Protein AF-A9B5Q5-F1 (afdb_monomer_lite)

Structure (mmCIF, N/CA/C/O backbone):
data_AF-A9B5Q5-F1
#
_entry.id   AF-A9B5Q5-F1
#
loop_
_atom_site.group_PDB
_atom_site.id
_atom_site.type_symbol
_atom_site.label_atom_id
_atom_site.label_alt_id
_atom_site.label_comp_id
_atom_site.label_asym_id
_atom_site.label_entity_id
_atom_site.label_seq_id
_atom_site.pdbx_PDB_ins_code
_atom_site.Cartn_x
_atom_site.Cartn_y
_atom_site.Cartn_z
_atom_site.occupancy
_atom_site.B_iso_or_equiv
_atom_site.auth_seq_id
_atom_site.auth_comp_id
_atom_site.auth_asym_id
_atom_site.auth_atom_id
_atom_site.pdbx_PDB_model_num
ATOM 1 N N . MET A 1 1 ? 0.054 -57.315 21.147 1.00 39.16 1 MET A N 1
ATOM 2 C CA . MET A 1 1 ? -0.405 -57.371 19.741 1.00 39.16 1 MET A CA 1
ATOM 3 C C . MET A 1 1 ? -0.585 -55.932 19.240 1.00 39.16 1 MET A C 1
ATOM 5 O O . MET A 1 1 ? -1.703 -55.468 19.145 1.00 39.16 1 MET A O 1
ATOM 9 N N . MET A 1 2 ? 0.405 -55.043 19.139 1.00 25.28 2 MET A N 1
ATOM 10 C CA . MET A 1 2 ? 1.750 -55.062 18.541 1.00 25.28 2 MET A CA 1
ATOM 11 C C . MET A 1 2 ? 1.789 -55.389 17.036 1.00 25.28 2 MET A C 1
ATOM 13 O O . MET A 1 2 ? 1.764 -56.550 16.653 1.00 25.28 2 MET A O 1
ATOM 17 N N . GLN A 1 3 ? 1.893 -54.312 16.243 1.00 34.25 3 GLN A N 1
ATOM 18 C CA . GLN A 1 3 ? 2.789 -54.151 15.087 1.00 34.25 3 GLN A CA 1
ATOM 19 C C . GLN A 1 3 ? 2.677 -55.127 13.898 1.00 34.25 3 GLN A C 1
ATOM 21 O O . GLN A 1 3 ? 3.641 -55.827 13.637 1.00 34.25 3 GLN A O 1
ATOM 26 N N . ILE A 1 4 ? 1.598 -55.092 13.096 1.00 37.56 4 ILE A N 1
ATOM 27 C CA . ILE A 1 4 ? 1.627 -55.521 11.666 1.00 37.56 4 ILE A CA 1
ATOM 28 C C . ILE A 1 4 ? 0.597 -54.732 10.811 1.00 37.56 4 ILE A C 1
ATOM 30 O O . ILE A 1 4 ? -0.155 -55.306 10.035 1.00 37.56 4 ILE A O 1
ATOM 34 N N . ALA A 1 5 ? 0.488 -53.405 10.958 1.00 37.81 5 ALA A N 1
ATOM 35 C CA . ALA A 1 5 ? -0.452 -52.615 10.130 1.00 37.81 5 ALA A CA 1
ATOM 36 C C . ALA A 1 5 ? 0.085 -51.246 9.672 1.00 37.81 5 ALA A C 1
ATOM 38 O O . ALA A 1 5 ? -0.665 -50.377 9.242 1.00 37.81 5 ALA A O 1
ATOM 39 N N . ARG A 1 6 ? 1.404 -51.049 9.743 1.00 39.56 6 ARG A N 1
ATOM 40 C CA . ARG A 1 6 ? 2.114 -49.912 9.146 1.00 39.56 6 ARG A CA 1
ATOM 41 C C . ARG A 1 6 ? 3.260 -50.498 8.332 1.00 39.56 6 ARG A C 1
ATOM 43 O O . ARG A 1 6 ? 4.255 -50.832 8.955 1.00 39.56 6 ARG A O 1
ATOM 50 N N . MET A 1 7 ? 3.063 -50.728 7.023 1.00 36.50 7 MET A N 1
ATOM 51 C CA . MET A 1 7 ? 4.117 -50.881 5.980 1.00 36.50 7 MET A CA 1
ATOM 52 C C . MET A 1 7 ? 3.637 -51.431 4.615 1.00 36.50 7 MET A C 1
ATOM 54 O O . MET A 1 7 ? 4.472 -51.661 3.749 1.00 36.50 7 MET A O 1
ATOM 58 N N . SER A 1 8 ? 2.335 -51.593 4.340 1.00 36.03 8 SER A N 1
ATOM 59 C CA . SER A 1 8 ? 1.892 -52.094 3.013 1.00 36.03 8 SER A CA 1
ATOM 60 C C . SER A 1 8 ? 1.054 -51.118 2.182 1.00 36.03 8 SER A C 1
ATOM 62 O O . SER A 1 8 ? 0.704 -51.441 1.053 1.00 36.03 8 SER A O 1
ATOM 64 N N . LEU A 1 9 ? 0.801 -49.899 2.675 1.00 34.25 9 LEU A N 1
ATOM 65 C CA . LEU A 1 9 ? 0.123 -48.852 1.894 1.00 34.25 9 LEU A CA 1
ATOM 66 C C . LEU A 1 9 ? 1.076 -48.052 0.980 1.00 34.25 9 LEU A C 1
ATOM 68 O O . LEU A 1 9 ? 0.617 -47.261 0.166 1.00 34.25 9 LEU A O 1
ATOM 72 N N . LEU A 1 10 ? 2.394 -48.274 1.079 1.00 35.19 10 LEU A N 1
ATOM 73 C CA . LEU A 1 10 ? 3.412 -47.544 0.308 1.00 35.19 10 LEU A CA 1
ATOM 74 C C . LEU A 1 10 ? 3.814 -48.229 -1.017 1.00 35.19 10 LEU A C 1
ATOM 76 O O . LEU A 1 10 ? 4.667 -47.716 -1.730 1.00 35.19 10 LEU A O 1
ATOM 80 N N . ALA A 1 11 ? 3.214 -49.375 -1.360 1.00 36.31 11 ALA A N 1
ATOM 81 C CA . ALA A 1 11 ? 3.560 -50.154 -2.560 1.00 36.31 11 ALA A CA 1
ATOM 82 C C . ALA A 1 11 ? 2.472 -50.151 -3.655 1.00 36.31 11 ALA A C 1
ATOM 84 O O . ALA A 1 11 ? 2.671 -50.739 -4.713 1.00 36.31 11 ALA A O 1
ATOM 85 N N . LEU A 1 12 ? 1.331 -49.489 -3.427 1.00 35.44 12 LEU A N 1
ATOM 86 C CA . LEU A 1 12 ? 0.166 -49.539 -4.324 1.00 35.44 12 LEU A CA 1
ATOM 87 C C . LEU A 1 12 ? -0.105 -48.240 -5.100 1.00 35.44 12 LEU A C 1
ATOM 89 O O . LEU A 1 12 ? -1.011 -48.223 -5.924 1.00 35.44 12 LEU A O 1
ATOM 93 N N . LEU A 1 13 ? 0.700 -47.186 -4.907 1.00 31.00 13 LEU A N 1
ATOM 94 C CA . LEU A 1 13 ? 0.535 -45.909 -5.621 1.00 31.00 13 LEU A CA 1
ATOM 95 C C . LEU A 1 13 ? 1.558 -45.648 -6.746 1.00 31.00 13 LEU A C 1
ATOM 97 O O . LEU A 1 13 ? 1.462 -44.627 -7.413 1.00 31.00 13 LEU A O 1
ATOM 101 N N . VAL A 1 14 ? 2.516 -46.554 -6.993 1.00 36.22 14 VAL A N 1
ATOM 102 C CA . VAL A 1 14 ? 3.612 -46.340 -7.975 1.00 36.22 14 VAL A CA 1
ATOM 103 C C . VAL A 1 14 ? 3.532 -47.274 -9.202 1.00 36.22 14 VAL A C 1
ATOM 105 O O . VAL A 1 14 ? 4.359 -47.190 -10.100 1.00 36.22 14 VAL A O 1
ATOM 108 N N . ALA A 1 15 ? 2.518 -48.139 -9.319 1.00 33.31 15 ALA A N 1
ATOM 109 C CA . ALA A 1 15 ? 2.482 -49.184 -10.360 1.00 33.31 15 ALA A CA 1
ATOM 110 C C . ALA A 1 15 ? 1.317 -49.101 -11.367 1.00 33.31 15 ALA A C 1
ATOM 112 O O . ALA A 1 15 ? 1.047 -50.078 -12.061 1.00 33.31 15 ALA A O 1
ATOM 113 N N . ALA A 1 16 ? 0.621 -47.969 -11.484 1.00 31.77 16 ALA A N 1
ATOM 114 C CA . ALA A 1 16 ? -0.489 -47.842 -12.429 1.00 31.77 16 ALA A CA 1
ATOM 115 C C . ALA A 1 16 ? -0.522 -46.461 -13.087 1.00 31.77 16 ALA A C 1
ATOM 117 O O . ALA A 1 16 ? -1.388 -45.662 -12.768 1.00 31.77 16 ALA A O 1
ATOM 118 N N . LEU A 1 17 ? 0.444 -46.187 -13.971 1.00 31.45 17 LEU A N 1
ATOM 119 C CA . LEU A 1 17 ? 0.323 -45.300 -15.143 1.00 31.45 17 LEU A CA 1
ATOM 120 C C . LEU A 1 17 ? 1.649 -45.344 -15.922 1.00 31.45 17 LEU A C 1
ATOM 122 O O . LEU A 1 17 ? 2.422 -44.392 -15.987 1.00 31.45 17 LEU A O 1
ATOM 126 N N . SER A 1 18 ? 1.960 -46.508 -16.493 1.00 29.75 18 SER A N 1
ATOM 127 C CA . SER A 1 18 ? 2.982 -46.636 -17.534 1.00 29.75 18 SER A CA 1
ATOM 128 C C . SER A 1 18 ? 2.601 -47.764 -18.488 1.00 29.75 18 SER A C 1
ATOM 130 O O . SER A 1 18 ? 2.520 -48.916 -18.080 1.00 29.75 18 SER A O 1
ATOM 132 N N . ALA A 1 19 ? 2.435 -47.387 -19.756 1.00 28.19 19 ALA A N 1
ATOM 133 C CA . ALA A 1 19 ? 2.530 -48.207 -20.963 1.00 28.19 19 ALA A CA 1
ATOM 134 C C . ALA A 1 19 ? 1.490 -49.319 -21.204 1.00 28.19 19 ALA A C 1
ATOM 136 O O . ALA A 1 19 ? 1.450 -50.331 -20.516 1.00 28.19 19 ALA A O 1
ATOM 137 N N . CYS A 1 20 ? 0.747 -49.167 -22.305 1.00 26.67 20 CYS A N 1
ATOM 138 C CA . CYS A 1 20 ? 0.679 -50.079 -23.463 1.00 26.67 20 CYS A CA 1
ATOM 139 C C . CYS A 1 20 ? -0.317 -49.456 -24.468 1.00 26.67 20 CYS A C 1
ATOM 141 O O . CYS A 1 20 ? -1.332 -48.917 -24.051 1.00 26.67 20 CYS A O 1
ATOM 143 N N . THR A 1 21 ? -0.152 -49.438 -25.789 1.00 29.89 21 THR A N 1
ATOM 144 C CA . THR A 1 21 ? 0.841 -50.017 -26.702 1.00 29.89 21 THR A CA 1
ATOM 145 C C . THR A 1 21 ? 0.571 -49.430 -28.087 1.00 29.89 21 THR A C 1
ATOM 147 O O . THR A 1 21 ? -0.580 -49.237 -28.470 1.00 29.89 21 THR A O 1
ATOM 150 N N . ALA A 1 22 ? 1.641 -49.202 -28.843 1.00 30.58 22 ALA A N 1
ATOM 151 C CA . ALA A 1 22 ? 1.613 -48.952 -30.276 1.00 30.58 22 ALA A CA 1
ATOM 152 C C . ALA A 1 22 ? 1.108 -50.177 -31.062 1.00 30.58 22 ALA A C 1
ATOM 154 O O . ALA A 1 22 ? 1.294 -51.321 -30.641 1.00 30.58 22 ALA A O 1
ATOM 155 N N . THR A 1 23 ? 0.579 -49.958 -32.267 1.00 27.38 23 THR A N 1
ATOM 156 C CA . THR A 1 23 ? 0.688 -50.953 -33.341 1.00 27.38 23 THR A CA 1
ATOM 157 C C . THR A 1 23 ? 0.883 -50.253 -34.680 1.00 27.38 23 THR A C 1
ATOM 159 O O . THR A 1 23 ? 0.141 -49.355 -35.066 1.00 27.38 23 THR A O 1
ATOM 162 N N . THR A 1 24 ? 1.960 -50.660 -35.334 1.00 30.69 24 THR A N 1
ATOM 163 C CA . THR A 1 24 ? 2.464 -50.278 -36.647 1.00 30.69 24 THR A CA 1
ATOM 164 C C . THR A 1 24 ? 1.726 -51.017 -37.762 1.00 30.69 24 THR A C 1
ATOM 166 O O . THR A 1 24 ? 1.462 -52.209 -37.639 1.00 30.69 24 THR A O 1
ATOM 169 N N . THR A 1 25 ? 1.537 -50.362 -38.909 1.00 27.14 25 THR A N 1
ATOM 170 C CA . THR A 1 25 ? 1.471 -51.040 -40.215 1.00 27.14 25 THR A CA 1
ATOM 171 C C . THR A 1 25 ? 2.143 -50.178 -41.278 1.00 27.14 25 THR A C 1
ATOM 173 O O . THR A 1 25 ? 1.663 -49.102 -41.618 1.00 27.14 25 THR A O 1
ATOM 176 N N . ASN A 1 26 ? 3.264 -50.688 -41.786 1.00 30.11 26 ASN A N 1
ATOM 177 C CA . ASN A 1 26 ? 3.939 -50.272 -43.012 1.00 30.11 26 ASN A CA 1
ATOM 178 C C . ASN A 1 26 ? 3.309 -51.032 -44.189 1.00 30.11 26 ASN A C 1
ATOM 180 O O . ASN A 1 26 ? 3.231 -52.257 -44.113 1.00 30.11 26 ASN A O 1
ATOM 184 N N . VAL A 1 27 ? 2.974 -50.354 -45.292 1.00 29.05 27 VAL A N 1
ATOM 185 C CA . VAL A 1 27 ? 2.900 -50.971 -46.629 1.00 29.05 27 VAL A CA 1
ATOM 186 C C . VAL A 1 27 ? 3.455 -49.994 -47.668 1.00 29.05 27 VAL A C 1
ATOM 188 O O . VAL A 1 27 ? 3.048 -48.841 -47.757 1.00 29.05 27 VAL A O 1
ATOM 191 N N . SER A 1 28 ? 4.423 -50.512 -48.418 1.00 26.23 28 SER A N 1
ATOM 192 C CA . SER A 1 28 ? 5.149 -49.936 -49.550 1.00 26.23 28 SER A CA 1
ATOM 193 C C . SER A 1 28 ? 4.285 -49.832 -50.814 1.00 26.23 28 SER A C 1
ATOM 195 O O . SER A 1 28 ? 3.461 -50.708 -51.062 1.00 26.23 28 SER A O 1
ATOM 197 N N . SER A 1 29 ? 4.547 -48.848 -51.678 1.00 28.98 29 SER A N 1
ATOM 198 C CA . SER A 1 29 ? 4.776 -49.132 -53.106 1.00 28.98 29 SER A CA 1
ATOM 199 C C . SER A 1 29 ? 5.482 -47.973 -53.814 1.00 28.98 29 SER A C 1
ATOM 201 O O . SER A 1 29 ? 5.055 -46.822 -53.798 1.00 28.98 29 SER A O 1
ATOM 203 N N . LEU A 1 30 ? 6.612 -48.343 -54.410 1.00 26.98 30 LEU A N 1
ATOM 204 C CA . LEU A 1 30 ? 7.342 -47.668 -55.472 1.00 26.98 30 LEU A CA 1
ATOM 205 C C . LEU A 1 30 ? 6.548 -47.828 -56.779 1.00 26.98 30 LEU A C 1
ATOM 207 O O . LEU A 1 30 ? 6.179 -48.955 -57.092 1.00 26.98 30 LEU A O 1
ATOM 211 N N . GLU A 1 31 ? 6.432 -46.784 -57.598 1.00 28.23 31 GLU A N 1
ATOM 212 C CA . GLU A 1 31 ? 6.410 -46.945 -59.056 1.00 28.23 31 GLU A CA 1
ATOM 213 C C . GLU A 1 31 ? 7.260 -45.858 -59.716 1.00 28.23 31 GLU A C 1
ATOM 215 O O . GLU A 1 31 ? 7.252 -44.684 -59.353 1.00 28.23 31 GLU A O 1
ATOM 220 N N . THR A 1 32 ? 8.085 -46.325 -60.645 1.00 28.59 32 THR A N 1
ATOM 221 C CA . THR A 1 32 ? 9.145 -45.631 -61.369 1.00 28.59 32 THR A CA 1
ATOM 222 C C . THR A 1 32 ? 8.790 -45.715 -62.844 1.00 28.59 32 THR A C 1
ATOM 224 O O . THR A 1 32 ? 8.587 -46.830 -63.302 1.00 28.59 32 THR A O 1
ATOM 227 N N . THR A 1 33 ? 8.817 -44.610 -63.593 1.00 28.06 33 THR A N 1
ATOM 228 C CA . THR A 1 33 ? 9.126 -44.625 -65.040 1.00 28.06 33 THR A CA 1
ATOM 229 C C . THR A 1 33 ? 9.506 -43.225 -65.542 1.00 28.06 33 THR A C 1
ATOM 231 O O . THR A 1 33 ? 8.661 -42.357 -65.738 1.00 28.06 33 THR A O 1
ATOM 234 N N . THR A 1 34 ? 10.810 -43.037 -65.749 1.00 29.17 34 THR A N 1
ATOM 235 C CA . THR A 1 34 ? 11.506 -42.152 -66.716 1.00 29.17 34 THR A CA 1
ATOM 236 C C . THR A 1 34 ? 11.256 -42.646 -68.175 1.00 29.17 34 THR A C 1
ATOM 238 O O . THR A 1 34 ? 10.506 -43.620 -68.287 1.00 29.17 34 THR A O 1
ATOM 241 N N . PRO A 1 35 ? 11.885 -42.161 -69.295 1.00 45.94 35 PRO A N 1
ATOM 242 C CA . PRO A 1 35 ? 13.017 -41.208 -69.491 1.00 45.94 35 PRO A CA 1
ATOM 243 C C . PRO A 1 35 ? 12.971 -40.294 -70.769 1.00 45.94 35 PRO A C 1
ATOM 245 O O . PRO A 1 35 ? 12.011 -40.323 -71.531 1.00 45.94 35 PRO A O 1
ATOM 248 N N . LEU A 1 36 ? 14.119 -39.618 -71.024 1.00 26.88 36 LEU A N 1
ATOM 249 C CA . LEU A 1 36 ? 14.750 -39.183 -72.308 1.00 26.88 36 LEU A CA 1
ATOM 250 C C . LEU A 1 36 ? 14.586 -37.694 -72.705 1.00 26.88 36 LEU A C 1
ATOM 252 O O . LEU A 1 36 ? 13.499 -37.153 -72.612 1.00 26.88 36 LEU A O 1
ATOM 256 N N . ALA A 1 37 ? 15.597 -36.955 -73.195 1.00 29.06 37 ALA A N 1
ATOM 257 C CA . ALA A 1 37 ? 16.975 -37.275 -73.593 1.00 29.06 37 ALA A CA 1
ATOM 258 C C . ALA A 1 37 ? 17.887 -36.023 -73.642 1.00 29.06 37 ALA A C 1
ATOM 260 O O . ALA A 1 37 ? 17.426 -34.894 -73.768 1.00 29.06 37 ALA A O 1
ATOM 261 N N . LEU A 1 38 ? 19.190 -36.321 -73.594 1.00 29.03 38 LEU A N 1
ATOM 262 C CA . LEU A 1 38 ? 20.409 -35.570 -73.913 1.00 29.03 38 LEU A CA 1
ATOM 263 C C . LEU A 1 38 ? 20.317 -34.363 -74.870 1.00 29.03 38 LEU A C 1
ATOM 265 O O . LEU A 1 38 ? 19.772 -34.486 -75.962 1.00 29.03 38 LEU A O 1
ATOM 269 N N . ALA A 1 39 ? 21.118 -33.329 -74.570 1.00 28.67 39 ALA A N 1
ATOM 270 C CA . ALA A 1 39 ? 22.241 -32.916 -75.430 1.00 28.67 39 ALA A CA 1
ATOM 271 C C . ALA A 1 39 ? 23.196 -31.939 -74.705 1.00 28.67 39 ALA A C 1
ATOM 273 O O . ALA A 1 39 ? 22.834 -30.806 -74.404 1.00 28.67 39 ALA A O 1
ATOM 274 N N . THR A 1 40 ? 24.438 -32.368 -74.483 1.00 28.88 40 THR A N 1
ATOM 275 C CA . THR A 1 40 ? 25.616 -31.494 -74.317 1.00 28.88 40 THR A CA 1
ATOM 276 C C . THR A 1 40 ? 26.282 -31.371 -75.689 1.00 28.88 40 THR A C 1
ATOM 278 O O . THR A 1 40 ? 26.276 -32.363 -76.425 1.00 28.88 40 THR A O 1
ATOM 281 N N . PRO A 1 41 ? 26.889 -30.223 -76.051 1.00 35.06 41 PRO A N 1
ATOM 282 C CA . PRO A 1 41 ? 28.351 -30.278 -76.177 1.00 35.06 41 PRO A CA 1
ATOM 283 C C . PRO A 1 41 ? 29.123 -28.959 -75.904 1.00 35.06 41 PRO A C 1
ATOM 285 O O . PRO A 1 41 ? 28.676 -27.862 -76.218 1.00 35.06 41 PRO A O 1
ATOM 288 N N . THR A 1 42 ? 30.369 -29.149 -75.441 1.00 30.23 42 THR A N 1
ATOM 289 C CA . THR A 1 42 ? 31.619 -28.395 -75.740 1.00 30.23 42 THR A CA 1
ATOM 290 C C . THR A 1 42 ? 31.853 -26.948 -75.255 1.00 30.23 42 THR A C 1
ATOM 292 O O . THR A 1 42 ? 31.295 -25.993 -75.779 1.00 30.23 42 THR A O 1
ATOM 295 N N . LEU A 1 43 ? 32.842 -26.817 -74.352 1.00 34.16 43 LEU A N 1
ATOM 296 C CA . LEU A 1 43 ? 33.725 -25.651 -74.114 1.00 34.16 43 LEU A CA 1
ATOM 297 C C . LEU A 1 43 ? 34.743 -25.481 -75.265 1.00 34.16 43 LEU A C 1
ATOM 299 O O . LEU A 1 43 ? 35.110 -26.497 -75.867 1.00 34.16 43 LEU A O 1
ATOM 303 N N . PRO A 1 44 ? 35.218 -24.250 -75.581 1.00 37.31 44 PRO A N 1
ATOM 304 C CA . PRO A 1 44 ? 36.512 -23.745 -75.039 1.00 37.31 44 PRO A CA 1
ATOM 305 C C . PRO A 1 44 ? 36.608 -22.183 -74.961 1.00 37.31 44 PRO A C 1
ATOM 307 O O . PRO A 1 44 ? 35.647 -21.510 -75.322 1.00 37.31 44 PRO A O 1
ATOM 310 N N . PRO A 1 45 ? 37.779 -21.558 -74.694 1.00 38.50 45 PRO A N 1
ATOM 311 C CA . PRO A 1 45 ? 38.689 -21.632 -73.543 1.00 38.50 45 PRO A CA 1
ATOM 312 C C . PRO A 1 45 ? 38.797 -20.280 -72.778 1.00 38.50 45 PRO A C 1
ATOM 314 O O . PRO A 1 45 ? 38.259 -19.258 -73.199 1.00 38.50 45 PRO A O 1
ATOM 317 N N . GLU A 1 46 ? 39.533 -20.275 -71.659 1.00 39.31 46 GLU A N 1
ATOM 318 C CA . GLU A 1 46 ? 39.894 -19.090 -70.861 1.00 39.31 46 GLU A CA 1
ATOM 319 C C . GLU A 1 46 ? 40.471 -17.942 -71.705 1.00 39.31 46 GLU A C 1
ATOM 321 O O . GLU A 1 46 ? 41.394 -18.124 -72.500 1.00 39.31 46 GLU A O 1
ATOM 326 N N . THR A 1 47 ? 39.982 -16.721 -71.480 1.00 32.12 47 THR A N 1
ATOM 327 C CA . THR A 1 47 ? 40.691 -15.497 -71.865 1.00 32.12 47 THR A CA 1
ATOM 328 C C . THR A 1 47 ? 40.526 -14.439 -70.776 1.00 32.12 47 THR A C 1
ATOM 330 O O . THR A 1 47 ? 39.416 -14.115 -70.368 1.00 32.12 47 THR A O 1
ATOM 333 N N . ALA A 1 48 ? 41.685 -13.977 -70.308 1.00 30.67 48 ALA A N 1
ATOM 334 C CA . ALA A 1 48 ? 42.013 -12.841 -69.452 1.00 30.67 48 ALA A CA 1
ATOM 335 C C . ALA A 1 48 ? 40.883 -11.905 -68.970 1.00 30.67 48 ALA A C 1
ATOM 337 O O . ALA A 1 48 ? 40.148 -11.296 -69.744 1.00 30.67 48 ALA A O 1
ATOM 338 N N . THR A 1 49 ? 40.889 -11.692 -67.655 1.00 36.25 49 THR A N 1
ATOM 339 C CA . THR A 1 49 ? 40.187 -10.655 -66.896 1.00 36.25 49 THR A CA 1
ATOM 340 C C . THR A 1 49 ? 40.371 -9.251 -67.487 1.00 36.25 49 THR A C 1
ATOM 342 O O . THR A 1 49 ? 41.508 -8.811 -67.674 1.00 36.25 49 THR A O 1
ATOM 345 N N . PRO A 1 50 ? 39.285 -8.467 -67.591 1.00 30.88 50 PRO A N 1
ATOM 346 C CA . PRO A 1 50 ? 39.331 -7.042 -67.333 1.00 30.88 50 PRO A CA 1
ATOM 347 C C . PRO A 1 50 ? 38.563 -6.743 -66.042 1.00 30.88 50 PRO A C 1
ATOM 349 O O . PRO A 1 50 ? 37.352 -6.930 -65.938 1.00 30.88 50 PRO A O 1
ATOM 352 N N . VAL A 1 51 ? 39.303 -6.253 -65.050 1.00 42.00 51 VAL A N 1
ATOM 353 C CA . VAL A 1 51 ? 38.765 -5.492 -63.922 1.00 42.00 51 VAL A CA 1
ATOM 354 C C . VAL A 1 51 ? 38.058 -4.270 -64.500 1.00 42.00 51 VAL A C 1
ATOM 356 O O . VAL A 1 51 ? 38.726 -3.365 -64.995 1.00 42.00 51 VAL A O 1
ATOM 359 N N . VAL A 1 52 ? 36.725 -4.231 -64.438 1.00 32.19 52 VAL A N 1
ATOM 360 C CA . VAL A 1 52 ? 35.956 -3.002 -64.650 1.00 32.19 52 VAL A CA 1
ATOM 361 C C . VAL A 1 52 ? 34.782 -2.938 -63.679 1.00 32.19 52 VAL A C 1
ATOM 363 O O . VAL A 1 52 ? 33.871 -3.756 -63.714 1.00 32.19 52 VAL A O 1
ATOM 366 N N . ALA A 1 53 ? 34.868 -1.877 -62.879 1.00 28.86 53 ALA A N 1
ATOM 367 C CA . ALA A 1 53 ? 33.822 -1.123 -62.208 1.00 28.86 53 ALA A CA 1
ATOM 368 C C . ALA A 1 53 ? 32.987 -1.851 -61.153 1.00 28.86 53 ALA A C 1
ATOM 370 O O . ALA A 1 53 ? 32.075 -2.613 -61.450 1.00 28.86 53 ALA A O 1
ATOM 371 N N . ALA A 1 54 ? 33.290 -1.476 -59.905 1.00 36.06 54 ALA A N 1
ATOM 372 C CA . ALA A 1 54 ? 32.367 -1.352 -58.789 1.00 36.06 54 ALA A CA 1
ATOM 373 C C . ALA A 1 54 ? 30.899 -1.479 -59.211 1.00 36.06 54 ALA A C 1
ATOM 375 O O . ALA A 1 54 ? 30.298 -0.538 -59.737 1.00 36.06 54 ALA A O 1
ATOM 376 N N . THR A 1 55 ? 30.326 -2.648 -58.936 1.00 29.69 55 THR A N 1
ATOM 377 C CA . THR A 1 55 ? 28.888 -2.784 -58.782 1.00 29.69 55 THR A CA 1
ATOM 378 C C . THR A 1 55 ? 28.492 -1.744 -57.750 1.00 29.69 55 THR A C 1
ATOM 380 O O . THR A 1 55 ? 28.945 -1.783 -56.605 1.00 29.69 55 THR A O 1
ATOM 383 N N . THR A 1 56 ? 27.725 -0.757 -58.193 1.00 33.62 56 THR A N 1
ATOM 384 C CA . THR A 1 56 ? 27.068 0.220 -57.339 1.00 33.62 56 THR A CA 1
ATOM 385 C C . THR A 1 56 ? 26.363 -0.590 -56.261 1.00 33.62 56 THR A C 1
ATOM 387 O O . THR A 1 56 ? 25.481 -1.391 -56.572 1.00 33.62 56 THR A O 1
ATOM 390 N N . THR A 1 57 ? 26.818 -0.471 -55.015 1.00 36.44 57 THR A N 1
ATOM 391 C CA . THR A 1 57 ? 26.112 -1.015 -53.863 1.00 36.44 57 THR A CA 1
ATOM 392 C C . THR A 1 57 ? 24.710 -0.434 -53.935 1.00 36.44 57 THR A C 1
ATOM 394 O O . THR A 1 57 ? 24.520 0.766 -53.739 1.00 36.44 57 THR A O 1
ATOM 397 N N . VAL A 1 58 ? 23.731 -1.263 -54.305 1.00 38.44 58 VAL A N 1
ATOM 398 C CA . VAL A 1 58 ? 22.327 -0.955 -54.057 1.00 38.44 58 VAL A CA 1
ATOM 399 C C . VAL A 1 58 ? 22.252 -0.876 -52.545 1.00 38.44 58 VAL A C 1
ATOM 401 O O . VAL A 1 58 ? 22.249 -1.902 -51.871 1.00 38.44 58 VAL A O 1
ATOM 404 N N . SER A 1 59 ? 22.358 0.344 -52.022 1.00 51.78 59 SER A N 1
ATOM 405 C CA . SER A 1 59 ? 22.285 0.581 -50.593 1.00 51.78 59 SER A CA 1
ATOM 406 C C . SER A 1 59 ? 20.939 0.027 -50.152 1.00 51.78 59 SER A C 1
ATOM 408 O O . SER A 1 59 ? 19.901 0.407 -50.706 1.00 51.78 59 SER A O 1
ATOM 410 N N . THR A 1 60 ? 20.960 -0.966 -49.265 1.00 73.88 60 THR A N 1
ATOM 411 C CA . THR A 1 60 ? 19.729 -1.567 -48.753 1.00 73.88 60 THR A CA 1
ATOM 412 C C . THR A 1 60 ? 18.894 -0.461 -48.109 1.00 73.88 60 THR A C 1
ATOM 414 O O . THR A 1 60 ? 19.434 0.536 -47.627 1.00 73.88 60 THR A O 1
ATOM 417 N N . THR A 1 61 ? 17.565 -0.593 -48.110 1.00 82.56 61 THR A N 1
ATOM 418 C CA . THR A 1 61 ? 16.670 0.388 -47.470 1.00 82.56 61 THR A CA 1
ATOM 419 C C . THR A 1 61 ? 17.135 0.735 -46.047 1.00 82.56 61 THR A C 1
ATOM 421 O O . THR A 1 61 ? 17.130 1.902 -45.670 1.00 82.56 61 THR A O 1
ATOM 424 N N . THR A 1 62 ? 17.656 -0.250 -45.313 1.00 86.38 62 THR A N 1
ATOM 425 C CA . THR A 1 62 ? 18.319 -0.132 -44.007 1.00 86.38 62 THR A CA 1
ATOM 426 C C . THR A 1 62 ? 19.500 0.852 -44.003 1.00 86.38 62 THR A C 1
ATOM 428 O O . THR A 1 62 ? 19.536 1.782 -43.197 1.00 86.38 62 THR A O 1
ATOM 431 N N . GLU A 1 63 ? 20.456 0.708 -44.927 1.00 87.75 63 GLU A N 1
ATOM 432 C CA . GLU A 1 63 ? 21.619 1.599 -45.029 1.00 87.75 63 GLU A CA 1
ATOM 433 C C . GLU A 1 63 ? 21.229 3.030 -45.421 1.00 87.75 63 GLU A C 1
ATOM 435 O O . GLU A 1 63 ? 21.826 3.993 -44.927 1.00 87.75 63 GLU A O 1
ATOM 440 N N . LEU A 1 64 ? 20.220 3.176 -46.288 1.00 88.88 64 LEU A N 1
ATOM 441 C CA . LEU A 1 64 ? 19.668 4.478 -46.664 1.00 88.88 64 LEU A CA 1
ATOM 442 C C . LEU A 1 64 ? 19.055 5.180 -45.447 1.00 88.88 64 LEU A C 1
ATOM 444 O O . LEU A 1 64 ? 19.351 6.349 -45.206 1.00 88.88 64 LEU A O 1
ATOM 448 N N . LEU A 1 65 ? 18.266 4.458 -44.648 1.00 89.94 65 LEU A N 1
ATOM 449 C CA . LEU A 1 65 ? 17.639 4.978 -43.430 1.00 89.94 65 LEU A CA 1
ATOM 450 C C . LEU A 1 65 ? 18.666 5.365 -42.353 1.00 89.94 65 LEU A C 1
ATOM 452 O O . LEU A 1 65 ? 18.512 6.397 -41.700 1.00 89.94 65 LEU A O 1
ATOM 456 N N . LEU A 1 66 ? 19.745 4.592 -42.192 1.00 90.69 66 LEU A N 1
ATOM 457 C CA . LEU A 1 66 ? 20.817 4.919 -41.243 1.00 90.69 66 LEU A CA 1
ATOM 458 C C . LEU A 1 66 ? 21.612 6.170 -41.643 1.00 90.69 66 LEU A C 1
ATOM 460 O O . LEU A 1 66 ? 22.033 6.934 -40.773 1.00 90.69 66 LEU A O 1
ATOM 464 N N . ARG A 1 67 ? 21.834 6.386 -42.946 1.00 88.69 67 ARG A N 1
ATOM 465 C CA . ARG A 1 67 ? 22.631 7.515 -43.465 1.00 88.69 67 ARG A CA 1
ATOM 466 C C . ARG A 1 67 ? 21.822 8.792 -43.690 1.00 88.69 67 ARG A C 1
ATOM 468 O O . ARG A 1 67 ? 22.420 9.870 -43.740 1.00 88.69 67 ARG A O 1
ATOM 475 N N . ALA A 1 68 ? 20.502 8.675 -43.819 1.00 86.75 68 ALA A N 1
ATOM 476 C CA . ALA A 1 68 ? 19.582 9.786 -44.019 1.00 86.75 68 ALA A CA 1
ATOM 477 C C . ALA A 1 68 ? 19.761 10.877 -42.952 1.00 86.75 68 ALA A C 1
ATOM 479 O O . ALA A 1 68 ? 19.879 10.582 -41.754 1.00 86.75 68 ALA A O 1
ATOM 480 N N . GLN A 1 69 ? 19.781 12.142 -43.378 1.00 83.50 69 GLN A N 1
ATOM 481 C CA . GLN A 1 69 ? 19.896 13.273 -42.465 1.00 83.50 69 GLN A CA 1
ATOM 482 C C . GLN A 1 69 ? 18.511 13.858 -42.172 1.00 83.50 69 GLN A C 1
ATOM 484 O O . GLN A 1 69 ? 17.719 14.020 -43.097 1.00 83.50 69 GLN A O 1
ATOM 489 N N . PRO A 1 70 ? 18.207 14.233 -40.914 1.00 77.88 70 PRO A N 1
ATOM 490 C CA . PRO A 1 70 ? 16.930 14.860 -40.562 1.00 77.88 70 PRO A CA 1
ATOM 491 C C . PRO A 1 70 ? 16.566 16.068 -41.437 1.00 77.88 70 PRO A C 1
ATOM 493 O O . PRO A 1 70 ? 15.400 16.279 -41.746 1.00 77.88 70 PRO A O 1
ATOM 496 N N . ILE A 1 71 ? 17.567 16.846 -41.862 1.00 75.25 71 ILE A N 1
ATOM 497 C CA . ILE A 1 71 ? 17.382 18.049 -42.686 1.00 75.25 71 ILE A CA 1
ATOM 498 C C . ILE A 1 71 ? 16.746 17.752 -44.052 1.00 75.25 71 ILE A C 1
ATOM 500 O O . ILE A 1 71 ? 16.000 18.582 -44.567 1.00 75.25 71 ILE A O 1
ATOM 504 N N . ASP A 1 72 ? 16.975 16.557 -44.602 1.00 78.06 72 ASP A N 1
ATOM 505 C CA . ASP A 1 72 ? 16.451 16.146 -45.910 1.00 78.06 72 ASP A CA 1
ATOM 506 C C . ASP A 1 72 ? 14.921 15.953 -45.888 1.00 78.06 72 ASP A C 1
ATOM 508 O O . ASP A 1 72 ? 14.288 15.830 -46.934 1.00 78.06 72 ASP A O 1
ATOM 512 N N . TYR A 1 73 ? 14.324 15.946 -44.690 1.00 74.50 73 TYR A N 1
ATOM 513 C CA . TYR A 1 73 ? 12.899 15.727 -44.436 1.00 74.50 73 TYR A CA 1
ATOM 514 C C . TYR A 1 73 ? 12.179 16.996 -43.949 1.00 74.50 73 TYR A C 1
ATOM 516 O O . TYR A 1 73 ? 11.023 16.921 -43.528 1.00 74.50 73 TYR A O 1
ATOM 524 N N . CYS A 1 74 ? 12.833 18.164 -43.995 1.00 69.31 74 CYS A N 1
ATOM 525 C CA . CYS A 1 74 ? 12.176 19.447 -43.743 1.00 69.31 74 CYS A CA 1
ATOM 526 C C . CYS A 1 74 ? 11.320 19.889 -44.942 1.00 69.31 74 CYS A C 1
ATOM 528 O O . CYS A 1 74 ? 11.724 19.745 -46.097 1.00 69.31 74 CYS A O 1
ATOM 530 N N . GLU A 1 75 ? 10.189 20.550 -44.681 1.00 64.94 75 GLU A N 1
ATOM 531 C CA . GLU A 1 75 ? 9.513 21.343 -45.713 1.00 64.94 75 GLU A CA 1
ATOM 532 C C . GLU A 1 75 ? 10.376 22.552 -46.117 1.00 64.94 75 GLU A C 1
ATOM 534 O O . GLU A 1 75 ? 11.042 23.177 -45.286 1.00 64.94 75 GLU A O 1
ATOM 539 N N . SER A 1 76 ? 10.373 22.903 -47.406 1.00 59.94 76 SER A N 1
ATOM 540 C CA . SER A 1 76 ? 11.168 24.025 -47.916 1.00 59.94 76 SER A CA 1
ATOM 541 C C . SER A 1 76 ? 10.734 25.343 -47.262 1.00 59.94 76 SER A C 1
ATOM 543 O O . SER A 1 76 ? 9.589 25.765 -47.403 1.00 59.94 76 SER A O 1
ATOM 545 N N . GLY A 1 77 ? 11.654 25.996 -46.544 1.00 56.16 77 GLY A N 1
ATOM 546 C CA . GLY A 1 77 ? 11.400 27.257 -45.838 1.00 56.16 77 GLY A CA 1
ATOM 547 C C . GLY A 1 77 ? 10.867 27.110 -44.408 1.00 56.16 77 GLY A C 1
ATOM 548 O O . GLY A 1 77 ? 10.699 28.126 -43.732 1.00 56.16 77 GLY A O 1
ATOM 549 N N . ALA A 1 78 ? 10.643 25.886 -43.919 1.00 57.16 78 ALA A N 1
ATOM 550 C CA . ALA A 1 78 ? 10.341 25.651 -42.512 1.00 57.16 78 ALA A CA 1
ATOM 551 C C . ALA A 1 78 ? 11.608 25.826 -41.647 1.00 57.16 78 ALA A C 1
ATOM 553 O O . ALA A 1 78 ? 12.713 25.504 -42.099 1.00 57.16 78 ALA A O 1
ATOM 554 N N . PRO A 1 79 ? 11.492 26.325 -40.400 1.00 57.38 79 PRO A N 1
ATOM 555 C CA . PRO A 1 79 ? 12.599 26.253 -39.453 1.00 57.38 79 PRO A CA 1
ATOM 556 C C . PRO A 1 79 ? 13.038 24.789 -39.310 1.00 57.38 79 PRO A C 1
ATOM 558 O O . PRO A 1 79 ? 12.200 23.897 -39.251 1.00 57.38 79 PRO A O 1
ATOM 561 N N . THR A 1 80 ? 14.343 24.533 -39.204 1.00 57.28 80 THR A N 1
ATOM 562 C CA . THR A 1 80 ? 14.940 23.181 -39.088 1.00 57.28 80 THR A CA 1
ATOM 563 C C . THR A 1 80 ? 14.484 22.385 -37.851 1.00 57.28 80 THR A C 1
ATOM 565 O O . THR A 1 80 ? 14.883 21.237 -37.652 1.00 57.28 80 THR A O 1
ATOM 568 N N . ARG A 1 81 ? 13.640 22.989 -37.007 1.00 56.00 81 ARG A N 1
ATOM 569 C CA . ARG A 1 81 ? 13.083 22.425 -35.780 1.00 56.00 81 ARG A CA 1
ATOM 570 C C . ARG A 1 81 ? 12.001 21.396 -36.130 1.00 56.00 81 ARG A C 1
ATOM 572 O O . ARG A 1 81 ? 10.992 21.734 -36.737 1.00 56.00 81 ARG A O 1
ATOM 579 N N . GLY A 1 82 ? 12.217 20.134 -35.749 1.00 59.81 82 GLY A N 1
ATOM 580 C CA . GLY A 1 82 ? 11.246 19.041 -35.923 1.00 59.81 82 GLY A CA 1
ATOM 581 C C . GLY A 1 82 ? 11.434 18.149 -37.159 1.00 59.81 82 GLY A C 1
ATOM 582 O O . GLY A 1 82 ? 10.710 17.163 -37.304 1.00 59.81 82 GLY A O 1
ATOM 583 N N . CYS A 1 83 ? 12.431 18.408 -38.014 1.00 68.69 83 CYS A N 1
ATOM 584 C CA . CYS A 1 83 ? 12.642 17.632 -39.248 1.00 68.69 83 CYS A CA 1
ATOM 585 C C . CYS A 1 83 ? 13.084 16.175 -39.026 1.00 68.69 83 CYS A C 1
ATOM 587 O O . CYS A 1 83 ? 13.032 15.351 -39.932 1.00 68.69 83 CYS A O 1
ATOM 589 N N . GLY A 1 84 ? 13.476 15.822 -37.801 1.00 74.12 84 GLY A N 1
ATOM 590 C CA . GLY A 1 84 ? 13.762 14.441 -37.421 1.00 74.12 84 GLY A CA 1
ATOM 591 C C . GLY A 1 84 ? 12.532 13.533 -37.360 1.00 74.12 84 GLY A C 1
ATOM 592 O O . GLY A 1 84 ? 12.653 12.325 -37.559 1.00 74.12 84 GLY A O 1
ATOM 593 N N . LYS A 1 85 ? 11.338 14.094 -37.129 1.00 75.88 85 LYS A N 1
ATOM 594 C CA . LYS A 1 85 ? 10.122 13.309 -36.876 1.00 75.88 85 LYS A CA 1
ATOM 595 C C . LYS A 1 85 ? 9.693 12.430 -38.061 1.00 75.88 85 LYS A C 1
ATOM 597 O O . LYS A 1 85 ? 9.434 11.251 -37.825 1.00 75.88 85 LYS A O 1
ATOM 602 N N . PRO A 1 86 ? 9.647 12.920 -39.315 1.00 79.50 86 PRO A N 1
ATOM 603 C CA . PRO A 1 86 ? 9.316 12.072 -40.460 1.00 79.50 86 PRO A CA 1
ATOM 604 C C . PRO A 1 86 ? 10.313 10.925 -40.663 1.00 79.50 86 PRO A C 1
ATOM 606 O O . PRO A 1 86 ? 9.892 9.796 -40.896 1.00 79.50 86 PRO A O 1
ATOM 609 N N . LEU A 1 87 ? 11.618 11.187 -40.514 1.00 83.31 87 LEU A N 1
ATOM 610 C CA . LEU A 1 87 ? 12.654 10.158 -40.636 1.00 83.31 87 LEU A CA 1
ATOM 611 C C . LEU A 1 87 ? 12.515 9.089 -39.543 1.00 83.31 87 LEU A C 1
ATOM 613 O O . LEU A 1 87 ? 12.533 7.898 -39.838 1.00 83.31 87 LEU A O 1
ATOM 617 N N . ALA A 1 88 ? 12.314 9.495 -38.290 1.00 83.50 88 ALA A N 1
ATOM 618 C CA . ALA A 1 88 ? 12.111 8.563 -37.186 1.00 83.50 88 ALA A CA 1
ATOM 619 C C . ALA A 1 88 ? 10.869 7.670 -37.381 1.00 83.50 88 ALA A C 1
ATOM 621 O O . ALA A 1 88 ? 10.928 6.474 -37.105 1.00 83.50 88 ALA A O 1
ATOM 622 N N . LEU A 1 89 ? 9.768 8.224 -37.903 1.00 83.25 89 LEU A N 1
ATOM 623 C CA . LEU A 1 89 ? 8.566 7.451 -38.232 1.00 83.25 89 LEU A CA 1
ATOM 624 C C . LEU A 1 89 ? 8.797 6.475 -39.394 1.00 83.25 89 LEU A C 1
ATOM 626 O O . LEU A 1 89 ? 8.286 5.361 -39.349 1.00 83.25 89 LEU A O 1
ATOM 630 N N . GLN A 1 90 ? 9.582 6.854 -40.407 1.00 87.25 90 GLN A N 1
ATOM 631 C CA . GLN A 1 90 ? 9.950 5.941 -41.495 1.00 87.25 90 GLN A CA 1
ATOM 632 C C . GLN A 1 90 ? 10.826 4.788 -41.009 1.00 87.25 90 GLN A C 1
ATOM 634 O O . GLN A 1 90 ? 10.611 3.647 -41.411 1.00 87.25 90 GLN A O 1
ATOM 639 N N . ILE A 1 91 ? 11.784 5.067 -40.120 1.00 88.88 91 ILE A N 1
ATOM 640 C CA . ILE A 1 91 ? 12.594 4.019 -39.494 1.00 88.88 91 ILE A CA 1
ATOM 641 C C . ILE A 1 91 ? 11.699 3.080 -38.670 1.00 88.88 91 ILE A C 1
ATOM 643 O O . ILE A 1 91 ? 11.842 1.865 -38.770 1.00 88.88 91 ILE A O 1
ATOM 647 N N . ALA A 1 92 ? 10.744 3.614 -37.904 1.00 86.19 92 ALA A N 1
ATOM 648 C CA . ALA A 1 92 ? 9.822 2.801 -37.111 1.00 86.19 92 ALA A CA 1
ATOM 649 C C . ALA A 1 92 ? 8.891 1.929 -37.974 1.00 86.19 92 ALA A C 1
ATOM 651 O O . ALA A 1 92 ? 8.733 0.746 -37.688 1.00 86.19 92 ALA A O 1
ATOM 652 N N . ASP A 1 93 ? 8.319 2.479 -39.050 1.00 87.56 93 ASP A N 1
ATOM 653 C CA . ASP A 1 93 ? 7.494 1.727 -40.010 1.00 87.56 93 ASP A CA 1
ATOM 654 C C . ASP A 1 93 ? 8.306 0.623 -40.707 1.00 87.56 93 ASP A C 1
ATOM 656 O O . ASP A 1 93 ? 7.819 -0.494 -40.893 1.00 87.56 93 ASP A O 1
ATOM 660 N N . TYR A 1 94 ? 9.573 0.898 -41.032 1.00 91.25 94 TYR A N 1
ATOM 661 C CA . TYR A 1 94 ? 10.491 -0.112 -41.549 1.00 91.25 94 TYR A CA 1
ATOM 662 C C . TYR A 1 94 ? 10.709 -1.249 -40.541 1.00 91.25 94 TYR A C 1
ATOM 664 O O . TYR A 1 94 ? 10.510 -2.413 -40.883 1.00 91.25 94 TYR A O 1
ATOM 672 N N . LEU A 1 95 ? 11.050 -0.920 -39.292 1.00 88.00 95 LEU A N 1
ATOM 673 C CA . LEU A 1 95 ? 11.273 -1.899 -38.222 1.00 88.00 95 LEU A CA 1
ATOM 674 C C . LEU A 1 95 ? 10.023 -2.730 -37.916 1.00 88.00 95 LEU A C 1
ATOM 676 O O . LEU A 1 95 ? 10.129 -3.926 -37.667 1.00 88.00 95 LEU A O 1
ATOM 680 N N . GLN A 1 96 ? 8.831 -2.136 -38.002 1.00 86.62 96 GLN A N 1
ATOM 681 C CA . GLN A 1 96 ? 7.571 -2.859 -37.827 1.00 86.62 96 GLN A CA 1
ATOM 682 C C . GLN A 1 96 ? 7.355 -3.929 -38.911 1.00 86.62 96 GLN A C 1
ATOM 684 O O . GLN A 1 96 ? 6.781 -4.982 -38.636 1.00 86.62 96 GLN A O 1
ATOM 689 N N . ARG A 1 97 ? 7.797 -3.671 -40.147 1.00 87.50 97 ARG A N 1
ATOM 690 C CA . ARG A 1 97 ? 7.686 -4.619 -41.272 1.00 87.50 97 ARG A CA 1
ATOM 691 C C . ARG A 1 97 ? 8.849 -5.605 -41.340 1.00 87.50 97 ARG A C 1
ATOM 693 O O . ARG A 1 97 ? 8.705 -6.665 -41.946 1.00 87.50 97 ARG A O 1
ATOM 700 N N . HIS A 1 98 ? 9.980 -5.253 -40.735 1.00 88.75 98 HIS A N 1
ATOM 701 C CA . HIS A 1 98 ? 11.226 -6.013 -40.763 1.00 88.75 98 HIS A CA 1
ATOM 702 C C . HIS A 1 98 ? 11.820 -6.159 -39.349 1.00 88.75 98 HIS A C 1
ATOM 704 O O . HIS A 1 98 ? 12.923 -5.672 -39.098 1.00 88.75 98 HIS A O 1
ATOM 710 N N . PRO A 1 99 ? 11.109 -6.821 -38.415 1.00 80.94 99 PRO A N 1
ATOM 711 C CA . PRO A 1 99 ? 11.546 -6.929 -37.021 1.00 80.94 99 PRO A CA 1
ATOM 712 C C . PRO A 1 99 ? 12.850 -7.724 -36.854 1.00 80.94 99 PRO A C 1
ATOM 714 O O . PRO A 1 99 ? 13.608 -7.456 -35.928 1.00 80.94 99 PRO A O 1
ATOM 717 N N . ASP A 1 100 ? 13.136 -8.649 -37.776 1.00 82.94 100 ASP A N 1
ATOM 718 C CA . ASP A 1 100 ? 14.325 -9.511 -37.751 1.00 82.94 100 ASP A CA 1
ATOM 719 C C . ASP A 1 100 ? 15.523 -8.926 -38.536 1.00 82.94 100 ASP A C 1
ATOM 721 O O . ASP A 1 100 ? 16.480 -9.645 -38.835 1.00 82.94 100 ASP A O 1
ATOM 725 N N . ASP A 1 101 ? 15.483 -7.645 -38.937 1.00 86.81 101 ASP A N 1
ATOM 726 C CA . ASP A 1 101 ? 16.610 -7.021 -39.644 1.00 86.81 101 ASP A CA 1
ATOM 727 C C . ASP A 1 101 ? 17.868 -7.001 -38.743 1.00 86.81 101 ASP A C 1
ATOM 729 O O . ASP A 1 101 ? 17.806 -6.545 -37.597 1.00 86.81 101 ASP A O 1
ATOM 733 N N . PRO A 1 102 ? 19.042 -7.446 -39.232 1.00 86.50 102 PRO A N 1
ATOM 734 C CA . PRO A 1 102 ? 20.261 -7.527 -38.421 1.00 86.50 102 PRO A CA 1
ATOM 735 C C . PRO A 1 102 ? 20.786 -6.163 -37.938 1.00 86.50 102 PRO A C 1
ATOM 737 O O . PRO A 1 102 ? 21.626 -6.109 -37.042 1.00 86.50 102 PRO A O 1
ATOM 740 N N . GLN A 1 103 ? 20.324 -5.054 -38.520 1.00 90.00 103 GLN A N 1
ATOM 741 C CA . GLN A 1 103 ? 20.635 -3.686 -38.103 1.00 90.00 103 GLN A CA 1
ATOM 742 C C . GLN A 1 103 ? 19.481 -3.023 -37.337 1.00 90.00 103 GLN A C 1
ATOM 744 O O . GLN A 1 103 ? 19.535 -1.812 -37.100 1.00 90.00 103 GLN A O 1
ATOM 749 N N . ALA A 1 104 ? 18.470 -3.780 -36.899 1.00 87.94 104 ALA A N 1
ATOM 750 C CA . ALA A 1 104 ? 17.346 -3.248 -36.133 1.00 87.94 104 ALA A CA 1
ATOM 751 C C . ALA A 1 104 ? 17.801 -2.438 -34.908 1.00 87.94 104 ALA A C 1
ATOM 753 O O . ALA A 1 104 ? 17.316 -1.332 -34.673 1.00 87.94 104 ALA A O 1
ATOM 754 N N . LEU A 1 105 ? 18.814 -2.926 -34.183 1.00 90.06 105 LEU A N 1
ATOM 755 C CA . LEU A 1 105 ? 19.398 -2.209 -33.049 1.00 90.06 105 LEU A CA 1
ATOM 756 C C . LEU A 1 105 ? 19.998 -0.849 -33.452 1.00 90.06 105 LEU A C 1
ATOM 758 O O . LEU A 1 105 ? 19.788 0.161 -32.777 1.00 90.06 105 LEU A O 1
ATOM 762 N N . ALA A 1 106 ? 20.726 -0.798 -34.570 1.00 91.12 106 ALA A N 1
ATOM 763 C CA . ALA A 1 106 ? 21.317 0.442 -35.071 1.00 91.12 106 ALA A CA 1
ATOM 764 C C . ALA A 1 106 ? 20.236 1.451 -35.493 1.00 91.12 106 ALA A C 1
ATOM 766 O O . ALA A 1 106 ? 20.369 2.648 -35.232 1.00 91.12 106 ALA A O 1
ATOM 767 N N . LEU A 1 107 ? 19.147 0.970 -36.096 1.00 91.56 107 LEU A N 1
ATOM 768 C CA . LEU A 1 107 ? 17.993 1.779 -36.483 1.00 91.56 107 LEU A CA 1
ATOM 769 C 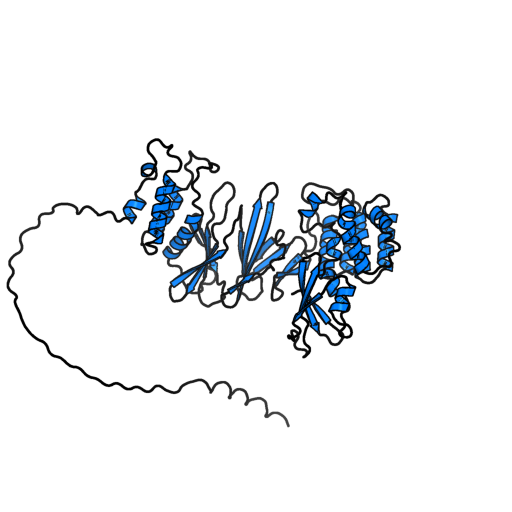C . LEU A 1 107 ? 17.223 2.320 -35.261 1.00 91.56 107 LEU A C 1
ATOM 771 O O . LEU A 1 107 ? 16.880 3.502 -35.236 1.00 91.56 107 LEU A O 1
ATOM 775 N N . TRP A 1 108 ? 17.022 1.518 -34.211 1.00 90.69 108 TRP A N 1
ATOM 776 C CA . TRP A 1 108 ? 16.421 1.982 -32.952 1.00 90.69 108 TRP A CA 1
ATOM 777 C C . TRP A 1 108 ? 17.262 3.065 -32.270 1.00 90.69 108 TRP A C 1
ATOM 779 O O . TRP A 1 108 ? 16.749 4.135 -31.929 1.00 90.69 108 TRP A O 1
ATOM 789 N N . ARG A 1 109 ? 18.578 2.846 -32.155 1.00 89.00 109 ARG A N 1
ATOM 790 C CA . ARG A 1 109 ? 19.517 3.861 -31.647 1.00 89.00 109 ARG A CA 1
ATOM 791 C C . ARG A 1 109 ? 19.492 5.130 -32.503 1.00 89.00 109 ARG A C 1
ATOM 793 O O . ARG A 1 109 ? 19.580 6.236 -31.967 1.00 89.00 109 ARG A O 1
ATOM 800 N N . ARG A 1 110 ? 19.307 4.999 -33.824 1.00 89.50 110 ARG A N 1
ATOM 801 C CA . ARG A 1 110 ? 19.149 6.143 -34.731 1.00 89.50 110 ARG A CA 1
ATOM 802 C C . ARG A 1 110 ? 17.895 6.953 -34.401 1.00 89.50 110 ARG A C 1
ATOM 804 O O . ARG A 1 110 ? 18.024 8.169 -34.277 1.00 89.50 110 ARG A O 1
ATOM 811 N N . ILE A 1 111 ? 16.735 6.323 -34.189 1.00 86.69 111 ILE A N 1
ATOM 812 C CA . ILE A 1 111 ? 15.502 7.021 -33.767 1.00 86.69 111 ILE A CA 1
ATOM 813 C C . ILE A 1 111 ? 15.737 7.823 -32.479 1.00 86.69 111 ILE A C 1
ATOM 815 O O . ILE A 1 111 ? 15.415 9.010 -32.434 1.00 86.69 111 ILE A O 1
ATOM 819 N N . ILE A 1 112 ? 16.344 7.207 -31.457 1.00 82.06 112 ILE A N 1
ATOM 820 C CA . ILE A 1 112 ? 16.637 7.882 -30.182 1.00 82.06 112 ILE A CA 1
ATOM 821 C C . ILE A 1 112 ? 17.573 9.076 -30.408 1.00 82.06 112 ILE A C 1
ATOM 823 O O . ILE A 1 112 ? 17.290 10.173 -29.928 1.00 82.06 112 ILE A O 1
ATOM 827 N N . SER A 1 113 ? 18.639 8.896 -31.197 1.00 81.44 113 SER A N 1
ATOM 828 C CA . SER A 1 113 ? 19.602 9.964 -31.500 1.00 81.44 113 SER A CA 1
ATOM 829 C C . SER A 1 113 ? 18.977 11.163 -32.221 1.00 81.44 113 SER A C 1
ATOM 831 O O . SER A 1 113 ? 19.396 12.293 -32.000 1.00 81.44 113 SER A O 1
ATOM 833 N N . ILE A 1 114 ? 17.960 10.930 -33.060 1.00 78.88 114 ILE A N 1
ATOM 834 C CA . ILE A 1 114 ? 17.248 11.983 -33.794 1.00 78.88 114 ILE A CA 1
ATOM 835 C C . ILE A 1 114 ? 16.399 12.847 -32.844 1.00 78.88 114 ILE A C 1
ATOM 837 O O . ILE A 1 114 ? 16.219 14.035 -33.105 1.00 78.88 114 ILE A O 1
ATOM 841 N N . GLY A 1 115 ? 15.874 12.264 -31.761 1.00 69.44 115 GLY A N 1
ATOM 842 C CA . GLY A 1 115 ? 15.023 12.963 -30.791 1.00 69.44 115 GLY A CA 1
ATOM 843 C C . GLY A 1 115 ? 15.745 13.567 -29.585 1.00 69.44 115 GLY A C 1
ATOM 844 O O . GLY A 1 115 ? 15.101 14.260 -28.796 1.00 69.44 115 GLY A O 1
ATOM 845 N N . GLN A 1 116 ? 17.048 13.319 -29.401 1.00 65.94 116 GLN A N 1
ATOM 846 C CA . GLN A 1 116 ? 17.791 13.924 -28.293 1.00 65.94 116 GLN A CA 1
ATOM 847 C C . GLN A 1 116 ? 17.999 15.435 -28.518 1.00 65.94 116 GLN A C 1
ATOM 849 O O . GLN A 1 116 ? 18.314 15.851 -29.636 1.00 65.94 116 GLN A O 1
ATOM 854 N N . PRO A 1 117 ? 17.842 16.273 -27.475 1.00 53.91 117 PRO A N 1
ATOM 855 C CA . PRO A 1 117 ? 18.044 17.710 -27.595 1.00 53.91 117 PRO A CA 1
ATOM 856 C C . PRO A 1 117 ? 19.514 18.007 -27.919 1.00 53.91 117 PRO A C 1
ATOM 858 O O . PRO A 1 117 ? 20.425 17.640 -27.179 1.00 53.91 117 PRO A O 1
ATOM 861 N N . THR A 1 118 ? 19.768 18.680 -29.041 1.00 50.62 118 THR A N 1
ATOM 862 C CA . THR A 1 118 ? 21.085 19.265 -29.334 1.00 50.62 118 THR A CA 1
ATOM 863 C C . THR A 1 118 ? 21.358 20.419 -28.366 1.00 50.62 118 THR A C 1
ATOM 865 O O . THR A 1 118 ? 20.410 21.076 -27.956 1.00 50.62 118 THR A O 1
ATOM 868 N N . GLN A 1 119 ? 22.622 20.740 -28.051 1.00 40.44 119 GLN A N 1
ATOM 869 C CA . GLN A 1 119 ? 22.995 21.819 -27.104 1.00 40.44 119 GLN A CA 1
ATOM 870 C C . GLN A 1 119 ? 22.347 23.199 -27.376 1.00 40.44 119 GLN A C 1
ATOM 872 O O . GLN A 1 119 ? 22.317 24.043 -26.487 1.00 40.44 119 GLN A O 1
ATOM 877 N N . GLU A 1 120 ? 21.824 23.435 -28.581 1.00 40.50 120 GLU A N 1
ATOM 878 C CA . GLU A 1 120 ? 21.108 24.658 -28.972 1.00 40.50 120 GLU A CA 1
ATOM 879 C C . GLU A 1 120 ? 19.619 24.686 -28.561 1.00 40.50 120 GLU A C 1
ATOM 881 O O . GLU A 1 120 ? 18.985 25.738 -28.617 1.00 40.50 120 GLU A O 1
ATOM 886 N N . ILE A 1 121 ? 19.054 23.549 -28.145 1.00 46.31 121 ILE A N 1
ATOM 887 C CA . ILE A 1 121 ? 17.636 23.353 -27.827 1.00 46.31 121 ILE A CA 1
ATOM 888 C C . ILE A 1 121 ? 17.561 22.887 -26.369 1.00 46.31 121 ILE A C 1
ATOM 890 O O . ILE A 1 121 ? 17.984 21.782 -26.037 1.00 46.31 121 ILE A O 1
ATOM 894 N N . GLY A 1 122 ? 17.076 23.744 -25.469 1.00 42.97 122 GLY A N 1
ATOM 895 C CA . GLY A 1 122 ? 16.850 23.360 -24.073 1.00 42.97 122 GLY A CA 1
ATOM 896 C C . GLY A 1 122 ? 15.809 22.238 -23.966 1.00 42.97 122 GLY A C 1
ATOM 897 O O . GLY A 1 122 ? 14.905 22.156 -24.793 1.00 42.97 122 GLY A O 1
ATOM 898 N N . GLY A 1 123 ? 15.905 21.397 -22.932 1.00 46.62 123 GLY A N 1
ATOM 899 C CA . GLY A 1 123 ? 15.002 20.254 -22.705 1.00 46.62 123 GLY A CA 1
ATOM 900 C C . GLY A 1 123 ? 13.531 20.599 -22.414 1.00 46.62 123 GLY A C 1
ATOM 901 O O . GLY A 1 123 ? 12.748 19.687 -22.183 1.00 46.62 123 GLY A O 1
ATOM 902 N N . ASP A 1 124 ? 13.165 21.884 -22.435 1.00 45.78 124 ASP A N 1
ATOM 903 C CA . ASP A 1 124 ? 11.802 22.391 -22.221 1.00 45.78 124 ASP A CA 1
ATOM 904 C C . ASP A 1 124 ? 11.162 22.938 -23.522 1.00 45.78 124 ASP A C 1
ATOM 906 O O . ASP A 1 124 ? 10.147 23.635 -23.472 1.00 45.78 124 ASP A O 1
ATOM 910 N N . ASP A 1 125 ? 11.751 22.681 -24.702 1.00 49.41 125 ASP A N 1
ATOM 911 C CA . ASP A 1 125 ? 11.182 23.132 -25.981 1.00 49.41 125 ASP A CA 1
ATOM 912 C C . ASP A 1 125 ? 9.930 22.297 -26.347 1.00 49.41 125 ASP A C 1
ATOM 914 O O . ASP A 1 125 ? 10.043 21.087 -26.563 1.00 49.41 125 ASP A O 1
ATOM 918 N N . PRO A 1 126 ? 8.733 22.905 -26.489 1.00 46.81 126 PRO A N 1
ATOM 919 C CA . PRO A 1 126 ? 7.507 22.204 -26.888 1.00 46.81 126 PRO A CA 1
ATOM 920 C C . PRO A 1 126 ? 7.566 21.578 -28.295 1.00 46.81 126 PRO A C 1
ATOM 922 O O . PRO A 1 126 ? 6.635 20.877 -28.692 1.00 46.81 126 PRO A O 1
ATOM 925 N N . GLN A 1 127 ? 8.630 21.830 -29.067 1.00 49.34 127 GLN A N 1
ATOM 926 C CA . GLN A 1 127 ? 8.903 21.202 -30.362 1.00 49.34 127 GLN A CA 1
ATOM 927 C C . GLN A 1 127 ? 9.819 19.969 -30.269 1.00 49.34 127 GLN A C 1
ATOM 929 O O . GLN A 1 127 ? 10.133 19.374 -31.305 1.00 49.34 127 GLN A O 1
ATOM 934 N N . GLN A 1 128 ? 10.248 19.563 -29.066 1.00 57.91 128 GLN A N 1
ATOM 935 C CA . GLN A 1 128 ? 11.013 18.333 -28.871 1.00 57.91 128 GLN A CA 1
ATOM 936 C C . GLN A 1 128 ? 10.191 17.117 -29.321 1.00 57.91 128 GLN A C 1
ATOM 938 O O . GLN A 1 128 ? 9.021 16.951 -28.971 1.00 57.91 128 GLN A O 1
ATOM 943 N N . MET A 1 129 ? 10.807 16.251 -30.126 1.00 65.00 129 MET A N 1
ATOM 944 C CA . MET A 1 129 ? 10.186 14.994 -30.519 1.00 65.00 129 MET A CA 1
ATOM 945 C C . MET A 1 129 ? 10.191 14.040 -29.326 1.00 65.00 129 MET A C 1
ATOM 947 O O . MET A 1 129 ? 11.251 13.584 -28.904 1.00 65.00 129 MET A O 1
ATOM 951 N N . ASP A 1 130 ? 9.005 13.699 -28.831 1.00 66.50 130 ASP A N 1
ATOM 952 C CA . ASP A 1 130 ? 8.848 12.610 -27.876 1.00 66.50 130 ASP A CA 1
ATOM 953 C C . ASP A 1 130 ? 9.284 11.287 -28.534 1.00 66.50 130 ASP A C 1
ATOM 955 O O . ASP A 1 130 ? 8.651 10.805 -29.479 1.00 66.50 130 ASP A O 1
ATOM 959 N N . THR A 1 131 ? 10.402 10.732 -28.064 1.00 72.12 131 THR A N 1
ATOM 960 C CA . THR A 1 131 ? 10.938 9.424 -28.469 1.00 72.12 131 THR A CA 1
ATOM 961 C C . THR A 1 131 ? 10.778 8.366 -27.387 1.00 72.12 131 THR A C 1
ATOM 963 O O . THR A 1 131 ? 11.326 7.276 -27.532 1.00 72.12 131 THR A O 1
ATOM 966 N N . THR A 1 132 ? 10.005 8.625 -26.325 1.00 71.38 132 THR A N 1
ATOM 967 C CA . THR A 1 132 ? 9.769 7.652 -25.242 1.00 71.38 132 THR A CA 1
ATOM 968 C C . THR A 1 132 ? 9.231 6.319 -25.762 1.00 71.38 132 THR A C 1
ATOM 970 O O . THR A 1 132 ? 9.647 5.260 -25.295 1.00 71.38 132 THR A O 1
ATOM 973 N N . TRP A 1 133 ? 8.397 6.355 -26.803 1.00 73.50 133 TRP A N 1
ATOM 974 C CA . TRP A 1 133 ? 7.883 5.171 -27.496 1.00 73.50 133 TRP A CA 1
ATOM 975 C C . TRP A 1 133 ? 8.975 4.312 -28.155 1.00 73.50 133 TRP A C 1
ATOM 977 O O . TRP A 1 133 ? 8.793 3.105 -28.289 1.00 73.50 133 TRP A O 1
ATOM 987 N N . ALA A 1 134 ? 10.106 4.902 -28.554 1.00 80.62 134 ALA A N 1
ATOM 988 C CA . ALA A 1 134 ? 11.199 4.195 -29.222 1.00 80.62 134 ALA A CA 1
ATOM 989 C C . ALA A 1 134 ? 12.117 3.455 -28.241 1.00 80.62 134 ALA A C 1
ATOM 991 O O . ALA A 1 134 ? 12.784 2.497 -28.630 1.00 80.62 134 ALA A O 1
ATOM 992 N N . TYR A 1 135 ? 12.131 3.865 -26.967 1.00 80.50 135 TYR A N 1
ATOM 993 C CA . TYR A 1 135 ? 12.922 3.191 -25.939 1.00 80.50 135 TYR A CA 1
ATOM 994 C C . TYR A 1 135 ? 12.453 1.752 -25.707 1.00 80.50 135 TYR A C 1
ATOM 996 O O . TYR A 1 135 ? 13.288 0.908 -25.431 1.00 80.50 135 TYR A O 1
ATOM 1004 N N . ASP A 1 136 ? 11.164 1.448 -25.876 1.00 78.81 136 ASP A N 1
ATOM 1005 C CA . ASP A 1 136 ? 10.627 0.086 -25.709 1.00 78.81 136 ASP A CA 1
ATOM 1006 C C . ASP A 1 136 ? 11.179 -0.895 -26.760 1.00 78.81 136 ASP A C 1
ATOM 1008 O O . ASP A 1 136 ? 11.632 -1.987 -26.433 1.00 78.81 136 ASP A O 1
ATOM 1012 N N . GLY A 1 137 ? 11.202 -0.485 -28.033 1.00 82.94 137 GLY A N 1
ATOM 1013 C CA . GLY A 1 137 ? 11.784 -1.301 -29.102 1.00 82.94 137 GLY A CA 1
ATOM 1014 C C . GLY A 1 137 ? 13.309 -1.387 -29.017 1.00 82.94 137 GLY A C 1
ATOM 1015 O O . GLY A 1 137 ? 13.890 -2.439 -29.283 1.00 82.94 137 GLY A O 1
ATOM 1016 N N . TRP A 1 138 ? 13.962 -0.299 -28.597 1.00 87.75 138 TRP A N 1
ATOM 1017 C CA . TRP A 1 138 ? 15.405 -0.283 -28.369 1.00 87.75 138 TRP A CA 1
ATOM 1018 C C . TRP A 1 138 ? 15.835 -1.242 -27.254 1.00 87.75 138 TRP A C 1
ATOM 1020 O O . TRP A 1 138 ? 16.772 -2.004 -27.472 1.00 87.75 138 TRP A O 1
ATOM 1030 N N . THR A 1 139 ? 15.177 -1.234 -26.089 1.00 88.50 139 THR A N 1
ATOM 1031 C CA . THR A 1 139 ? 15.579 -2.081 -24.952 1.00 88.50 139 THR A CA 1
ATOM 1032 C C . THR A 1 139 ? 15.474 -3.567 -25.270 1.00 88.50 139 THR A C 1
ATOM 1034 O O . THR A 1 139 ? 16.366 -4.330 -24.906 1.00 88.50 139 THR A O 1
ATOM 1037 N N . GLU A 1 140 ? 14.424 -3.979 -25.984 1.00 88.00 140 GLU A N 1
ATOM 1038 C CA . GLU A 1 140 ? 14.269 -5.357 -26.452 1.00 88.00 140 GLU A CA 1
ATOM 1039 C C . GLU A 1 140 ? 15.350 -5.732 -27.477 1.00 88.00 140 GLU A C 1
ATOM 1041 O O . GLU A 1 140 ? 16.009 -6.760 -27.324 1.00 88.00 140 GLU A O 1
ATOM 1046 N N . ALA A 1 141 ? 15.597 -4.882 -28.480 1.00 88.50 141 ALA A N 1
ATOM 1047 C CA . ALA A 1 141 ? 16.638 -5.131 -29.479 1.00 88.50 141 ALA A CA 1
ATOM 1048 C C . ALA A 1 141 ? 18.049 -5.184 -28.865 1.00 88.50 141 ALA A C 1
ATOM 1050 O O . ALA A 1 141 ? 18.874 -5.999 -29.277 1.00 88.50 141 ALA A O 1
ATOM 1051 N N . GLU A 1 142 ? 18.327 -4.327 -27.880 1.00 91.12 142 GLU A N 1
ATOM 1052 C CA . GLU A 1 142 ? 19.589 -4.302 -27.139 1.00 91.12 142 GLU A CA 1
ATOM 1053 C C . GLU A 1 142 ? 19.760 -5.599 -26.339 1.00 91.12 142 GLU A C 1
ATOM 1055 O O . GLU A 1 142 ? 20.797 -6.244 -26.445 1.00 91.12 142 GLU A O 1
ATOM 1060 N N . PHE A 1 143 ? 18.724 -6.038 -25.616 1.00 92.12 143 PHE A N 1
ATOM 1061 C CA . PHE A 1 143 ? 18.744 -7.301 -24.875 1.00 92.12 143 PHE A CA 1
ATOM 1062 C C . PHE A 1 143 ? 19.007 -8.510 -25.785 1.00 92.12 143 PHE A C 1
ATOM 1064 O O . PHE A 1 143 ? 19.880 -9.327 -25.492 1.00 92.12 143 PHE A O 1
ATOM 1071 N N . LEU A 1 144 ? 18.295 -8.610 -26.913 1.00 89.50 144 LEU A N 1
ATOM 1072 C CA . LEU A 1 144 ? 18.438 -9.727 -27.854 1.00 89.50 144 LEU A CA 1
ATOM 1073 C C . LEU A 1 144 ? 19.836 -9.795 -28.492 1.00 89.50 144 LEU A C 1
ATOM 1075 O O . LEU A 1 144 ? 20.269 -10.874 -28.893 1.00 89.50 144 LEU A O 1
ATOM 1079 N N . ALA A 1 145 ? 20.561 -8.675 -28.558 1.00 88.25 145 ALA A N 1
ATOM 1080 C CA . ALA A 1 145 ? 21.920 -8.624 -29.089 1.00 88.25 145 ALA A CA 1
ATOM 1081 C C . ALA A 1 145 ? 23.001 -9.120 -28.104 1.00 88.25 145 ALA A C 1
ATOM 1083 O O . ALA A 1 145 ? 24.129 -9.370 -28.530 1.00 88.25 145 ALA A O 1
ATOM 1084 N N . LEU A 1 146 ? 22.689 -9.255 -26.808 1.00 88.00 146 LEU A N 1
ATOM 1085 C CA . LEU A 1 146 ? 23.666 -9.581 -25.757 1.00 88.00 146 LEU A CA 1
ATOM 1086 C C . LEU A 1 146 ? 23.924 -11.083 -25.560 1.00 88.00 146 LEU A C 1
ATOM 1088 O O . LEU A 1 146 ? 24.825 -11.426 -24.799 1.00 88.00 146 LEU A O 1
ATOM 1092 N N . ASP A 1 147 ? 23.155 -11.959 -26.218 1.00 84.62 147 ASP A N 1
ATOM 1093 C CA . ASP A 1 147 ? 23.248 -13.429 -26.096 1.00 84.62 147 ASP A CA 1
ATOM 1094 C C . ASP A 1 147 ? 23.315 -13.910 -24.628 1.00 84.62 147 ASP A C 1
ATOM 1096 O O . ASP A 1 147 ? 24.196 -14.666 -24.212 1.00 84.62 147 ASP A O 1
ATOM 1100 N N . LEU A 1 148 ? 22.397 -13.397 -23.802 1.00 90.06 148 LEU A N 1
ATOM 1101 C CA . LEU A 1 148 ? 22.342 -13.701 -22.372 1.00 90.06 148 LEU A CA 1
ATOM 1102 C C . LEU A 1 148 ? 21.884 -15.150 -22.109 1.00 90.06 148 LEU A C 1
ATOM 1104 O O . LEU A 1 148 ? 21.084 -15.702 -22.872 1.00 90.06 148 LEU A O 1
ATOM 1108 N N . PRO A 1 149 ? 22.373 -15.791 -21.029 1.00 89.25 149 PRO A N 1
ATOM 1109 C CA . PRO A 1 149 ? 22.070 -17.187 -20.740 1.00 89.25 149 PRO A CA 1
ATOM 1110 C C . PRO A 1 149 ? 20.599 -17.392 -20.357 1.00 89.25 149 PRO A C 1
ATOM 1112 O O . PRO A 1 149 ? 20.041 -16.646 -19.564 1.00 89.25 149 PRO A O 1
ATOM 1115 N N . SER A 1 150 ? 19.997 -18.478 -20.846 1.00 88.62 150 SER A N 1
ATOM 1116 C CA . SER A 1 150 ? 18.633 -18.893 -20.476 1.00 88.62 150 SER A CA 1
ATOM 1117 C C . SER A 1 150 ? 18.565 -19.830 -19.266 1.00 88.62 150 SER A C 1
ATOM 1119 O O . SER A 1 150 ? 17.482 -20.195 -18.817 1.00 88.62 150 SER A O 1
ATOM 1121 N N . LYS A 1 151 ? 19.714 -20.263 -18.734 1.00 88.50 151 LYS A N 1
ATOM 1122 C CA . LYS A 1 151 ? 19.786 -21.118 -17.542 1.00 88.50 151 LYS A CA 1
ATOM 1123 C C . LYS A 1 151 ? 19.957 -20.265 -16.296 1.00 88.50 151 LYS A C 1
ATOM 1125 O O . LYS A 1 151 ? 20.824 -19.389 -16.290 1.00 88.50 151 LYS A O 1
ATOM 1130 N N . LEU A 1 152 ? 19.203 -20.595 -15.246 1.00 83.19 152 LEU A N 1
ATOM 1131 C CA . LEU A 1 152 ? 19.302 -19.928 -13.950 1.00 83.19 152 LEU A CA 1
ATOM 1132 C C . LEU A 1 152 ? 20.748 -19.829 -13.482 1.00 83.19 152 LEU A C 1
ATOM 1134 O O . LEU A 1 152 ? 21.457 -20.833 -13.360 1.00 83.19 152 LEU A O 1
ATOM 1138 N N . THR A 1 153 ? 21.172 -18.600 -13.210 1.00 80.00 153 THR A N 1
ATOM 1139 C CA . THR A 1 153 ? 22.517 -18.304 -12.733 1.00 80.00 153 THR A CA 1
ATOM 1140 C C . THR A 1 153 ? 22.421 -17.516 -11.435 1.00 80.00 153 THR A C 1
ATOM 1142 O O . THR A 1 153 ? 21.945 -16.385 -11.401 1.00 80.00 153 THR A O 1
ATOM 1145 N N . VAL A 1 154 ? 22.894 -18.110 -10.340 1.00 71.75 154 VAL A N 1
ATOM 1146 C CA . VAL A 1 154 ? 22.840 -17.478 -9.016 1.00 71.75 154 VAL A CA 1
ATOM 1147 C C . VAL A 1 154 ? 23.795 -16.285 -8.960 1.00 71.75 154 VAL A C 1
ATOM 1149 O O . VAL A 1 154 ? 24.979 -16.417 -9.270 1.00 71.75 154 VAL A O 1
ATOM 1152 N N . GLY A 1 155 ? 23.293 -15.136 -8.503 1.00 67.88 155 GLY A N 1
ATOM 1153 C CA . GLY A 1 155 ? 24.121 -13.976 -8.163 1.00 67.88 155 GLY A CA 1
ATOM 1154 C C . GLY A 1 155 ? 24.661 -13.183 -9.354 1.00 67.88 155 GLY A C 1
ATOM 1155 O O . GLY A 1 155 ? 25.694 -12.527 -9.213 1.00 67.88 155 GLY A O 1
ATOM 1156 N N . GLN A 1 156 ? 24.003 -13.224 -10.518 1.00 76.88 156 GLN A N 1
ATOM 1157 C CA . GLN A 1 156 ? 24.338 -12.291 -11.595 1.00 76.88 156 GLN A CA 1
ATOM 1158 C C . GLN A 1 156 ? 23.972 -10.850 -11.187 1.00 76.88 156 GLN A C 1
ATOM 1160 O O . GLN A 1 156 ? 22.844 -10.612 -10.754 1.00 76.88 156 GLN A O 1
ATOM 1165 N N . PRO A 1 157 ? 24.897 -9.879 -11.308 1.00 83.69 157 PRO A N 1
ATOM 1166 C CA . PRO A 1 157 ? 24.584 -8.477 -11.070 1.00 83.69 157 PRO A CA 1
ATOM 1167 C C . PRO A 1 157 ? 23.752 -7.899 -12.220 1.00 83.69 157 PRO A C 1
ATOM 1169 O O . PRO A 1 157 ? 23.802 -8.391 -13.348 1.00 83.69 157 PRO A O 1
ATOM 1172 N N . SER A 1 158 ? 23.043 -6.804 -11.946 1.00 87.56 158 SER A N 1
ATOM 1173 C CA . SER A 1 158 ? 22.394 -6.012 -12.989 1.00 87.56 158 SER A CA 1
ATOM 1174 C C . SER A 1 158 ? 23.422 -5.460 -13.981 1.00 87.56 158 SER A C 1
ATOM 1176 O O . SER A 1 158 ? 24.497 -5.003 -13.586 1.00 87.56 158 SER A O 1
ATOM 1178 N N . LEU A 1 159 ? 23.073 -5.470 -15.266 1.00 91.19 159 LEU A N 1
ATOM 1179 C CA . LEU A 1 159 ? 23.856 -4.870 -16.342 1.00 91.19 159 LEU A CA 1
ATOM 1180 C C . LEU A 1 159 ? 23.273 -3.496 -16.692 1.00 91.19 159 LEU A C 1
ATOM 1182 O O . LEU A 1 159 ? 22.067 -3.366 -16.897 1.00 91.19 159 LEU A O 1
ATOM 1186 N N . GLU A 1 160 ? 24.124 -2.476 -16.779 1.00 89.50 160 GLU A N 1
ATOM 1187 C CA . GLU A 1 160 ? 23.741 -1.135 -17.232 1.00 89.50 160 GLU A CA 1
ATOM 1188 C C . GLU A 1 160 ? 24.406 -0.833 -18.584 1.00 89.50 160 GLU A C 1
ATOM 1190 O O . GLU A 1 160 ? 25.629 -0.916 -18.712 1.00 89.50 160 GLU A O 1
ATOM 1195 N N . ILE A 1 161 ? 23.600 -0.491 -19.594 1.00 86.75 161 ILE A N 1
ATOM 1196 C CA . ILE A 1 161 ? 24.047 -0.082 -20.934 1.00 86.75 161 ILE A CA 1
ATOM 1197 C C . ILE A 1 161 ? 23.391 1.257 -21.253 1.00 86.75 161 ILE A C 1
ATOM 1199 O O . ILE A 1 161 ? 22.188 1.323 -21.497 1.00 86.75 161 ILE A O 1
ATOM 1203 N N . ASP A 1 162 ? 24.180 2.329 -21.249 1.00 84.12 162 ASP A N 1
ATOM 1204 C CA . ASP A 1 162 ? 23.698 3.705 -21.390 1.00 84.12 162 ASP A CA 1
ATOM 1205 C C . ASP A 1 162 ? 22.557 4.025 -20.401 1.00 84.12 162 ASP A C 1
ATOM 1207 O O . ASP A 1 162 ? 22.788 4.240 -19.213 1.00 84.12 162 ASP A O 1
ATOM 1211 N N . GLN A 1 163 ? 21.318 4.068 -20.894 1.00 81.50 163 GLN A N 1
ATOM 1212 C CA . GLN A 1 163 ? 20.108 4.341 -20.119 1.00 81.50 163 GLN A CA 1
ATOM 1213 C C . GLN A 1 163 ? 19.312 3.074 -19.769 1.00 81.50 163 GLN A C 1
ATOM 1215 O O . GLN A 1 163 ? 18.324 3.174 -19.048 1.00 81.50 163 GLN A O 1
ATOM 1220 N N . LEU A 1 164 ? 19.700 1.900 -20.267 1.00 86.81 164 LEU A N 1
ATOM 1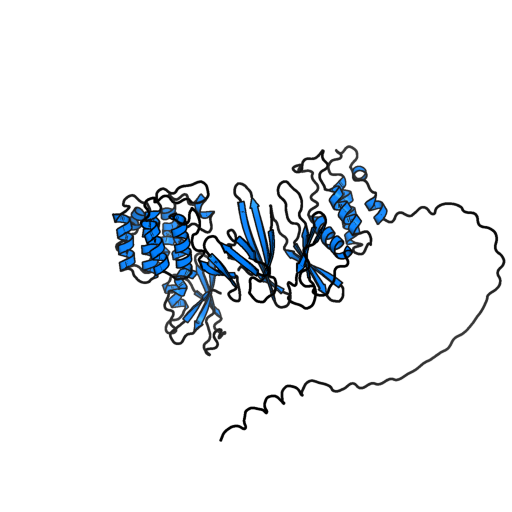221 C CA . LEU A 1 164 ? 19.033 0.624 -20.023 1.00 86.81 164 LEU A CA 1
ATOM 1222 C C . LEU A 1 164 ? 19.637 -0.068 -18.798 1.00 86.81 164 LEU A C 1
ATOM 1224 O O . LEU A 1 164 ? 20.851 -0.238 -18.706 1.00 86.81 164 LEU A O 1
ATOM 1228 N N . THR A 1 165 ? 18.776 -0.530 -17.896 1.00 90.06 165 THR A N 1
ATOM 1229 C CA . THR A 1 165 ? 19.123 -1.490 -16.846 1.00 90.06 165 THR A CA 1
ATOM 1230 C C . THR A 1 165 ? 18.494 -2.845 -17.169 1.00 90.06 165 THR A C 1
ATOM 1232 O O . THR A 1 165 ? 17.299 -2.922 -17.460 1.00 90.06 165 THR A O 1
ATOM 1235 N N . ILE A 1 166 ? 19.296 -3.906 -17.083 1.00 92.31 166 ILE A N 1
ATOM 1236 C CA . ILE A 1 166 ? 18.897 -5.308 -17.242 1.00 92.31 166 ILE A CA 1
ATOM 1237 C C . ILE A 1 166 ? 19.164 -6.022 -15.916 1.00 92.31 166 ILE A C 1
ATOM 1239 O O . ILE A 1 166 ? 20.316 -6.145 -15.502 1.00 92.31 166 ILE A O 1
ATOM 1243 N N . MET A 1 167 ? 18.115 -6.473 -15.234 1.00 91.38 167 MET A N 1
ATOM 1244 C CA . MET A 1 167 ? 18.210 -7.131 -13.928 1.00 91.38 167 MET A CA 1
ATOM 1245 C C . MET A 1 167 ? 17.916 -8.631 -14.071 1.00 91.38 167 MET A C 1
ATOM 1247 O O . MET A 1 167 ? 16.806 -8.976 -14.479 1.00 91.38 167 MET A O 1
ATOM 1251 N N . PRO A 1 168 ? 18.863 -9.524 -13.741 1.00 91.25 168 PRO A N 1
ATOM 1252 C CA . PRO A 1 168 ? 18.598 -10.958 -13.646 1.00 91.25 168 PRO A CA 1
ATOM 1253 C C . PRO A 1 168 ? 17.548 -11.246 -12.568 1.00 91.25 168 PRO A C 1
ATOM 1255 O O . PRO A 1 168 ? 17.605 -10.676 -11.478 1.00 91.25 168 PRO A O 1
ATOM 1258 N N . THR A 1 169 ? 16.593 -12.124 -12.863 1.00 88.88 169 THR A N 1
ATOM 1259 C CA . THR A 1 169 ? 15.512 -12.504 -11.946 1.00 88.88 169 THR A CA 1
ATOM 1260 C C . THR A 1 169 ? 15.001 -13.924 -12.231 1.00 88.88 169 THR A C 1
ATOM 1262 O O . THR A 1 169 ? 15.494 -14.597 -13.131 1.00 88.88 169 THR A O 1
ATOM 1265 N N . ASN A 1 170 ? 14.054 -14.403 -11.436 1.00 87.62 170 ASN A N 1
ATOM 1266 C CA . ASN A 1 170 ? 13.311 -15.641 -11.666 1.00 87.62 170 ASN A CA 1
ATOM 1267 C C . ASN A 1 170 ? 11.875 -15.406 -11.201 1.00 87.62 170 ASN A C 1
ATOM 1269 O O . ASN A 1 170 ? 11.469 -15.927 -10.165 1.00 87.62 170 ASN A O 1
ATOM 1273 N N . LEU A 1 171 ? 11.174 -14.481 -11.865 1.00 85.81 171 LEU A N 1
ATOM 1274 C CA . LEU A 1 171 ? 9.913 -13.960 -11.333 1.00 85.81 171 LEU A CA 1
ATOM 1275 C C . LEU A 1 171 ? 8.869 -15.066 -11.235 1.00 85.81 171 LEU A C 1
ATOM 1277 O O . LEU A 1 171 ? 8.162 -15.125 -10.239 1.00 85.81 171 LEU A O 1
ATOM 1281 N N . ASP A 1 172 ? 8.792 -15.950 -12.230 1.00 82.88 172 ASP A N 1
ATOM 1282 C CA . ASP A 1 172 ? 7.813 -17.038 -12.260 1.00 82.88 172 ASP A CA 1
ATOM 1283 C C . ASP A 1 172 ? 8.244 -18.310 -11.512 1.00 82.88 172 ASP A C 1
ATOM 1285 O O . ASP A 1 172 ? 7.474 -19.273 -11.445 1.00 82.88 172 ASP A O 1
ATOM 1289 N N . GLY A 1 173 ? 9.437 -18.303 -10.910 1.00 81.94 173 GLY A N 1
ATOM 1290 C CA . GLY A 1 173 ? 9.938 -19.401 -10.093 1.00 81.94 173 GLY A CA 1
ATOM 1291 C C . GLY A 1 173 ? 10.278 -20.669 -10.878 1.00 81.94 173 GLY A C 1
ATOM 1292 O O . GLY A 1 173 ? 10.422 -21.731 -10.262 1.00 81.94 173 GLY A O 1
ATOM 1293 N N . ASP A 1 174 ? 10.394 -20.601 -12.208 1.00 85.56 174 ASP A N 1
ATOM 1294 C CA . ASP A 1 174 ? 10.679 -21.767 -13.035 1.00 85.56 174 ASP A CA 1
ATOM 1295 C C . ASP A 1 174 ? 12.183 -22.133 -13.048 1.00 85.56 174 ASP A C 1
ATOM 1297 O O . ASP A 1 174 ? 12.951 -21.730 -12.174 1.00 85.56 174 ASP A O 1
ATOM 1301 N N . ALA A 1 175 ? 12.607 -23.031 -13.947 1.00 86.75 175 ALA A N 1
ATOM 1302 C CA . ALA A 1 175 ? 14.001 -23.491 -14.030 1.00 86.75 175 ALA A CA 1
ATOM 1303 C C . ALA A 1 175 ? 14.871 -22.665 -15.004 1.00 86.75 175 ALA A C 1
ATOM 1305 O O . ALA A 1 175 ? 16.030 -23.021 -15.266 1.00 86.75 175 ALA A O 1
ATOM 1306 N N . THR A 1 176 ? 14.312 -21.611 -15.586 1.00 89.75 176 THR A N 1
ATOM 1307 C CA . THR A 1 176 ? 14.909 -20.759 -16.610 1.00 89.75 176 THR A CA 1
ATOM 1308 C C . THR A 1 176 ? 15.235 -19.380 -16.051 1.00 89.75 176 THR A C 1
ATOM 1310 O O . THR A 1 176 ? 14.731 -18.954 -15.023 1.00 89.75 176 THR A O 1
ATOM 1313 N N . GLN A 1 177 ? 16.217 -18.722 -16.660 1.00 91.69 177 GLN A N 1
ATOM 1314 C CA . GLN A 1 177 ? 16.627 -17.390 -16.237 1.00 91.69 177 GLN A CA 1
ATOM 1315 C C . GLN A 1 177 ? 15.718 -16.349 -16.874 1.00 91.69 177 GLN A C 1
ATOM 1317 O O . GLN A 1 177 ? 15.621 -16.286 -18.101 1.00 91.69 177 GLN A O 1
ATOM 1322 N N . ASP A 1 178 ? 15.183 -15.468 -16.041 1.00 91.44 178 ASP A N 1
ATOM 1323 C CA . ASP A 1 178 ? 14.432 -14.307 -16.482 1.00 91.44 178 ASP A CA 1
ATOM 1324 C C . ASP A 1 178 ? 15.252 -13.030 -16.366 1.00 91.44 178 ASP A C 1
ATOM 1326 O O . ASP A 1 178 ? 16.233 -12.941 -15.614 1.00 91.44 178 ASP A O 1
ATOM 1330 N N . TYR A 1 179 ? 14.798 -12.001 -17.077 1.00 92.62 179 TYR A N 1
ATOM 1331 C CA . TYR A 1 179 ? 15.353 -10.662 -16.978 1.00 92.62 179 TYR A CA 1
ATOM 1332 C C . TYR A 1 179 ? 14.263 -9.601 -16.911 1.00 92.62 179 TYR A C 1
ATOM 1334 O O . TYR A 1 179 ? 13.263 -9.654 -17.622 1.00 92.62 179 TYR A O 1
ATOM 1342 N N . LEU A 1 180 ? 14.492 -8.590 -16.083 1.00 91.12 180 LEU A N 1
ATOM 1343 C CA . LEU A 1 180 ? 13.684 -7.385 -16.029 1.00 91.12 180 LEU A CA 1
ATOM 1344 C C . LEU A 1 180 ? 14.438 -6.241 -16.712 1.00 91.12 180 LEU A C 1
ATOM 1346 O O . LEU A 1 180 ? 15.598 -5.978 -16.397 1.00 91.12 180 LEU A O 1
ATOM 1350 N N . LEU A 1 181 ? 13.780 -5.558 -17.643 1.00 90.00 181 LEU A N 1
ATOM 1351 C CA . LEU A 1 181 ? 14.342 -4.472 -18.438 1.00 90.00 181 LEU A CA 1
ATOM 1352 C C . LEU A 1 181 ? 13.608 -3.170 -18.142 1.00 90.00 181 LEU A C 1
ATOM 1354 O O . LEU A 1 181 ? 12.377 -3.123 -18.212 1.00 90.00 181 LEU A O 1
ATOM 1358 N N . TYR A 1 182 ? 14.349 -2.090 -17.922 1.00 85.88 182 TYR A N 1
ATOM 1359 C CA . TYR A 1 182 ? 13.788 -0.743 -17.989 1.00 85.88 182 TYR A CA 1
ATOM 1360 C C . TYR A 1 182 ? 14.823 0.267 -18.484 1.00 85.88 182 TYR A C 1
ATOM 1362 O O . TYR A 1 182 ? 16.011 0.168 -18.180 1.00 85.88 182 TYR A O 1
ATOM 1370 N N . ALA A 1 183 ? 14.363 1.274 -19.225 1.00 81.75 183 ALA A N 1
ATOM 1371 C CA . ALA A 1 183 ? 15.183 2.416 -19.618 1.00 81.75 183 ALA A CA 1
ATOM 1372 C C . ALA A 1 183 ? 14.936 3.618 -18.698 1.00 81.75 183 ALA A C 1
ATOM 1374 O O . ALA A 1 183 ? 13.810 3.847 -18.265 1.00 81.75 183 ALA A O 1
ATOM 1375 N N . ARG A 1 184 ? 15.960 4.427 -18.433 1.00 77.62 184 ARG A N 1
ATOM 1376 C CA . ARG A 1 184 ? 15.856 5.736 -17.776 1.00 77.62 184 ARG A CA 1
ATOM 1377 C C . ARG A 1 184 ? 15.856 6.829 -18.839 1.00 77.62 184 ARG A C 1
ATOM 1379 O O . ARG A 1 184 ? 16.894 7.148 -19.403 1.00 77.62 184 ARG A O 1
ATOM 1386 N N . ILE A 1 185 ? 14.702 7.429 -19.086 1.00 71.38 185 ILE A N 1
ATOM 1387 C CA . ILE A 1 185 ? 14.544 8.519 -20.047 1.00 71.38 185 ILE A CA 1
ATOM 1388 C C . ILE A 1 185 ? 14.984 9.825 -19.373 1.00 71.38 185 ILE A C 1
ATOM 1390 O O . ILE A 1 185 ? 14.466 10.205 -18.318 1.00 71.38 185 ILE A O 1
ATOM 1394 N N . SER A 1 186 ? 15.954 10.517 -19.970 1.00 56.59 186 SER A N 1
ATOM 1395 C CA . SER A 1 186 ? 16.525 11.752 -19.420 1.00 56.59 186 SER A CA 1
ATOM 1396 C C . SER A 1 186 ? 15.652 12.993 -19.672 1.00 56.59 186 SER A C 1
ATOM 1398 O O . SER A 1 186 ? 15.300 13.273 -20.816 1.00 56.59 186 SER A O 1
ATOM 1400 N N . GLY A 1 187 ? 15.411 13.772 -18.611 1.00 55.25 187 GLY A N 1
ATOM 1401 C CA . GLY A 1 187 ? 14.820 15.120 -18.570 1.00 55.25 187 GLY A CA 1
ATOM 1402 C C . GLY A 1 187 ? 15.191 15.804 -17.239 1.00 55.25 187 GLY A C 1
ATOM 1403 O O . GLY A 1 187 ? 15.962 15.232 -16.466 1.00 55.25 187 GLY A O 1
ATOM 1404 N N . THR A 1 188 ? 14.655 16.989 -16.918 1.00 48.12 188 THR A N 1
ATOM 1405 C CA . THR A 1 188 ? 14.838 17.646 -15.593 1.00 48.12 188 THR A CA 1
ATOM 1406 C C . THR A 1 188 ? 14.403 16.757 -14.417 1.00 48.12 188 THR A C 1
ATOM 1408 O O . THR A 1 188 ? 14.924 16.901 -13.310 1.00 48.12 188 THR A O 1
ATOM 1411 N N . HIS A 1 189 ? 13.537 15.771 -14.679 1.00 53.84 189 HIS A N 1
ATOM 1412 C CA . HIS A 1 189 ? 13.244 14.640 -13.804 1.00 53.84 189 HIS A CA 1
ATOM 1413 C C . HIS A 1 189 ? 13.366 13.319 -14.593 1.00 53.84 189 HIS A C 1
ATOM 1415 O O . HIS A 1 189 ? 12.754 13.206 -15.657 1.00 53.84 189 HIS A O 1
ATOM 1421 N N . PRO A 1 190 ? 14.138 12.317 -14.124 1.00 57.50 190 PRO A N 1
ATOM 1422 C CA . PRO A 1 190 ? 14.297 11.054 -14.843 1.00 57.50 190 PRO A CA 1
ATOM 1423 C C . PRO A 1 190 ? 12.973 10.285 -14.842 1.00 57.50 190 PRO A C 1
ATOM 1425 O O . PRO A 1 190 ? 12.422 10.026 -13.775 1.00 57.50 190 PRO A O 1
ATOM 1428 N N . LYS A 1 191 ? 12.462 9.909 -16.015 1.00 66.00 191 LYS A N 1
ATOM 1429 C CA . LYS A 1 191 ? 11.285 9.031 -16.152 1.00 66.00 191 LYS A CA 1
ATOM 1430 C C . LYS A 1 191 ? 11.756 7.606 -16.430 1.00 66.00 191 LYS A C 1
ATOM 1432 O O . LYS A 1 191 ? 12.803 7.435 -17.054 1.00 66.00 191 LYS A O 1
ATOM 1437 N N . LEU A 1 192 ? 11.023 6.579 -15.993 1.00 69.56 192 LEU A N 1
ATOM 1438 C CA . LEU A 1 192 ? 11.299 5.231 -16.507 1.00 69.56 192 LEU A CA 1
ATOM 1439 C C . LEU A 1 192 ? 10.519 5.027 -17.800 1.00 69.56 192 LEU A C 1
ATOM 1441 O O . LEU A 1 192 ? 9.357 5.409 -17.893 1.00 69.56 192 LEU A O 1
ATOM 1445 N N . GLY A 1 193 ? 11.154 4.387 -18.775 1.00 68.25 193 GLY A N 1
ATOM 1446 C CA . GLY A 1 193 ? 10.458 3.754 -19.882 1.00 68.25 193 GLY A CA 1
ATOM 1447 C C . GLY A 1 193 ? 9.602 2.584 -19.395 1.00 68.25 193 GLY A C 1
ATOM 1448 O O . GLY A 1 193 ? 9.453 2.333 -18.196 1.00 68.25 193 GLY A O 1
ATOM 1449 N N . LYS A 1 194 ? 9.036 1.840 -20.342 1.00 76.38 194 LYS A N 1
ATOM 1450 C CA . LYS A 1 194 ? 8.242 0.657 -20.011 1.00 76.38 194 LYS A CA 1
ATOM 1451 C C . LYS A 1 194 ? 9.097 -0.400 -19.317 1.00 76.38 194 LYS A C 1
ATOM 1453 O O . LYS A 1 194 ? 10.232 -0.653 -19.719 1.00 76.38 194 LYS A O 1
ATOM 1458 N N . LEU A 1 195 ? 8.509 -1.015 -18.296 1.00 82.62 195 LEU A N 1
ATOM 1459 C CA . LEU A 1 195 ? 9.088 -2.148 -17.593 1.00 82.62 195 LEU A CA 1
ATOM 1460 C C . LEU A 1 195 ? 8.696 -3.435 -18.320 1.00 82.62 195 LEU A C 1
ATOM 1462 O O . LEU A 1 195 ? 7.503 -3.705 -18.511 1.00 82.62 195 LEU A O 1
ATOM 1466 N N . ARG A 1 196 ? 9.695 -4.215 -18.725 1.00 86.56 196 ARG A N 1
ATOM 1467 C CA . ARG A 1 196 ? 9.509 -5.429 -19.520 1.00 86.56 196 ARG A CA 1
ATOM 1468 C C . ARG A 1 196 ? 10.139 -6.629 -18.834 1.00 86.56 196 ARG A C 1
ATOM 1470 O O . ARG A 1 196 ? 11.263 -6.549 -18.352 1.00 86.56 196 ARG A O 1
ATOM 1477 N N . TRP A 1 197 ? 9.412 -7.733 -18.830 1.00 89.75 197 TRP A N 1
ATOM 1478 C CA . TRP A 1 197 ? 9.888 -9.041 -18.411 1.00 89.75 197 TRP A CA 1
ATOM 1479 C C . TRP A 1 197 ? 10.302 -9.834 -19.644 1.00 89.75 197 TRP A C 1
ATOM 1481 O O . TRP A 1 197 ? 9.501 -10.007 -20.558 1.00 89.75 197 TRP A O 1
ATOM 1491 N N . MET A 1 198 ? 11.546 -10.292 -19.690 1.00 92.25 198 MET A N 1
ATOM 1492 C CA . MET A 1 198 ? 12.031 -11.227 -20.696 1.00 92.25 198 MET A CA 1
ATOM 1493 C C . MET A 1 198 ? 12.105 -12.609 -20.073 1.00 92.25 198 MET A C 1
ATOM 1495 O O . MET A 1 198 ? 12.858 -12.800 -19.118 1.00 92.25 198 MET A O 1
ATOM 1499 N N . ARG A 1 199 ? 11.378 -13.558 -20.660 1.00 90.62 199 ARG A N 1
ATOM 1500 C CA . ARG A 1 199 ? 11.391 -14.962 -20.244 1.00 90.62 199 ARG A CA 1
ATOM 1501 C C . ARG A 1 199 ? 11.783 -15.883 -21.384 1.00 90.62 199 ARG A C 1
ATOM 1503 O O . ARG A 1 199 ? 11.541 -15.579 -22.562 1.00 90.62 199 ARG A O 1
ATOM 1510 N N . TRP A 1 200 ? 12.383 -17.018 -21.053 1.00 90.81 200 TRP A N 1
ATOM 1511 C CA . TRP A 1 200 ? 12.784 -18.006 -22.047 1.00 90.81 200 TRP A CA 1
ATOM 1512 C C . TRP A 1 200 ? 11.667 -19.019 -22.293 1.00 90.81 200 TRP A C 1
ATOM 1514 O O . TRP A 1 200 ? 11.400 -19.895 -21.479 1.00 90.81 200 TRP A O 1
ATOM 1524 N N . GLN A 1 201 ? 11.034 -18.959 -23.465 1.00 87.81 201 GLN A N 1
ATOM 1525 C CA . GLN A 1 201 ? 9.894 -19.815 -23.780 1.00 87.81 201 GLN A CA 1
ATOM 1526 C C . GLN A 1 201 ? 10.029 -20.429 -25.173 1.00 87.81 201 GLN A C 1
ATOM 1528 O O . GLN A 1 201 ? 10.260 -19.736 -26.161 1.00 87.81 201 GLN A O 1
ATOM 1533 N N . HIS A 1 202 ? 9.848 -21.749 -25.275 1.00 88.62 202 HIS A N 1
ATOM 1534 C CA . HIS A 1 202 ? 9.910 -22.487 -26.548 1.00 88.62 202 HIS A CA 1
ATOM 1535 C C . HIS A 1 202 ? 11.203 -22.250 -27.357 1.00 88.62 202 HIS A C 1
ATOM 1537 O O . HIS A 1 202 ? 11.172 -22.190 -28.585 1.00 88.62 202 HIS A O 1
ATOM 1543 N N . GLY A 1 203 ? 12.349 -22.121 -26.679 1.00 88.06 203 GLY A N 1
ATOM 1544 C CA . GLY A 1 203 ? 13.650 -21.965 -27.339 1.00 88.06 203 GLY A CA 1
ATOM 1545 C C . GLY A 1 203 ? 13.947 -20.553 -27.852 1.00 88.06 203 GLY A C 1
ATOM 1546 O O . GLY A 1 203 ? 14.839 -20.397 -28.683 1.00 88.06 203 GLY A O 1
ATOM 1547 N N . ARG A 1 204 ? 13.207 -19.542 -27.386 1.00 90.31 204 ARG A N 1
ATOM 1548 C CA . ARG A 1 204 ? 13.448 -18.131 -27.699 1.00 90.31 204 ARG A CA 1
ATOM 1549 C C . ARG A 1 204 ? 13.122 -17.234 -26.509 1.00 90.31 204 ARG A C 1
ATOM 1551 O O . ARG A 1 204 ? 12.334 -17.606 -25.642 1.00 90.31 204 ARG A O 1
ATOM 1558 N N . TRP A 1 205 ? 13.674 -16.029 -26.521 1.00 91.56 205 TRP A N 1
ATOM 1559 C CA . TRP A 1 205 ? 13.266 -14.961 -25.616 1.00 91.56 205 TRP A CA 1
ATOM 1560 C C . TRP A 1 205 ? 11.900 -14.408 -26.021 1.00 91.56 205 TRP A C 1
ATOM 1562 O O . TRP A 1 205 ? 11.638 -14.179 -27.204 1.00 91.56 205 TRP A O 1
ATOM 1572 N N . VAL A 1 206 ? 11.029 -14.205 -25.038 1.00 89.44 206 VAL A N 1
ATOM 1573 C CA . VAL A 1 206 ? 9.724 -13.564 -25.201 1.00 89.44 206 VAL A CA 1
ATOM 1574 C C . VAL A 1 206 ? 9.644 -12.412 -24.210 1.00 89.44 206 VAL A C 1
ATOM 1576 O O . VAL A 1 206 ? 9.821 -12.620 -23.012 1.00 89.44 206 VAL A O 1
ATOM 1579 N N . GLY A 1 207 ? 9.406 -11.204 -24.719 1.00 87.31 207 GLY A N 1
ATOM 1580 C CA . GLY A 1 207 ? 9.216 -10.012 -23.903 1.00 87.31 207 GLY A CA 1
ATOM 1581 C C . GLY A 1 207 ? 7.743 -9.737 -23.624 1.00 87.31 207 GLY A C 1
ATOM 1582 O O . GLY A 1 207 ? 6.952 -9.599 -24.555 1.00 87.31 207 GLY A O 1
ATOM 1583 N N . GLU A 1 208 ? 7.386 -9.598 -22.353 1.00 85.12 208 GLU A N 1
ATOM 1584 C CA . GLU A 1 208 ? 6.063 -9.176 -21.905 1.00 85.12 208 GLU A CA 1
ATOM 1585 C C . GLU A 1 208 ? 6.150 -7.823 -21.206 1.00 85.12 208 GLU A C 1
ATOM 1587 O O . GLU A 1 208 ? 7.011 -7.571 -20.360 1.00 85.12 208 GLU A O 1
ATOM 1592 N N . GLN A 1 209 ? 5.239 -6.923 -21.563 1.00 79.44 209 GLN A N 1
ATOM 1593 C CA . GLN A 1 209 ? 5.117 -5.658 -20.860 1.00 79.44 209 GLN A CA 1
ATOM 1594 C C . GLN A 1 209 ? 4.414 -5.920 -19.525 1.00 79.44 209 GLN A C 1
ATOM 1596 O O . GLN A 1 209 ? 3.242 -6.287 -19.520 1.00 79.44 209 GLN A O 1
ATOM 1601 N N . ILE A 1 210 ? 5.112 -5.703 -18.408 1.00 73.62 210 ILE A N 1
ATOM 1602 C CA . ILE A 1 210 ? 4.504 -5.866 -17.082 1.00 73.62 210 ILE A CA 1
ATOM 1603 C C . ILE A 1 210 ? 3.562 -4.690 -16.830 1.00 73.62 210 ILE A C 1
ATOM 1605 O O . ILE A 1 210 ? 2.390 -4.890 -16.530 1.00 73.62 210 ILE A O 1
ATOM 1609 N N . LEU A 1 211 ? 4.052 -3.455 -17.016 1.00 65.62 211 LEU A N 1
ATOM 1610 C CA . LEU A 1 211 ? 3.293 -2.222 -16.784 1.00 65.62 211 LEU A CA 1
ATOM 1611 C C . LEU A 1 211 ? 3.644 -1.122 -17.784 1.00 65.62 211 LEU A C 1
ATOM 1613 O O . LEU A 1 211 ? 4.802 -0.918 -18.152 1.00 65.62 211 LEU A O 1
ATOM 1617 N N . SER A 1 212 ? 2.632 -0.352 -18.189 1.00 54.03 212 SER A N 1
ATOM 1618 C CA . SER A 1 212 ? 2.818 1.012 -18.693 1.00 54.03 212 SER A CA 1
ATOM 1619 C C . SER A 1 212 ? 2.728 1.974 -17.516 1.00 54.03 212 SER A C 1
ATOM 1621 O O . SER A 1 212 ? 1.634 2.234 -17.014 1.00 54.03 212 SER A O 1
ATOM 1623 N N . PHE A 1 213 ? 3.854 2.516 -17.071 1.00 56.81 213 PHE A N 1
ATOM 1624 C CA . PHE A 1 213 ? 3.821 3.610 -16.113 1.00 56.81 213 PHE A CA 1
ATOM 1625 C C . PHE A 1 213 ? 3.644 4.929 -16.867 1.00 56.81 213 PHE A C 1
ATOM 1627 O O . PHE A 1 213 ? 4.450 5.262 -17.729 1.00 56.81 213 PHE A O 1
ATOM 1634 N N . ASN A 1 214 ? 2.608 5.694 -16.520 1.00 47.75 214 ASN A N 1
ATOM 1635 C CA . ASN A 1 214 ? 2.645 7.149 -16.666 1.00 47.75 214 ASN A CA 1
ATOM 1636 C C . ASN A 1 214 ? 3.333 7.687 -15.408 1.00 47.75 214 ASN A C 1
ATOM 1638 O O . ASN A 1 214 ? 2.683 8.080 -14.445 1.00 47.75 214 ASN A O 1
ATOM 1642 N N . ASN A 1 215 ? 4.654 7.576 -15.354 1.00 52.03 215 ASN A N 1
ATOM 1643 C CA . ASN A 1 215 ? 5.470 8.062 -14.250 1.00 52.03 215 ASN A CA 1
ATOM 1644 C C . ASN A 1 215 ? 6.018 9.445 -14.603 1.00 52.03 215 ASN A C 1
ATOM 1646 O O . ASN A 1 215 ? 6.850 9.610 -15.495 1.00 52.03 215 ASN A O 1
ATOM 1650 N N . ASP A 1 216 ? 5.548 10.452 -13.871 1.00 50.81 216 ASP A N 1
ATOM 1651 C CA . ASP A 1 216 ? 5.974 11.834 -14.075 1.00 50.81 216 ASP A CA 1
ATOM 1652 C C . ASP A 1 216 ? 7.384 12.117 -13.523 1.00 50.81 216 ASP A C 1
ATOM 1654 O O . ASP A 1 216 ? 8.006 13.087 -13.953 1.00 50.81 216 ASP A O 1
ATOM 1658 N N . SER A 1 217 ? 7.949 11.236 -12.679 1.00 54.44 217 SER A N 1
ATOM 1659 C CA . SER A 1 217 ? 9.347 11.308 -12.218 1.00 54.44 217 SER A CA 1
ATOM 1660 C C . SER A 1 217 ? 9.802 10.063 -11.418 1.00 54.44 217 SER A C 1
ATOM 1662 O O . SER A 1 217 ? 9.006 9.375 -10.794 1.00 54.44 217 SER A O 1
ATOM 1664 N N . GLY A 1 218 ? 11.101 9.751 -11.413 1.00 57.16 218 GLY A N 1
ATOM 1665 C CA . GLY A 1 218 ? 11.816 9.057 -10.330 1.00 57.16 218 GLY A CA 1
ATOM 1666 C C . GLY A 1 218 ? 11.279 7.705 -9.852 1.00 57.16 218 GLY A C 1
ATOM 1667 O O . GLY A 1 218 ? 11.260 7.479 -8.641 1.00 57.16 218 GLY A O 1
ATOM 1668 N N . ALA A 1 219 ? 10.835 6.815 -10.744 1.00 70.25 219 ALA A N 1
ATOM 1669 C CA . ALA A 1 219 ? 10.416 5.489 -10.303 1.00 70.25 219 ALA A CA 1
ATOM 1670 C C . ALA A 1 219 ? 11.621 4.608 -9.895 1.00 70.25 219 ALA A C 1
ATOM 1672 O O . ALA A 1 219 ? 12.650 4.590 -10.573 1.00 70.25 219 ALA A O 1
ATOM 1673 N N . GLN A 1 220 ? 11.496 3.911 -8.765 1.00 78.62 220 GLN A N 1
ATOM 1674 C CA . GLN A 1 220 ? 12.468 2.956 -8.227 1.00 78.62 220 GLN A CA 1
ATOM 1675 C C . GLN A 1 220 ? 11.941 1.540 -8.458 1.00 78.62 220 GLN A C 1
ATOM 1677 O O . GLN A 1 220 ? 10.772 1.275 -8.188 1.00 78.62 220 GLN A O 1
ATOM 1682 N N . VAL A 1 221 ? 12.793 0.657 -8.974 1.00 83.88 221 VAL A N 1
ATOM 1683 C CA . VAL A 1 221 ? 12.475 -0.751 -9.239 1.00 83.88 221 VAL A CA 1
ATOM 1684 C C . VAL A 1 221 ? 13.334 -1.599 -8.313 1.00 83.88 221 VAL A C 1
ATOM 1686 O O . VAL A 1 221 ? 14.559 -1.487 -8.343 1.00 83.88 221 VAL A O 1
ATOM 1689 N N . GLU A 1 222 ? 12.694 -2.426 -7.497 1.00 86.88 222 GLU A N 1
ATOM 1690 C CA . GLU A 1 222 ? 13.347 -3.317 -6.543 1.00 86.88 222 GLU A CA 1
ATOM 1691 C C . GLU A 1 222 ? 12.863 -4.755 -6.746 1.00 86.88 222 GLU A C 1
ATOM 1693 O O . GLU A 1 222 ? 11.697 -4.997 -7.064 1.00 86.88 222 GLU A O 1
ATOM 1698 N N . LEU A 1 223 ? 13.789 -5.700 -6.576 1.00 87.81 223 LEU A N 1
ATOM 1699 C CA . LEU A 1 223 ? 13.540 -7.137 -6.630 1.00 87.81 223 LEU A CA 1
ATOM 1700 C C . LEU A 1 223 ? 14.032 -7.784 -5.337 1.00 87.81 223 LEU A C 1
ATOM 1702 O O . LEU A 1 223 ? 15.138 -7.484 -4.869 1.00 87.81 223 LEU A O 1
ATOM 1706 N N . GLY A 1 224 ? 13.232 -8.692 -4.791 1.00 87.56 224 GLY A N 1
ATOM 1707 C CA . GLY A 1 224 ? 13.627 -9.527 -3.663 1.00 87.56 224 GLY A CA 1
ATOM 1708 C C . GLY A 1 224 ? 12.441 -10.150 -2.944 1.00 87.56 224 GLY A C 1
ATOM 1709 O O . GLY A 1 224 ? 11.297 -9.791 -3.197 1.00 87.56 224 GLY A O 1
ATOM 1710 N N . ASP A 1 225 ? 12.751 -11.095 -2.066 1.00 87.88 225 ASP A N 1
ATOM 1711 C CA . ASP A 1 225 ? 11.757 -11.925 -1.391 1.00 87.88 225 ASP A CA 1
ATOM 1712 C C . ASP A 1 225 ? 11.069 -11.138 -0.263 1.00 87.88 225 ASP A C 1
ATOM 1714 O O . ASP A 1 225 ? 11.714 -10.722 0.708 1.00 87.88 225 ASP A O 1
ATOM 1718 N N . VAL A 1 226 ? 9.766 -10.899 -0.409 1.00 86.56 226 VAL A N 1
ATOM 1719 C CA . VAL A 1 226 ? 8.899 -10.278 0.605 1.00 86.56 226 VAL A CA 1
ATOM 1720 C C . VAL A 1 226 ? 7.839 -11.254 1.129 1.00 86.56 226 VAL A C 1
ATOM 1722 O O . VAL A 1 226 ? 7.265 -11.025 2.199 1.00 86.56 226 VAL A O 1
ATOM 1725 N N . THR A 1 227 ? 7.571 -12.342 0.403 1.00 82.06 227 THR A N 1
ATOM 1726 C CA . THR A 1 227 ? 6.563 -13.348 0.774 1.00 82.06 227 THR A CA 1
ATOM 1727 C C . THR A 1 227 ? 7.129 -14.464 1.658 1.00 82.06 227 THR A C 1
ATOM 1729 O O . THR A 1 227 ? 6.383 -15.104 2.403 1.00 82.06 227 THR A O 1
ATOM 1732 N N . GLY A 1 228 ? 8.451 -14.634 1.666 1.00 81.81 228 GLY A N 1
ATOM 1733 C CA . GLY A 1 228 ? 9.199 -15.644 2.408 1.00 81.81 228 GLY A CA 1
ATOM 1734 C C . GLY A 1 228 ? 9.291 -16.997 1.701 1.00 81.81 228 GLY A C 1
ATOM 1735 O O . GLY A 1 228 ? 9.604 -17.992 2.362 1.00 81.81 228 GLY A O 1
ATOM 1736 N N . ASP A 1 229 ? 8.987 -17.065 0.403 1.00 82.06 229 ASP A N 1
ATOM 1737 C CA . ASP A 1 229 ? 8.991 -18.300 -0.391 1.00 82.06 229 ASP A CA 1
ATOM 1738 C C . ASP A 1 229 ? 10.303 -18.537 -1.166 1.00 82.06 229 ASP A C 1
ATOM 1740 O O . ASP A 1 229 ? 10.431 -19.524 -1.898 1.00 82.06 229 ASP A O 1
ATOM 1744 N N . ALA A 1 230 ? 11.305 -17.680 -0.938 1.00 82.19 230 ALA A N 1
ATOM 1745 C CA . ALA A 1 230 ? 12.595 -17.655 -1.617 1.00 82.19 230 ALA A CA 1
ATOM 1746 C C . ALA A 1 230 ? 12.539 -17.320 -3.121 1.00 82.19 230 ALA A C 1
ATOM 1748 O O . ALA A 1 230 ? 13.549 -17.508 -3.808 1.00 82.19 230 ALA A O 1
ATOM 1749 N N . GLN A 1 231 ? 11.418 -16.796 -3.625 1.00 83.50 231 GLN A N 1
ATOM 1750 C CA . GLN A 1 231 ? 11.317 -16.180 -4.947 1.00 83.50 231 GLN A CA 1
ATOM 1751 C C . GLN A 1 231 ? 11.322 -14.649 -4.833 1.00 83.50 231 GLN A C 1
ATOM 1753 O O . GLN A 1 231 ? 10.936 -14.092 -3.808 1.00 83.50 231 GLN A O 1
ATOM 1758 N N . PRO A 1 232 ? 11.832 -13.927 -5.845 1.00 87.12 232 PRO A N 1
ATOM 1759 C CA . PRO A 1 232 ? 11.836 -12.475 -5.816 1.00 87.12 232 PRO A CA 1
ATOM 1760 C C . PRO A 1 232 ? 10.476 -11.908 -6.231 1.00 87.12 232 PRO A C 1
ATOM 1762 O O . PRO A 1 232 ? 9.976 -12.187 -7.319 1.00 87.12 232 PRO A O 1
ATOM 1765 N N . GLU A 1 233 ? 9.941 -10.993 -5.434 1.00 89.31 233 GLU A N 1
ATOM 1766 C CA . GLU A 1 233 ? 8.848 -10.125 -5.848 1.00 89.31 233 GLU A CA 1
ATOM 1767 C C . GLU A 1 233 ? 9.351 -8.863 -6.547 1.00 89.31 233 GLU A C 1
ATOM 1769 O O . GLU A 1 233 ? 10.441 -8.354 -6.273 1.00 89.31 233 GLU A O 1
ATOM 1774 N N . LEU A 1 234 ? 8.511 -8.318 -7.429 1.00 89.44 234 LEU A N 1
ATOM 1775 C CA . LEU A 1 234 ? 8.733 -7.028 -8.069 1.00 89.44 234 LEU A CA 1
ATOM 1776 C C . LEU A 1 234 ? 8.043 -5.930 -7.272 1.00 89.44 234 LEU A C 1
ATOM 1778 O O . LEU A 1 234 ? 6.815 -5.900 -7.210 1.00 89.44 234 LEU A O 1
ATOM 1782 N N . LEU A 1 235 ? 8.810 -4.966 -6.770 1.00 88.75 235 LEU A N 1
ATOM 1783 C CA . LEU A 1 235 ? 8.276 -3.719 -6.240 1.00 88.75 235 LEU A CA 1
ATOM 1784 C C . LEU A 1 235 ? 8.675 -2.547 -7.134 1.00 88.75 235 LEU A C 1
ATOM 1786 O O . LEU A 1 235 ? 9.840 -2.369 -7.488 1.00 88.75 235 LEU A O 1
ATOM 1790 N N . VAL A 1 236 ? 7.697 -1.715 -7.486 1.00 83.56 236 VAL A N 1
ATOM 1791 C CA . VAL A 1 236 ? 7.933 -0.479 -8.233 1.00 83.56 236 VAL A CA 1
ATOM 1792 C C . VAL A 1 236 ? 7.343 0.688 -7.471 1.00 83.56 236 VAL A C 1
ATOM 1794 O O . VAL A 1 236 ? 6.130 0.795 -7.311 1.00 83.56 236 VAL A O 1
ATOM 1797 N N . ARG A 1 237 ? 8.196 1.607 -7.035 1.00 80.44 237 ARG A N 1
ATOM 1798 C CA . ARG A 1 237 ? 7.771 2.854 -6.410 1.00 80.44 237 ARG A CA 1
ATOM 1799 C C . ARG A 1 237 ? 7.798 3.963 -7.440 1.00 80.44 237 ARG A C 1
ATOM 1801 O O . ARG A 1 237 ? 8.866 4.345 -7.891 1.00 80.44 237 ARG A O 1
ATOM 1808 N N . SER A 1 238 ? 6.642 4.508 -7.794 1.00 74.81 238 SER A N 1
ATOM 1809 C CA . SER A 1 238 ? 6.542 5.724 -8.602 1.00 74.81 238 SER A CA 1
ATOM 1810 C C . SER A 1 238 ? 6.561 6.952 -7.699 1.00 74.81 238 SER A C 1
ATOM 1812 O O . SER A 1 238 ? 5.975 6.915 -6.619 1.00 74.81 238 SER A O 1
ATOM 1814 N N . SER A 1 239 ? 7.182 8.050 -8.136 1.00 65.81 239 SER A N 1
ATOM 1815 C CA . SER A 1 239 ? 7.123 9.336 -7.434 1.00 65.81 239 SER A CA 1
ATOM 1816 C C . SER A 1 239 ? 6.613 10.445 -8.357 1.00 65.81 239 SER A C 1
ATOM 1818 O O . SER A 1 239 ? 7.023 10.576 -9.505 1.00 65.81 239 SER A O 1
ATOM 1820 N N . GLY A 1 240 ? 5.663 11.244 -7.887 1.00 56.75 240 GLY A N 1
ATOM 1821 C CA . GLY A 1 240 ? 5.169 12.420 -8.596 1.00 56.75 240 GLY A CA 1
ATOM 1822 C C . GLY A 1 240 ? 5.514 13.660 -7.793 1.00 56.75 240 GLY A C 1
ATOM 1823 O O . GLY A 1 240 ? 5.066 13.782 -6.657 1.00 56.75 240 GLY A O 1
ATOM 1824 N N . CYS A 1 241 ? 6.303 14.571 -8.360 1.00 45.47 241 CYS A N 1
ATOM 1825 C CA . CYS A 1 241 ? 6.645 15.836 -7.714 1.00 45.47 241 CYS A CA 1
ATOM 1826 C C . CYS A 1 241 ? 6.070 17.020 -8.501 1.00 45.47 241 CYS A C 1
ATOM 1828 O O . CYS A 1 241 ? 6.513 17.322 -9.604 1.00 45.47 241 CYS A O 1
ATOM 1830 N N . GLY A 1 242 ? 5.083 17.694 -7.905 1.00 47.94 242 GLY A N 1
ATOM 1831 C CA . GLY A 1 242 ? 4.591 19.012 -8.317 1.00 47.94 242 GLY A CA 1
ATOM 1832 C C . GLY A 1 242 ? 4.933 20.056 -7.251 1.00 47.94 242 GLY A C 1
ATOM 1833 O O . GLY A 1 242 ? 6.090 20.226 -6.879 1.00 47.94 242 GLY A O 1
ATOM 1834 N N . SER A 1 243 ? 3.926 20.721 -6.676 1.00 29.16 243 SER A N 1
ATOM 1835 C CA . SER A 1 243 ? 4.099 21.557 -5.471 1.00 29.16 243 SER A CA 1
ATOM 1836 C C . SER A 1 243 ? 4.316 20.750 -4.178 1.00 29.16 243 SER A C 1
ATOM 1838 O O . SER A 1 243 ? 4.675 21.318 -3.147 1.00 29.16 243 SER A O 1
ATOM 1840 N N . ALA A 1 244 ? 4.082 19.438 -4.230 1.00 35.50 244 ALA A N 1
ATOM 1841 C CA . ALA A 1 244 ? 4.412 18.441 -3.219 1.00 35.50 244 ALA A CA 1
ATOM 1842 C C . ALA A 1 244 ? 4.829 17.148 -3.938 1.00 35.50 244 ALA A C 1
ATOM 1844 O O . ALA A 1 244 ? 4.433 16.932 -5.086 1.00 35.50 244 ALA A O 1
ATOM 1845 N N . CYS A 1 245 ? 5.631 16.319 -3.273 1.00 45.75 245 CYS A N 1
ATOM 1846 C CA . CYS A 1 245 ? 5.997 14.999 -3.771 1.00 45.75 245 CYS A CA 1
ATOM 1847 C C . CYS A 1 245 ? 5.128 13.941 -3.091 1.00 45.75 245 CYS A C 1
ATOM 1849 O O . CYS A 1 245 ? 5.079 13.906 -1.863 1.00 45.75 245 CYS A O 1
ATOM 1851 N N . SER A 1 246 ? 4.481 13.083 -3.872 1.00 55.75 246 SER A N 1
ATOM 1852 C CA . SER A 1 246 ? 3.798 11.882 -3.387 1.00 55.75 246 SER A CA 1
ATOM 1853 C C . SER A 1 246 ? 4.335 10.647 -4.107 1.00 55.75 246 SER A C 1
ATOM 1855 O O . SER A 1 246 ? 4.797 10.720 -5.249 1.00 55.75 246 SER A O 1
ATOM 1857 N N . GLY A 1 247 ? 4.345 9.514 -3.408 1.00 68.75 247 GLY A N 1
ATOM 1858 C CA . GLY A 1 247 ? 4.725 8.222 -3.967 1.00 68.75 247 GLY A CA 1
ATOM 1859 C C . GLY A 1 247 ? 3.500 7.371 -4.272 1.00 68.75 247 GLY A C 1
ATOM 1860 O O . GLY A 1 247 ? 2.414 7.645 -3.776 1.00 68.75 247 GLY A O 1
ATOM 1861 N N . ARG A 1 248 ? 3.673 6.317 -5.065 1.00 76.94 248 ARG A N 1
ATOM 1862 C CA . ARG A 1 248 ? 2.808 5.136 -5.026 1.00 76.94 248 ARG A CA 1
ATOM 1863 C C . ARG A 1 248 ? 3.684 3.913 -5.201 1.00 76.94 248 ARG A C 1
ATOM 1865 O O . ARG A 1 248 ? 4.429 3.836 -6.179 1.00 76.94 248 ARG A O 1
ATOM 1872 N N . THR A 1 249 ? 3.607 2.989 -4.256 1.00 83.62 249 THR A N 1
ATOM 1873 C CA . THR A 1 249 ? 4.316 1.715 -4.345 1.00 83.62 249 THR A CA 1
ATOM 1874 C C . THR A 1 249 ? 3.386 0.661 -4.912 1.00 83.62 249 THR A C 1
ATOM 1876 O O . THR A 1 249 ? 2.262 0.480 -4.456 1.00 83.62 249 THR A O 1
ATOM 1879 N N . TYR A 1 250 ? 3.847 -0.030 -5.933 1.00 84.56 250 TYR A N 1
ATOM 1880 C CA . TYR A 1 250 ? 3.155 -1.159 -6.513 1.00 84.56 250 TYR A CA 1
ATOM 1881 C C . TYR A 1 250 ? 3.994 -2.407 -6.288 1.00 84.56 250 TYR A C 1
ATOM 1883 O O . TYR A 1 250 ? 5.221 -2.316 -6.208 1.00 84.56 250 TYR A O 1
ATOM 1891 N N . GLY A 1 251 ? 3.343 -3.559 -6.181 1.00 87.75 251 GLY A N 1
ATOM 1892 C CA . GLY A 1 251 ? 4.030 -4.808 -5.910 1.00 87.75 251 GLY A CA 1
ATOM 1893 C C . GLY A 1 251 ? 3.360 -5.986 -6.581 1.00 87.75 251 GLY A C 1
ATOM 1894 O O . GLY A 1 251 ? 2.130 -6.034 -6.622 1.00 87.75 251 GLY A O 1
ATOM 1895 N N . TRP A 1 252 ? 4.166 -6.920 -7.078 1.00 88.38 252 TRP A N 1
ATOM 1896 C CA . TRP A 1 252 ? 3.703 -8.133 -7.737 1.00 88.38 252 TRP A CA 1
ATOM 1897 C C . TRP A 1 252 ? 4.510 -9.353 -7.314 1.00 88.38 252 TRP A C 1
ATOM 1899 O O . TRP A 1 252 ? 5.733 -9.292 -7.196 1.00 88.38 252 TRP A O 1
ATOM 1909 N N . THR A 1 253 ? 3.795 -10.459 -7.158 1.00 86.81 253 THR A N 1
ATOM 1910 C CA . THR A 1 253 ? 4.327 -11.823 -7.100 1.00 86.81 253 THR A CA 1
ATOM 1911 C C . THR A 1 253 ? 3.773 -12.602 -8.290 1.00 86.81 253 THR A C 1
ATOM 1913 O O . THR A 1 253 ? 2.770 -12.191 -8.879 1.00 86.81 253 THR A O 1
ATOM 1916 N N . TRP A 1 254 ? 4.403 -13.703 -8.679 1.00 83.50 254 TRP A N 1
ATOM 1917 C CA . TRP A 1 254 ? 3.908 -14.545 -9.764 1.00 83.50 254 TRP A CA 1
ATOM 1918 C C . TRP A 1 254 ? 3.490 -15.898 -9.219 1.00 83.50 254 TRP A C 1
ATOM 1920 O O . TRP A 1 254 ? 4.179 -16.519 -8.419 1.00 83.50 254 TRP A O 1
ATOM 1930 N N . ARG A 1 255 ? 2.328 -16.360 -9.672 1.00 76.38 255 ARG A N 1
ATOM 1931 C CA . ARG A 1 255 ? 1.787 -17.678 -9.342 1.00 76.38 255 ARG A CA 1
ATOM 1932 C C . ARG A 1 255 ? 1.340 -18.327 -10.633 1.00 76.38 255 ARG A C 1
ATOM 1934 O O . ARG A 1 255 ? 0.549 -17.738 -11.369 1.00 76.38 255 ARG A O 1
ATOM 1941 N N . ASP A 1 256 ? 1.884 -19.505 -10.921 1.00 73.56 256 ASP A N 1
ATOM 1942 C CA . ASP A 1 256 ? 1.591 -20.264 -12.140 1.00 73.56 256 ASP A CA 1
ATOM 1943 C C . ASP A 1 256 ? 1.777 -19.434 -13.432 1.00 73.56 256 ASP A C 1
ATOM 1945 O O . ASP A 1 256 ? 0.973 -19.500 -14.362 1.00 73.56 256 ASP A O 1
ATOM 1949 N N . GLY A 1 257 ? 2.826 -18.602 -13.477 1.00 70.94 257 GLY A N 1
ATOM 1950 C CA . GLY A 1 257 ? 3.137 -17.734 -14.621 1.00 70.94 257 GLY A CA 1
ATOM 1951 C C . GLY A 1 257 ? 2.231 -16.503 -14.772 1.00 70.94 257 GLY A C 1
ATOM 1952 O O . GLY A 1 257 ? 2.343 -15.783 -15.764 1.00 70.94 257 GLY A O 1
ATOM 1953 N N . VAL A 1 258 ? 1.347 -16.236 -13.807 1.00 75.81 258 VAL A N 1
ATOM 1954 C CA . VAL A 1 258 ? 0.453 -15.069 -13.792 1.00 75.81 258 VAL A CA 1
ATOM 1955 C C . VAL A 1 258 ? 0.894 -14.093 -12.707 1.00 75.81 258 VAL A C 1
ATOM 1957 O O . VAL A 1 258 ? 1.170 -14.508 -11.586 1.00 75.81 258 VAL A O 1
ATOM 1960 N N . ALA A 1 259 ? 0.918 -12.796 -13.017 1.00 81.38 259 ALA A N 1
ATOM 1961 C CA . ALA A 1 259 ? 1.209 -11.750 -12.039 1.00 81.38 259 ALA A CA 1
ATOM 1962 C C . ALA A 1 259 ? 0.011 -11.508 -11.103 1.00 81.38 259 ALA A C 1
ATOM 1964 O O . ALA A 1 259 ? -1.116 -11.293 -11.553 1.00 81.38 259 ALA A O 1
ATOM 1965 N N . TRP A 1 260 ? 0.275 -11.475 -9.802 1.00 82.69 260 TRP A N 1
ATOM 1966 C CA . TRP A 1 260 ? -0.667 -11.169 -8.728 1.00 82.69 260 TRP A CA 1
ATOM 1967 C C . TRP A 1 260 ? -0.192 -9.932 -7.980 1.00 82.69 260 TRP A C 1
ATOM 1969 O O . TRP A 1 260 ? 0.983 -9.829 -7.636 1.00 82.69 260 TRP A O 1
ATOM 1979 N N . GLN A 1 261 ? -1.093 -8.987 -7.716 1.00 85.50 261 GLN A N 1
ATOM 1980 C CA . GLN A 1 261 ? -0.736 -7.806 -6.937 1.00 85.50 261 GLN A CA 1
ATOM 1981 C C . GLN A 1 261 ? -0.506 -8.173 -5.465 1.00 85.50 261 GLN A C 1
ATOM 1983 O O . GLN A 1 261 ? -1.308 -8.879 -4.859 1.00 85.50 261 GLN A O 1
ATOM 1988 N N . LEU A 1 262 ? 0.570 -7.648 -4.883 1.00 86.88 262 LEU A N 1
ATOM 1989 C CA . LEU A 1 262 ? 0.887 -7.799 -3.459 1.00 86.88 262 LEU A CA 1
ATOM 1990 C C . LEU A 1 262 ? 0.101 -6.839 -2.577 1.00 86.88 262 LEU A C 1
ATOM 1992 O O . LEU A 1 262 ? -0.114 -7.118 -1.404 1.00 86.88 262 LEU A O 1
ATOM 1996 N N . PHE A 1 263 ? -0.304 -5.701 -3.126 1.00 80.38 263 PHE A N 1
ATOM 1997 C CA . PHE A 1 263 ? -1.183 -4.764 -2.447 1.00 80.38 263 PHE A CA 1
ATOM 1998 C C . PHE A 1 263 ? -2.560 -4.864 -3.092 1.00 80.38 263 PHE A C 1
ATOM 2000 O O . PHE A 1 263 ? -2.638 -4.923 -4.315 1.00 80.38 263 PHE A O 1
ATOM 2007 N N . PRO A 1 264 ? -3.643 -4.862 -2.313 1.00 65.81 264 PRO A N 1
ATOM 2008 C CA . PRO A 1 264 ? -4.978 -4.801 -2.882 1.00 65.81 264 PRO A CA 1
ATOM 2009 C C . PRO A 1 264 ? -5.211 -3.438 -3.550 1.00 65.81 264 PRO A C 1
ATOM 2011 O O . PRO A 1 264 ? -4.651 -2.430 -3.120 1.00 65.81 264 PRO A O 1
ATOM 2014 N N . ASP A 1 265 ? -6.079 -3.380 -4.564 1.00 63.47 265 ASP A N 1
ATOM 2015 C CA . ASP A 1 265 ? -6.291 -2.172 -5.385 1.00 63.47 265 ASP A CA 1
ATOM 2016 C C . ASP A 1 265 ? -6.695 -0.923 -4.571 1.00 63.47 265 ASP A C 1
ATOM 2018 O O . ASP A 1 265 ? -6.436 0.210 -4.985 1.00 63.47 265 ASP A O 1
ATOM 2022 N N . TRP A 1 266 ? -7.326 -1.125 -3.408 1.00 54.44 266 TRP A N 1
ATOM 2023 C CA . TRP A 1 266 ? -7.747 -0.066 -2.486 1.00 54.44 266 TRP A CA 1
ATOM 2024 C C . TRP A 1 266 ? -6.659 0.366 -1.492 1.00 54.44 266 TRP A C 1
ATOM 2026 O O . TRP A 1 266 ? -6.869 1.342 -0.770 1.00 54.44 266 TRP A O 1
ATOM 2036 N N . ALA A 1 267 ? -5.537 -0.356 -1.388 1.00 56.47 267 ALA A N 1
ATOM 2037 C CA . ALA A 1 267 ? -4.484 -0.019 -0.438 1.00 56.47 267 ALA A CA 1
ATOM 2038 C C . ALA A 1 267 ? -3.836 1.309 -0.822 1.00 56.47 267 ALA A C 1
ATOM 2040 O O . ALA A 1 267 ? -3.383 1.502 -1.954 1.00 56.47 267 ALA A O 1
ATOM 2041 N N . ASP A 1 268 ? -3.750 2.212 0.152 1.00 67.50 268 ASP A N 1
ATOM 2042 C CA . ASP A 1 268 ? -2.903 3.378 0.002 1.00 67.50 268 ASP A CA 1
ATOM 2043 C C . ASP A 1 268 ? -1.448 2.980 0.241 1.00 67.50 268 ASP A C 1
ATOM 2045 O O . ASP A 1 268 ? -1.045 2.609 1.343 1.00 67.50 268 ASP A O 1
ATOM 2049 N N . THR A 1 269 ? -0.662 3.053 -0.824 1.00 74.62 269 THR A N 1
ATOM 2050 C CA . THR A 1 269 ? 0.752 2.694 -0.819 1.00 74.62 269 THR A CA 1
ATOM 2051 C C . THR A 1 269 ? 1.665 3.910 -0.939 1.00 74.62 269 THR A C 1
ATOM 2053 O O . THR A 1 269 ? 2.852 3.766 -1.251 1.00 74.62 269 THR A O 1
ATOM 2056 N N . GLY A 1 270 ? 1.127 5.118 -0.738 1.00 72.06 270 GLY A N 1
ATOM 2057 C CA . GLY A 1 270 ? 1.858 6.353 -0.993 1.00 72.06 270 GLY A CA 1
ATOM 2058 C C . GLY A 1 270 ? 3.025 6.604 -0.042 1.00 72.06 270 GLY A C 1
ATOM 2059 O O . GLY A 1 270 ? 4.077 7.092 -0.469 1.00 72.06 270 GLY A O 1
ATOM 2060 N N . ASP A 1 271 ? 2.875 6.163 1.206 1.00 70.69 271 ASP A N 1
ATOM 2061 C CA . ASP A 1 271 ? 3.864 6.343 2.273 1.00 70.69 271 ASP A CA 1
ATOM 2062 C C . ASP A 1 271 ? 4.718 5.094 2.528 1.00 70.69 271 ASP A C 1
ATOM 2064 O O . ASP A 1 271 ? 5.498 5.053 3.484 1.00 70.69 271 ASP A O 1
ATOM 2068 N N . LEU A 1 272 ? 4.606 4.071 1.672 1.00 77.69 272 LEU A N 1
ATOM 2069 C CA . LEU A 1 272 ? 5.415 2.866 1.808 1.00 77.69 272 LEU A CA 1
ATOM 2070 C C . LEU A 1 272 ? 6.873 3.137 1.430 1.00 77.69 272 LEU A C 1
ATOM 2072 O O . LEU A 1 272 ? 7.192 3.599 0.329 1.00 77.69 272 LEU A O 1
ATOM 2076 N N . SER A 1 273 ? 7.762 2.791 2.350 1.00 80.81 273 SER A N 1
ATOM 2077 C CA . SER A 1 273 ? 9.186 2.619 2.128 1.00 80.81 273 SER A CA 1
ATOM 2078 C C . SER A 1 273 ? 9.515 1.152 1.902 1.00 80.81 273 SER A C 1
ATOM 2080 O O . SER A 1 273 ? 9.020 0.268 2.602 1.00 80.81 273 SER A O 1
ATOM 2082 N N . ILE A 1 274 ? 10.403 0.919 0.945 1.00 83.94 274 ILE A N 1
ATOM 2083 C CA . ILE A 1 274 ? 11.004 -0.382 0.693 1.00 83.94 274 ILE A CA 1
ATOM 2084 C C . ILE A 1 274 ? 12.447 -0.294 1.180 1.00 83.94 274 ILE A C 1
ATOM 2086 O O . ILE A 1 274 ? 13.126 0.715 0.976 1.00 83.94 274 ILE A O 1
ATOM 2090 N N . SER A 1 275 ? 12.887 -1.318 1.898 1.00 84.50 275 SER A N 1
ATOM 2091 C CA . SER A 1 275 ? 14.274 -1.457 2.323 1.00 84.50 275 SER A CA 1
ATOM 2092 C C . SER A 1 275 ? 14.792 -2.825 1.912 1.00 84.50 275 SER A C 1
ATOM 2094 O O . SER A 1 275 ? 14.205 -3.855 2.246 1.00 84.50 275 SER A O 1
ATOM 2096 N N . GLN A 1 276 ? 15.893 -2.823 1.167 1.00 80.00 276 GLN A N 1
ATOM 2097 C CA . GLN A 1 276 ? 16.498 -4.036 0.646 1.00 80.00 276 GLN A CA 1
ATOM 2098 C C . GLN A 1 276 ? 17.548 -4.574 1.618 1.00 80.00 276 GLN A C 1
ATOM 2100 O O . GLN A 1 276 ? 18.602 -3.972 1.820 1.00 80.00 276 GLN A O 1
ATOM 2105 N N . ASN A 1 277 ? 17.269 -5.748 2.178 1.00 74.56 277 ASN A N 1
ATOM 2106 C CA . ASN A 1 277 ? 18.186 -6.531 2.996 1.00 74.56 277 ASN A CA 1
ATOM 2107 C C . ASN A 1 277 ? 18.419 -7.856 2.268 1.00 74.56 277 ASN A C 1
ATOM 2109 O O . ASN A 1 277 ? 17.824 -8.873 2.623 1.00 74.56 277 ASN A O 1
ATOM 2113 N N . SER A 1 278 ? 19.219 -7.814 1.195 1.00 63.66 278 SER A N 1
ATOM 2114 C CA . SER A 1 278 ? 19.425 -8.948 0.282 1.00 63.66 278 SER A CA 1
ATOM 2115 C C . SER A 1 278 ? 19.592 -10.282 1.035 1.00 63.66 278 SER A C 1
ATOM 2117 O O . SER A 1 278 ? 20.433 -10.351 1.940 1.00 63.66 278 SER A O 1
ATOM 2119 N N . PRO A 1 279 ? 18.805 -11.327 0.697 1.00 69.94 279 PRO A N 1
ATOM 2120 C CA . PRO A 1 279 ? 17.902 -11.446 -0.464 1.00 69.94 279 PRO A CA 1
ATOM 2121 C C . PRO A 1 279 ? 16.464 -10.936 -0.236 1.00 69.94 279 PRO A C 1
ATOM 2123 O O . PRO A 1 279 ? 15.642 -11.009 -1.145 1.00 69.94 279 PRO A O 1
ATOM 2126 N N . THR A 1 280 ? 16.155 -10.434 0.957 1.00 82.19 280 THR A N 1
ATOM 2127 C CA . THR A 1 280 ? 14.793 -10.055 1.358 1.00 82.19 280 THR A CA 1
ATOM 2128 C C . THR A 1 280 ? 14.490 -8.576 1.140 1.00 82.19 280 THR A C 1
ATOM 2130 O O . THR A 1 280 ? 15.375 -7.718 1.255 1.00 82.19 280 THR A O 1
ATOM 2133 N N . LEU A 1 281 ? 13.222 -8.269 0.882 1.00 85.00 281 LEU A N 1
ATOM 2134 C CA . LEU A 1 281 ? 12.684 -6.915 0.946 1.00 85.00 281 LEU A CA 1
ATOM 2135 C C . LEU A 1 281 ? 11.857 -6.761 2.219 1.00 85.00 281 LEU A C 1
ATOM 2137 O O . LEU A 1 281 ? 11.047 -7.612 2.575 1.00 85.00 281 LEU A O 1
ATOM 2141 N N . SER A 1 282 ? 12.043 -5.642 2.907 1.00 85.25 282 SER A N 1
ATOM 2142 C CA . SER A 1 282 ? 11.152 -5.217 3.979 1.00 85.25 282 SER A CA 1
ATOM 2143 C C . SER A 1 282 ? 10.334 -4.028 3.503 1.00 85.25 282 SER A C 1
ATOM 2145 O O . SER A 1 282 ? 10.892 -3.008 3.091 1.00 85.25 282 SER A O 1
ATOM 2147 N N . VAL A 1 283 ? 9.011 -4.165 3.590 1.00 85.06 283 VAL A N 1
ATOM 2148 C CA . VAL A 1 283 ? 8.058 -3.097 3.289 1.00 85.06 283 VAL A CA 1
ATOM 2149 C C . VAL A 1 283 ? 7.532 -2.530 4.596 1.00 85.06 283 VAL A C 1
ATOM 2151 O O . VAL A 1 283 ? 7.064 -3.254 5.476 1.00 85.06 283 VAL A O 1
ATOM 2154 N N . SER A 1 284 ? 7.604 -1.217 4.729 1.00 80.12 284 SER A N 1
ATOM 2155 C CA . SER A 1 284 ? 7.127 -0.514 5.910 1.00 80.12 284 SER A CA 1
ATOM 2156 C C . SER A 1 284 ? 6.534 0.833 5.541 1.00 80.12 284 SER A C 1
ATOM 2158 O O . SER A 1 284 ? 6.734 1.358 4.454 1.00 80.12 284 SER A O 1
ATOM 2160 N N . SER A 1 285 ? 5.786 1.391 6.471 1.00 71.44 285 SER A N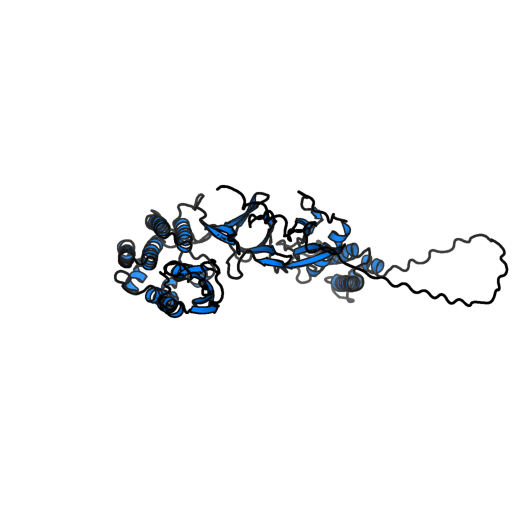 1
ATOM 2161 C CA . SER A 1 285 ? 5.341 2.777 6.507 1.00 71.44 285 SER A CA 1
ATOM 2162 C C . SER A 1 285 ? 5.863 3.400 7.806 1.00 71.44 285 SER A C 1
ATOM 2164 O O . SER A 1 285 ? 6.373 2.674 8.669 1.00 71.44 285 SER A O 1
ATOM 2166 N N . PRO A 1 286 ? 5.697 4.714 8.017 1.00 64.12 286 PRO A N 1
ATOM 2167 C CA . PRO A 1 286 ? 5.958 5.322 9.321 1.00 64.12 286 PRO A CA 1
ATOM 2168 C C . PRO A 1 286 ? 5.200 4.663 10.488 1.00 64.12 286 PRO A C 1
ATOM 2170 O O . PRO A 1 286 ? 5.665 4.745 11.624 1.00 64.12 286 PRO A O 1
ATOM 2173 N N . ASP A 1 287 ? 4.067 4.008 10.210 1.00 57.44 287 ASP A N 1
ATOM 2174 C CA . ASP A 1 287 ? 3.145 3.502 11.231 1.00 57.44 287 ASP A CA 1
ATOM 2175 C C . ASP A 1 287 ? 3.212 1.980 11.413 1.00 57.44 287 ASP A C 1
ATOM 2177 O O . ASP A 1 287 ? 2.999 1.470 12.513 1.00 57.44 287 ASP A O 1
ATOM 2181 N N . ALA A 1 288 ? 3.536 1.233 10.359 1.00 65.06 288 ALA A N 1
ATOM 2182 C CA . ALA A 1 288 ? 3.494 -0.225 10.365 1.00 65.06 288 ALA A CA 1
ATOM 2183 C C . ALA A 1 288 ? 4.543 -0.861 9.454 1.00 65.06 288 ALA A C 1
ATOM 2185 O O . ALA A 1 288 ? 4.813 -0.369 8.358 1.00 65.06 288 ALA A O 1
ATOM 2186 N N . ASN A 1 289 ? 5.062 -2.002 9.892 1.00 75.31 289 ASN A N 1
ATOM 2187 C CA . ASN A 1 289 ? 5.735 -2.975 9.052 1.00 75.31 289 ASN A CA 1
ATOM 2188 C C . ASN A 1 289 ? 4.688 -3.887 8.414 1.00 75.31 289 ASN A C 1
ATOM 2190 O O . ASN A 1 289 ? 3.761 -4.374 9.075 1.00 75.31 289 ASN A O 1
ATOM 2194 N N . TYR A 1 290 ? 4.856 -4.114 7.121 1.00 78.88 290 TYR A N 1
ATOM 2195 C CA . TYR A 1 290 ? 3.987 -4.972 6.341 1.00 78.88 290 TYR A CA 1
ATOM 2196 C C . TYR A 1 290 ? 4.602 -6.360 6.262 1.00 78.88 290 TYR A C 1
ATOM 2198 O O . TYR A 1 290 ? 5.818 -6.513 6.138 1.00 78.88 290 TYR A O 1
ATOM 2206 N N . ARG A 1 291 ? 3.748 -7.375 6.326 1.00 77.06 291 ARG A N 1
ATOM 2207 C CA . ARG A 1 291 ? 4.133 -8.765 6.117 1.00 77.06 291 ARG A CA 1
ATOM 2208 C C . ARG A 1 291 ? 3.131 -9.413 5.184 1.00 77.06 291 ARG A C 1
ATOM 2210 O O . ARG A 1 291 ? 1.965 -9.031 5.157 1.00 77.06 291 ARG A O 1
ATOM 2217 N N . PHE A 1 292 ? 3.601 -10.393 4.428 1.00 76.25 292 PHE A N 1
ATOM 2218 C CA . PHE A 1 292 ? 2.725 -11.200 3.607 1.00 76.25 292 PHE A CA 1
ATOM 2219 C C . PHE A 1 292 ? 1.868 -12.116 4.483 1.00 76.25 292 PHE A C 1
ATOM 2221 O O . PHE A 1 292 ? 2.402 -12.879 5.292 1.00 76.25 292 PHE A O 1
ATOM 2228 N N . ASP A 1 293 ? 0.550 -12.028 4.336 1.00 66.06 293 ASP A N 1
ATOM 2229 C CA . ASP A 1 293 ? -0.420 -12.841 5.082 1.00 66.06 293 ASP A CA 1
ATOM 2230 C C . ASP A 1 293 ? -0.855 -14.117 4.340 1.00 66.06 293 ASP A C 1
ATOM 2232 O O . ASP A 1 293 ? -1.668 -14.888 4.845 1.00 66.06 293 ASP A O 1
ATOM 2236 N N . GLY A 1 294 ? -0.281 -14.368 3.159 1.00 65.12 294 GLY A N 1
ATOM 2237 C CA . GLY A 1 294 ? -0.647 -15.468 2.264 1.00 65.12 294 GLY A CA 1
ATOM 2238 C C . GLY A 1 294 ? -1.399 -14.998 1.016 1.00 65.12 294 GLY A C 1
ATOM 2239 O O . GLY A 1 294 ? -1.378 -15.688 -0.013 1.00 65.12 294 GLY A O 1
ATOM 2240 N N . GLN A 1 295 ? -1.989 -13.803 1.065 1.00 67.94 295 GLN A N 1
ATOM 2241 C CA . GLN A 1 295 ? -2.724 -13.208 -0.046 1.00 67.94 295 GLN A CA 1
ATOM 2242 C C . GLN A 1 295 ? -2.182 -11.825 -0.415 1.00 67.94 295 GLN A C 1
ATOM 2244 O O . GLN A 1 295 ? -1.917 -11.582 -1.591 1.00 67.94 295 GLN A O 1
ATOM 2249 N N . TYR A 1 296 ? -1.950 -10.962 0.573 1.00 72.94 296 TYR A N 1
ATOM 2250 C CA . TYR A 1 296 ? -1.456 -9.604 0.383 1.00 72.94 296 TYR A CA 1
ATOM 2251 C C . TYR A 1 296 ? -0.369 -9.245 1.400 1.00 72.94 296 TYR A C 1
ATOM 2253 O O . TYR A 1 296 ? -0.168 -9.899 2.421 1.00 72.94 296 TYR A O 1
ATOM 2261 N N . LEU A 1 297 ? 0.338 -8.152 1.126 1.00 74.50 297 LEU A N 1
ATOM 2262 C CA . LEU A 1 297 ? 1.096 -7.427 2.132 1.00 74.50 297 LEU A CA 1
ATOM 2263 C C . LEU A 1 297 ? 0.125 -6.609 2.977 1.00 74.50 297 LEU A C 1
ATOM 2265 O O . LEU A 1 297 ? -0.448 -5.621 2.511 1.00 74.50 297 LEU A O 1
ATOM 2269 N N . SER A 1 298 ? -0.020 -7.001 4.238 1.00 61.75 298 SER A N 1
ATOM 2270 C CA . SER A 1 298 ? -0.873 -6.331 5.212 1.00 61.75 298 SER A CA 1
ATOM 2271 C C . SER A 1 298 ? -0.063 -5.848 6.423 1.00 61.75 298 SER A C 1
ATOM 2273 O O . SER A 1 298 ? 1.018 -6.378 6.709 1.00 61.75 298 SER A O 1
ATOM 2275 N N . PRO A 1 299 ? -0.523 -4.794 7.126 1.00 67.88 299 PRO A N 1
ATOM 2276 C CA . PRO A 1 299 ? 0.104 -4.355 8.367 1.00 67.88 299 PRO A CA 1
ATOM 2277 C C . PRO A 1 299 ? 0.105 -5.496 9.389 1.00 67.88 299 PRO A C 1
ATOM 2279 O O . PRO A 1 299 ? -0.954 -5.921 9.843 1.00 67.88 299 PRO A O 1
ATOM 2282 N N . ALA A 1 300 ? 1.288 -5.978 9.762 1.00 63.50 300 ALA A N 1
ATOM 2283 C CA . ALA A 1 300 ? 1.429 -7.092 10.702 1.00 63.50 300 ALA A CA 1
ATOM 2284 C C . ALA A 1 300 ? 1.978 -6.637 12.053 1.00 63.50 300 ALA A C 1
ATOM 2286 O O . ALA A 1 300 ? 1.616 -7.163 13.103 1.00 63.50 300 ALA A O 1
ATOM 2287 N N . GLU A 1 301 ? 2.844 -5.629 12.032 1.00 64.25 301 GLU A N 1
ATOM 2288 C CA . GLU A 1 301 ? 3.459 -5.073 13.225 1.00 64.25 301 GLU A CA 1
ATOM 2289 C C . GLU A 1 301 ? 3.482 -3.559 13.112 1.00 64.25 301 GLU A C 1
ATOM 2291 O O . GLU A 1 301 ? 3.668 -3.002 12.035 1.00 64.25 301 GLU A O 1
ATOM 2296 N N . LEU A 1 302 ? 3.323 -2.868 14.231 1.00 64.62 302 LEU A N 1
ATOM 2297 C CA . LEU A 1 302 ? 3.516 -1.428 14.245 1.00 64.62 302 LEU A CA 1
ATOM 2298 C C . LEU A 1 302 ? 4.994 -1.083 14.218 1.00 64.62 302 LEU A C 1
ATOM 2300 O O . LEU A 1 302 ? 5.783 -1.625 14.996 1.00 64.62 302 LEU A O 1
ATOM 2304 N N . ALA A 1 303 ? 5.342 -0.088 13.412 1.00 65.88 303 ALA A N 1
ATOM 2305 C CA . ALA A 1 303 ? 6.612 0.584 13.572 1.00 65.88 303 ALA A CA 1
ATOM 2306 C C . ALA A 1 303 ? 6.559 1.363 14.895 1.00 65.88 303 ALA A C 1
ATOM 2308 O O . ALA A 1 303 ? 5.665 2.181 15.136 1.00 65.88 303 ALA A O 1
ATOM 2309 N N . LEU A 1 304 ? 7.500 1.083 15.799 1.00 65.38 304 LEU A N 1
ATOM 2310 C CA . LEU A 1 304 ? 7.652 1.912 16.989 1.00 65.38 304 LEU A CA 1
ATOM 2311 C C . LEU A 1 304 ? 8.047 3.329 16.547 1.00 65.38 304 LEU A C 1
ATOM 2313 O O . LEU A 1 304 ? 8.937 3.471 15.701 1.00 65.38 304 LEU A O 1
ATOM 2317 N N . PRO A 1 305 ? 7.459 4.385 17.138 1.00 62.66 305 PRO A N 1
ATOM 2318 C CA . PRO A 1 305 ? 7.905 5.736 16.867 1.00 62.66 305 PRO A CA 1
ATOM 2319 C C . PRO A 1 305 ? 9.339 5.865 17.383 1.00 62.66 305 PRO A C 1
ATOM 2321 O O . PRO A 1 305 ? 9.593 5.795 18.585 1.00 62.66 305 PRO A O 1
ATOM 2324 N N . THR A 1 306 ? 10.291 6.030 16.468 1.00 60.62 306 THR A N 1
ATOM 2325 C CA . THR A 1 306 ? 11.724 6.157 16.765 1.00 60.62 306 THR A CA 1
ATOM 2326 C C . THR A 1 306 ? 12.266 7.495 16.251 1.00 60.62 306 THR A C 1
ATOM 2328 O O . THR A 1 306 ? 11.613 8.205 15.486 1.00 60.62 306 THR A O 1
ATOM 2331 N N . GLY A 1 307 ? 13.448 7.899 16.726 1.00 55.47 307 GLY A N 1
ATOM 2332 C CA . GLY A 1 307 ? 14.103 9.145 16.312 1.00 55.47 307 GLY A CA 1
ATOM 2333 C C . GLY A 1 307 ? 13.626 10.403 17.050 1.00 55.47 307 GLY A C 1
ATOM 2334 O O . GLY A 1 307 ? 12.863 10.343 18.016 1.00 55.47 307 GLY A O 1
ATOM 2335 N N . THR A 1 308 ? 14.107 11.565 16.600 1.00 48.59 308 THR A N 1
ATOM 2336 C CA . THR A 1 308 ? 13.987 12.864 17.296 1.00 48.59 308 THR A CA 1
ATOM 2337 C C . THR A 1 308 ? 12.542 13.305 17.553 1.00 48.59 308 THR A C 1
ATOM 2339 O O . THR A 1 308 ? 12.280 14.023 18.514 1.00 48.59 308 THR A O 1
ATOM 2342 N N . TYR A 1 309 ? 11.593 12.854 16.728 1.00 53.00 309 TYR A N 1
ATOM 2343 C CA . TYR A 1 309 ? 10.178 13.235 16.811 1.00 53.00 309 TYR A CA 1
ATOM 2344 C C . TYR A 1 309 ? 9.278 12.155 17.430 1.00 53.00 309 TYR A C 1
ATOM 2346 O O . TYR A 1 309 ? 8.067 12.349 17.513 1.00 53.00 309 TYR A O 1
ATOM 2354 N N . SER A 1 310 ? 9.848 11.045 17.911 1.00 62.81 310 SER A N 1
ATOM 2355 C CA . SER A 1 310 ? 9.107 9.940 18.549 1.00 62.81 310 SER A CA 1
ATOM 2356 C C . SER A 1 310 ? 8.295 10.369 19.775 1.00 62.81 310 SER A C 1
ATOM 2358 O O . SER A 1 310 ? 7.236 9.816 20.066 1.00 62.81 310 SER A O 1
ATOM 2360 N N . HIS A 1 311 ? 8.768 11.395 20.482 1.00 66.19 311 HIS A N 1
ATOM 2361 C CA . HIS A 1 311 ? 8.084 11.963 21.636 1.00 66.19 311 HIS A CA 1
ATOM 2362 C C . HIS A 1 311 ? 7.011 12.984 21.267 1.00 66.19 311 HIS A C 1
ATOM 2364 O O . HIS A 1 311 ? 6.348 13.464 22.172 1.00 66.19 311 HIS A O 1
ATOM 2370 N N . THR A 1 312 ? 6.821 13.337 19.994 1.00 70.25 312 THR A N 1
ATOM 2371 C CA . THR A 1 312 ? 5.786 14.309 19.614 1.00 70.25 312 THR A CA 1
ATOM 2372 C C . THR A 1 312 ? 4.390 13.718 19.761 1.00 70.25 312 THR A C 1
ATOM 2374 O O . THR A 1 312 ? 4.179 12.515 19.590 1.00 70.25 312 THR A O 1
ATOM 2377 N N . ILE A 1 313 ? 3.415 14.576 20.047 1.00 75.00 313 ILE A N 1
ATOM 2378 C CA . ILE A 1 313 ? 2.021 14.160 20.196 1.00 75.00 313 ILE A CA 1
ATOM 2379 C C . ILE A 1 313 ? 1.465 13.494 18.925 1.00 75.00 313 ILE A C 1
ATOM 2381 O O . ILE A 1 313 ? 0.793 12.471 19.021 1.00 75.00 313 ILE A O 1
ATOM 2385 N N . GLY A 1 314 ? 1.819 14.003 17.738 1.00 68.94 314 GLY A N 1
ATOM 2386 C CA . GLY A 1 314 ? 1.391 13.434 16.454 1.00 68.94 314 GLY A CA 1
ATOM 2387 C C . GLY A 1 314 ? 1.947 12.028 16.218 1.00 68.94 314 GLY A C 1
ATOM 2388 O O . GLY A 1 314 ? 1.206 11.136 15.817 1.00 68.94 314 GLY A O 1
ATOM 2389 N N . ALA A 1 315 ? 3.221 11.783 16.552 1.00 69.25 315 ALA A N 1
ATOM 2390 C CA . ALA A 1 315 ? 3.814 10.445 16.456 1.00 69.25 315 ALA A CA 1
ATOM 2391 C C . ALA A 1 315 ? 3.114 9.429 17.376 1.00 69.25 315 ALA A C 1
ATOM 2393 O O . ALA A 1 315 ? 2.862 8.295 16.975 1.00 69.25 315 ALA A O 1
ATOM 2394 N N . GLN A 1 316 ? 2.745 9.842 18.591 1.00 76.62 316 GLN A N 1
ATOM 2395 C CA . GLN A 1 316 ? 2.021 8.984 19.533 1.00 76.62 316 GLN A CA 1
ATOM 2396 C C . GLN A 1 316 ? 0.582 8.714 19.082 1.00 76.62 316 GLN A C 1
ATOM 2398 O O . GLN A 1 316 ? 0.121 7.579 19.165 1.00 76.62 316 GLN A O 1
ATOM 2403 N N . MET A 1 317 ? -0.117 9.732 18.569 1.00 76.06 317 MET A N 1
ATOM 2404 C CA . MET A 1 317 ? -1.476 9.586 18.038 1.00 76.06 317 MET A CA 1
ATOM 2405 C C . MET A 1 317 ? -1.522 8.692 16.794 1.00 76.06 317 MET A C 1
ATOM 2407 O O . MET A 1 317 ? -2.450 7.894 16.669 1.00 76.06 317 MET A O 1
ATOM 2411 N N . ARG A 1 318 ? -0.522 8.780 15.908 1.00 70.56 318 ARG A N 1
ATOM 2412 C CA . ARG A 1 318 ? -0.375 7.879 14.754 1.00 70.56 318 ARG A CA 1
ATOM 2413 C C . ARG A 1 318 ? -0.120 6.434 15.171 1.00 70.56 318 ARG A C 1
ATOM 2415 O O . ARG A 1 318 ? -0.841 5.537 14.747 1.00 70.56 318 ARG A O 1
ATOM 2422 N N . HIS A 1 319 ? 0.818 6.208 16.087 1.00 74.62 319 HIS A N 1
ATOM 2423 C CA . HIS A 1 319 ? 1.077 4.860 16.591 1.00 74.62 319 HIS A CA 1
ATOM 2424 C C . HIS A 1 319 ? -0.151 4.261 17.304 1.00 74.62 319 HIS A C 1
ATOM 2426 O O . HIS A 1 319 ? -0.483 3.094 17.105 1.00 74.62 319 HIS A O 1
ATOM 2432 N N . ALA A 1 320 ? -0.891 5.071 18.070 1.00 79.25 320 ALA A N 1
ATOM 2433 C CA . ALA A 1 320 ? -2.161 4.651 18.658 1.00 79.25 320 ALA A CA 1
ATOM 2434 C C . ALA A 1 320 ? -3.227 4.304 17.605 1.00 79.25 320 ALA A C 1
ATOM 2436 O O . ALA A 1 320 ? -3.984 3.356 17.799 1.00 79.25 320 ALA A O 1
ATOM 2437 N N . GLN A 1 321 ? -3.280 5.037 16.488 1.00 74.81 321 GLN A N 1
ATOM 2438 C CA . GLN A 1 321 ? -4.180 4.729 15.376 1.00 74.81 321 GLN A CA 1
ATOM 2439 C C . GLN A 1 321 ? -3.860 3.363 14.759 1.00 74.81 321 GLN A C 1
ATOM 2441 O O . GLN A 1 321 ? -4.778 2.590 14.498 1.00 74.81 321 GLN A O 1
ATOM 2446 N N . GLY A 1 322 ? -2.584 3.025 14.565 1.00 71.00 322 GLY A N 1
ATOM 2447 C CA . GLY A 1 322 ? -2.227 1.693 14.078 1.00 71.00 322 GLY A CA 1
ATOM 2448 C C . GLY A 1 322 ? -2.547 0.585 15.095 1.00 71.00 322 GLY A C 1
ATOM 2449 O O . GLY A 1 322 ? -3.053 -0.463 14.706 1.00 71.00 322 GLY A O 1
ATOM 2450 N N . LEU A 1 323 ? -2.372 0.828 16.405 1.00 76.38 323 LEU A N 1
ATOM 2451 C CA . LEU A 1 323 ? -2.797 -0.113 17.462 1.00 76.38 323 LEU A CA 1
ATOM 2452 C C . LEU A 1 323 ? -4.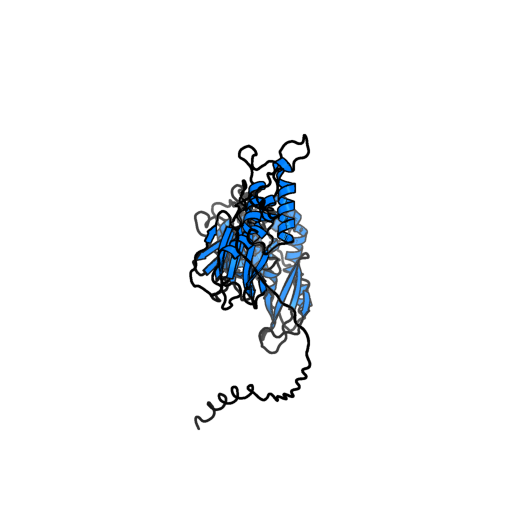308 -0.355 17.432 1.00 76.38 323 LEU A C 1
ATOM 2454 O O . LEU A 1 323 ? -4.747 -1.495 17.551 1.00 76.38 323 LEU A O 1
ATOM 2458 N N . LEU A 1 324 ? -5.091 0.705 17.232 1.00 77.06 324 LEU A N 1
ATOM 2459 C CA . LEU A 1 324 ? -6.541 0.640 17.071 1.00 77.06 324 LEU A CA 1
ATOM 2460 C C . LEU A 1 324 ? -6.945 -0.213 15.859 1.00 77.06 324 LEU A C 1
ATOM 2462 O O . LEU A 1 324 ? -7.827 -1.054 15.993 1.00 77.06 324 LEU A O 1
ATOM 2466 N N . VAL A 1 325 ? -6.298 -0.032 14.701 1.00 69.44 325 VAL A N 1
ATOM 2467 C CA . VAL A 1 325 ? -6.581 -0.829 13.488 1.00 69.44 325 VAL A CA 1
ATOM 2468 C C . VAL A 1 325 ? -6.235 -2.309 13.688 1.00 69.44 325 VAL A C 1
ATOM 2470 O O . VAL A 1 325 ? -6.886 -3.169 13.106 1.00 69.44 325 VAL A O 1
ATOM 2473 N N . LEU A 1 326 ? -5.268 -2.612 14.558 1.00 69.75 326 LEU A N 1
ATOM 2474 C CA . LEU A 1 326 ? -4.918 -3.976 14.969 1.00 69.75 326 LEU A CA 1
ATOM 2475 C C . LEU A 1 326 ? -5.773 -4.512 16.140 1.00 69.75 326 LEU A C 1
ATOM 2477 O O . LEU A 1 326 ? -5.470 -5.579 16.668 1.00 69.75 326 LEU A O 1
ATOM 2481 N N . GLY A 1 327 ? -6.793 -3.779 16.603 1.00 71.69 327 GLY A N 1
ATOM 2482 C CA . GLY A 1 327 ? -7.651 -4.184 17.729 1.00 71.69 327 GLY A CA 1
ATOM 2483 C C . GLY A 1 327 ? -6.992 -4.115 19.118 1.00 71.69 327 GLY A C 1
ATOM 2484 O O . GLY A 1 327 ? -7.563 -4.570 20.106 1.00 71.69 327 GLY A O 1
ATOM 2485 N N . ARG A 1 328 ? -5.792 -3.534 19.242 1.00 78.19 328 ARG A N 1
ATOM 2486 C CA . ARG A 1 328 ? -5.007 -3.456 20.491 1.00 78.19 328 ARG A CA 1
ATOM 2487 C C . ARG A 1 328 ? -5.399 -2.229 21.324 1.00 78.19 328 ARG A C 1
ATOM 2489 O O . ARG A 1 328 ? -4.608 -1.300 21.498 1.00 78.19 328 ARG A O 1
ATOM 2496 N N . PHE A 1 329 ? -6.636 -2.198 21.821 1.00 83.19 329 PHE A N 1
ATOM 2497 C CA . PHE A 1 329 ? -7.237 -0.990 22.414 1.00 83.19 329 PHE A CA 1
ATOM 2498 C C . PHE A 1 329 ? -6.582 -0.477 23.678 1.00 83.19 329 PHE A C 1
ATOM 2500 O O . PHE A 1 329 ? -6.358 0.727 23.772 1.00 83.19 329 PHE A O 1
ATOM 2507 N N . ASP A 1 330 ? -6.245 -1.350 24.621 1.00 87.00 330 ASP A N 1
ATOM 2508 C CA . ASP A 1 330 ? -5.613 -0.914 25.869 1.00 87.00 330 ASP A CA 1
ATOM 2509 C C . ASP A 1 330 ? -4.271 -0.225 25.587 1.00 87.00 330 ASP A C 1
ATOM 2511 O O . ASP A 1 330 ? -3.927 0.795 26.188 1.00 87.00 330 ASP A O 1
ATOM 2515 N N . GLU A 1 331 ? -3.537 -0.728 24.594 1.00 86.38 331 GLU A N 1
ATOM 2516 C CA . GLU A 1 331 ? -2.283 -0.127 24.157 1.00 86.38 331 GLU A CA 1
ATOM 2517 C C . GLU A 1 331 ? -2.511 1.179 23.396 1.00 86.38 331 GLU A C 1
ATOM 2519 O O . GLU A 1 331 ? -1.809 2.160 23.649 1.00 86.38 331 GLU A O 1
ATOM 2524 N N . ALA A 1 332 ? -3.505 1.227 22.502 1.00 85.62 332 ALA A N 1
ATOM 2525 C CA . ALA A 1 332 ? -3.884 2.454 21.808 1.00 85.62 332 ALA A CA 1
ATOM 2526 C C . ALA A 1 332 ? -4.266 3.560 22.807 1.00 85.62 332 ALA A C 1
ATOM 2528 O O . ALA A 1 332 ? -3.772 4.684 22.702 1.00 85.62 332 ALA A O 1
ATOM 2529 N N . ILE A 1 333 ? -5.081 3.232 23.817 1.00 91.69 333 ILE A N 1
ATOM 2530 C CA . ILE A 1 333 ? -5.483 4.141 24.897 1.00 91.69 333 ILE A CA 1
ATOM 2531 C C . ILE A 1 333 ? -4.256 4.611 25.673 1.00 91.69 333 ILE A C 1
ATOM 2533 O O . ILE A 1 333 ? -4.073 5.817 25.809 1.00 91.69 333 ILE A O 1
ATOM 2537 N N . MET A 1 334 ? -3.366 3.709 26.097 1.00 92.50 334 MET A N 1
ATOM 2538 C CA . MET A 1 334 ? -2.128 4.080 26.795 1.00 92.50 334 MET A CA 1
ATOM 2539 C C . MET A 1 334 ? -1.295 5.096 25.992 1.00 92.50 334 MET A C 1
ATOM 2541 O O . MET A 1 334 ? -0.754 6.052 26.556 1.00 92.50 334 MET A O 1
ATOM 2545 N N . TRP A 1 335 ? -1.164 4.916 24.675 1.00 87.00 335 TRP A N 1
ATOM 2546 C CA . TRP A 1 335 ? -0.431 5.864 23.830 1.00 87.00 335 TRP A CA 1
ATOM 2547 C C . TRP A 1 335 ? -1.164 7.198 23.653 1.00 87.00 335 TRP A C 1
ATOM 2549 O O . TRP A 1 335 ? -0.517 8.248 23.661 1.00 87.00 335 TRP A O 1
ATOM 2559 N N . LEU A 1 336 ? -2.495 7.194 23.575 1.00 89.12 336 LEU A N 1
ATOM 2560 C CA . LEU A 1 336 ? -3.293 8.423 23.561 1.00 89.12 336 LEU A CA 1
ATOM 2561 C C . LEU A 1 336 ? -3.267 9.156 24.908 1.00 89.12 336 LEU A C 1
ATOM 2563 O O . LEU A 1 336 ? -3.269 10.384 24.929 1.00 89.12 336 LEU A O 1
ATOM 2567 N N . GLU A 1 337 ? -3.187 8.448 26.033 1.00 93.00 337 GLU A N 1
ATOM 2568 C CA . GLU A 1 337 ? -3.010 9.056 27.354 1.00 93.00 337 GLU A CA 1
ATOM 2569 C C . GLU A 1 337 ? -1.648 9.744 27.457 1.00 93.00 337 GLU A C 1
ATOM 2571 O O . GLU A 1 337 ? -1.558 10.872 27.949 1.00 93.00 337 GLU A O 1
ATOM 2576 N N . ARG A 1 338 ? -0.584 9.110 26.942 1.00 88.69 338 ARG A N 1
ATOM 2577 C CA . ARG A 1 338 ? 0.739 9.748 26.824 1.00 88.69 338 ARG A CA 1
ATOM 2578 C C . ARG A 1 338 ? 0.657 11.017 25.980 1.00 88.69 338 ARG A C 1
ATOM 2580 O O . ARG A 1 338 ? 1.159 12.053 26.414 1.00 88.69 338 ARG A O 1
ATOM 2587 N N . ALA A 1 339 ? -0.034 10.953 24.841 1.00 84.75 339 ALA A N 1
ATOM 2588 C CA . ALA A 1 339 ? -0.241 12.084 23.944 1.00 84.75 339 ALA A CA 1
ATOM 2589 C C . ALA A 1 339 ? -0.991 13.229 24.649 1.00 84.75 339 ALA A C 1
ATOM 2591 O O . ALA A 1 339 ? -0.530 14.368 24.667 1.00 84.75 339 ALA A O 1
ATOM 2592 N N . ALA A 1 340 ? -2.102 12.921 25.318 1.00 87.56 340 ALA A N 1
ATOM 2593 C CA . ALA A 1 340 ? -2.920 13.872 26.064 1.00 87.56 340 ALA A CA 1
ATOM 2594 C C . ALA A 1 340 ? -2.193 14.548 27.239 1.00 87.56 340 ALA A C 1
ATOM 2596 O O . ALA A 1 340 ? -2.554 15.658 27.642 1.00 87.56 340 ALA A O 1
ATOM 2597 N N . ASN A 1 341 ? -1.194 13.878 27.814 1.00 88.75 341 ASN A N 1
ATOM 2598 C CA . ASN A 1 341 ? -0.460 14.334 28.992 1.00 88.75 341 ASN A CA 1
ATOM 2599 C C . ASN A 1 341 ? 0.888 14.995 28.663 1.00 88.75 341 ASN A C 1
ATOM 2601 O O . ASN A 1 341 ? 1.648 15.312 29.579 1.00 88.75 341 ASN A O 1
ATOM 2605 N N . GLN A 1 342 ? 1.191 15.244 27.386 1.00 82.88 342 GLN A N 1
ATOM 2606 C CA . GLN A 1 342 ? 2.409 15.960 27.015 1.00 82.88 342 GLN A CA 1
ATOM 2607 C C . GLN A 1 342 ? 2.420 17.413 27.501 1.00 82.88 342 GLN A C 1
ATOM 2609 O O . GLN A 1 342 ? 1.389 18.092 27.552 1.00 82.88 342 GLN A O 1
ATOM 2614 N N . ALA A 1 343 ? 3.618 17.907 27.826 1.00 76.25 343 ALA A N 1
ATOM 2615 C CA . ALA A 1 343 ? 3.828 19.296 28.229 1.00 76.25 343 ALA A CA 1
ATOM 2616 C C . ALA A 1 343 ? 3.531 20.268 27.075 1.00 76.25 343 ALA A C 1
ATOM 2618 O O . ALA A 1 343 ? 2.840 21.269 27.278 1.00 76.25 343 ALA A O 1
ATOM 2619 N N . ASP A 1 344 ? 3.992 19.929 25.868 1.00 74.50 344 ASP A N 1
ATOM 2620 C CA . ASP A 1 344 ? 3.655 20.629 24.634 1.00 74.50 344 ASP A CA 1
ATOM 2621 C C . ASP A 1 344 ? 2.556 19.868 23.885 1.00 74.50 344 ASP A C 1
ATOM 2623 O O . ASP A 1 344 ? 2.681 18.680 23.602 1.00 74.50 344 ASP A O 1
ATOM 2627 N N . GLY A 1 345 ? 1.456 20.560 23.601 1.00 65.06 345 GLY A N 1
ATOM 2628 C CA . GLY A 1 345 ? 0.353 20.019 22.817 1.00 65.06 345 GLY A CA 1
ATOM 2629 C C . GLY A 1 345 ? 0.498 20.256 21.319 1.00 65.06 345 GLY A C 1
ATOM 2630 O O . GLY A 1 345 ? -0.368 19.836 20.552 1.00 65.06 345 GLY A O 1
ATOM 2631 N N . SER A 1 346 ? 1.546 20.959 20.887 1.00 64.12 346 SER A N 1
ATOM 2632 C CA . SER A 1 346 ? 1.770 21.254 19.482 1.00 64.12 346 SER A CA 1
ATOM 2633 C C . SER A 1 346 ? 1.988 19.957 18.695 1.00 64.12 346 SER A C 1
ATOM 2635 O O . SER A 1 346 ? 2.847 19.132 19.008 1.00 64.12 346 SER A O 1
ATOM 2637 N N . ALA A 1 347 ? 1.158 19.747 17.675 1.00 57.50 347 ALA A N 1
ATOM 2638 C CA . ALA A 1 347 ? 1.337 18.661 16.724 1.00 57.50 347 ALA A CA 1
ATOM 2639 C C . ALA A 1 347 ? 1.869 19.237 15.419 1.00 57.50 347 ALA A C 1
ATOM 2641 O O . ALA A 1 347 ? 1.306 20.202 14.896 1.00 57.50 347 ALA A O 1
ATOM 2642 N N . TYR A 1 348 ? 2.942 18.642 14.908 1.00 50.50 348 TYR A N 1
ATOM 2643 C CA . TYR A 1 348 ? 3.476 18.947 13.589 1.00 50.50 348 TYR A CA 1
ATOM 2644 C C . TYR A 1 348 ? 2.839 17.999 12.577 1.00 50.50 348 TYR A C 1
ATOM 2646 O O . TYR A 1 348 ? 3.054 16.791 12.657 1.00 50.50 348 TYR A O 1
ATOM 2654 N N . PHE A 1 349 ? 2.086 18.555 11.630 1.00 41.34 349 PHE A N 1
ATOM 2655 C CA . PHE A 1 349 ? 1.550 17.812 10.492 1.00 41.34 349 PHE A CA 1
ATOM 2656 C C . PHE A 1 349 ? 2.270 18.260 9.222 1.00 41.34 349 PHE A C 1
ATOM 2658 O O . PHE A 1 349 ? 2.131 19.408 8.781 1.00 41.34 349 PHE A O 1
ATOM 2665 N N . GLY A 1 350 ? 3.100 17.376 8.665 1.00 39.66 350 GLY A N 1
ATOM 2666 C CA . GLY A 1 350 ? 4.040 17.740 7.606 1.00 39.66 350 GLY A CA 1
ATOM 2667 C C . GLY A 1 350 ? 5.033 18.839 8.029 1.00 39.66 350 GLY A C 1
ATOM 2668 O O . GLY A 1 350 ? 5.034 19.342 9.152 1.00 39.66 350 GLY A O 1
ATOM 2669 N N . TYR A 1 351 ? 5.919 19.235 7.115 1.00 28.66 351 TYR A N 1
ATOM 2670 C CA . TYR A 1 351 ? 7.098 20.051 7.440 1.00 28.66 351 TYR A CA 1
ATOM 2671 C C . TYR A 1 351 ? 6.839 21.507 7.896 1.00 28.66 351 TYR A C 1
ATOM 2673 O O . TYR A 1 351 ? 7.817 22.200 8.178 1.00 28.66 351 TYR A O 1
ATOM 2681 N N . LYS A 1 352 ? 5.597 22.033 7.948 1.00 29.55 352 LYS A N 1
ATOM 2682 C CA . LYS A 1 352 ? 5.382 23.490 8.149 1.00 29.55 352 LYS A CA 1
ATOM 2683 C C . LYS A 1 352 ? 4.147 23.959 8.935 1.00 29.55 352 LYS A C 1
ATOM 2685 O O . LYS A 1 352 ? 3.987 25.174 9.052 1.00 29.55 352 LYS A O 1
ATOM 2690 N N . THR A 1 353 ? 3.312 23.091 9.511 1.00 41.69 353 THR A N 1
ATOM 2691 C CA . THR A 1 353 ? 2.095 23.570 10.201 1.00 41.69 353 THR A CA 1
ATOM 2692 C C . THR A 1 353 ? 1.931 22.955 11.585 1.00 41.69 353 THR A C 1
ATOM 2694 O O . THR A 1 353 ? 1.825 21.739 11.726 1.00 41.69 353 THR A O 1
ATOM 2697 N N . THR A 1 354 ? 1.901 23.810 12.608 1.00 48.78 354 THR A N 1
ATOM 2698 C CA . THR A 1 354 ? 1.610 23.450 13.999 1.00 48.78 354 THR A CA 1
ATOM 2699 C C . THR A 1 354 ? 0.113 23.573 14.271 1.00 48.78 354 THR A C 1
ATOM 2701 O O . THR A 1 354 ? -0.470 24.647 14.100 1.00 48.78 354 THR A O 1
ATOM 2704 N N . PHE A 1 355 ? -0.521 22.493 14.728 1.00 52.50 355 PHE A N 1
ATOM 2705 C CA . PHE A 1 355 ? -1.873 22.568 15.284 1.00 52.50 355 PHE A CA 1
ATOM 2706 C C . PHE A 1 355 ? -1.878 23.295 16.635 1.00 52.50 355 PHE A C 1
ATOM 2708 O O . PHE A 1 355 ? -0.912 23.243 17.396 1.00 52.50 355 PHE A O 1
ATOM 2715 N N . LYS A 1 356 ? -3.004 23.953 16.943 1.00 59.78 356 LYS A N 1
ATOM 2716 C CA . LYS A 1 356 ? -3.228 24.844 18.099 1.00 59.78 356 LYS A CA 1
ATOM 2717 C C . LYS A 1 356 ? -3.336 24.145 19.475 1.00 59.78 356 LYS A C 1
ATOM 2719 O O . LYS A 1 356 ? -3.854 24.770 20.389 1.00 59.78 356 LYS A O 1
ATOM 2724 N N . ASP A 1 357 ? -2.792 22.931 19.626 1.00 72.31 357 ASP A N 1
ATOM 2725 C CA . ASP A 1 357 ? -2.911 21.959 20.742 1.00 72.31 357 ASP A CA 1
ATOM 2726 C C . ASP A 1 357 ? -3.785 20.738 20.385 1.00 72.31 357 ASP A C 1
ATOM 2728 O O . ASP A 1 357 ? -5.002 20.839 20.239 1.00 72.31 357 ASP A O 1
ATOM 2732 N N . ALA A 1 358 ? -3.146 19.575 20.239 1.00 75.75 358 ALA A N 1
ATOM 2733 C CA . ALA A 1 358 ? -3.743 18.295 19.854 1.00 75.75 358 ALA A CA 1
ATOM 2734 C C . ALA A 1 358 ? -4.118 17.389 21.044 1.00 75.75 358 ALA A C 1
ATOM 2736 O O . ALA A 1 358 ? -4.807 16.383 20.859 1.00 75.75 358 ALA A O 1
ATOM 2737 N N . ARG A 1 359 ? -3.740 17.743 22.279 1.00 84.25 359 ARG A N 1
ATOM 2738 C CA . ARG A 1 359 ? -4.078 16.963 23.489 1.00 84.25 359 ARG A CA 1
ATOM 2739 C C . ARG A 1 359 ? -5.581 16.743 23.692 1.00 84.25 359 ARG A C 1
ATOM 2741 O O . ARG A 1 359 ? -5.951 15.628 24.068 1.00 84.25 359 ARG A O 1
ATOM 2748 N N . PRO A 1 360 ? -6.464 17.727 23.414 1.00 81.88 360 PRO A N 1
ATOM 2749 C CA . PRO A 1 360 ? -7.904 17.508 23.506 1.00 81.88 360 PRO A CA 1
ATOM 2750 C C . PRO A 1 360 ? -8.394 16.424 22.539 1.00 81.88 360 PRO A C 1
ATOM 2752 O O . PRO A 1 360 ? -9.301 15.673 22.883 1.00 81.88 360 PRO A O 1
ATOM 2755 N N . VAL A 1 361 ? -7.777 16.312 21.356 1.00 78.81 361 VAL A N 1
ATOM 2756 C CA . VAL A 1 361 ? -8.131 15.301 20.347 1.00 78.81 361 VAL A CA 1
ATOM 2757 C C . VAL A 1 361 ? -7.700 13.908 20.800 1.00 78.81 361 VAL A C 1
ATOM 2759 O O . VAL A 1 361 ? -8.463 12.956 20.655 1.00 78.81 361 VAL A O 1
ATOM 2762 N N . ALA A 1 362 ? -6.517 13.780 21.408 1.00 83.81 362 ALA A N 1
ATOM 2763 C CA . ALA A 1 362 ? -6.068 12.509 21.970 1.00 83.81 362 ALA A CA 1
ATOM 2764 C C . ALA A 1 362 ? -7.037 11.986 23.050 1.00 83.81 362 ALA A C 1
ATOM 2766 O O . ALA A 1 362 ? -7.483 10.843 22.966 1.00 83.81 362 ALA A O 1
ATOM 2767 N N . LEU A 1 363 ? -7.445 12.837 24.005 1.00 87.25 363 LEU A N 1
ATOM 2768 C CA . LEU A 1 363 ? -8.452 12.470 25.016 1.00 87.25 363 LEU A CA 1
ATOM 2769 C C . LEU A 1 363 ? -9.816 12.152 24.406 1.00 87.25 363 LEU A C 1
ATOM 2771 O O . LEU A 1 363 ? -10.497 11.228 24.848 1.00 87.25 363 LEU A O 1
ATOM 2775 N N . PHE A 1 364 ? -10.219 12.909 23.388 1.00 86.00 364 PHE A N 1
ATOM 2776 C CA . PHE A 1 364 ? -11.467 12.652 22.690 1.00 86.00 364 PHE A CA 1
ATOM 2777 C C . PHE A 1 364 ? -11.495 11.241 22.088 1.00 86.00 364 PHE A C 1
ATOM 2779 O O . PHE A 1 364 ? -12.483 10.518 22.240 1.00 86.00 364 PHE A O 1
ATOM 2786 N N . ARG A 1 365 ? -10.395 10.835 21.441 1.00 84.88 365 ARG A N 1
ATOM 2787 C CA . ARG A 1 365 ? -10.244 9.510 20.830 1.00 84.88 365 ARG A CA 1
ATOM 2788 C C . ARG A 1 365 ? -10.277 8.380 21.852 1.00 84.88 365 ARG A C 1
ATOM 2790 O O . ARG A 1 365 ? -10.867 7.351 21.554 1.00 84.88 365 ARG A O 1
ATOM 2797 N N . ILE A 1 366 ? -9.735 8.578 23.055 1.00 90.81 366 ILE A N 1
ATOM 2798 C CA . ILE A 1 366 ? -9.865 7.595 24.147 1.00 90.81 366 ILE A CA 1
ATOM 2799 C C . ILE A 1 366 ? -11.341 7.301 24.428 1.00 90.81 366 ILE A C 1
ATOM 2801 O O . ILE A 1 366 ? -11.727 6.138 24.526 1.00 90.81 366 ILE A O 1
ATOM 2805 N N . GLY A 1 367 ? -12.184 8.338 24.494 1.00 89.19 367 GLY A N 1
ATOM 2806 C CA . GLY A 1 367 ? -13.621 8.156 24.700 1.00 89.19 367 GLY A CA 1
ATOM 2807 C C . GLY A 1 367 ? -14.279 7.339 23.588 1.00 89.19 367 GLY A C 1
ATOM 2808 O O . GLY A 1 367 ? -15.034 6.411 23.868 1.00 89.19 367 GLY A O 1
ATOM 2809 N N . ALA A 1 368 ? -13.921 7.610 22.332 1.00 84.81 368 ALA A N 1
ATOM 2810 C CA . ALA A 1 368 ? -14.415 6.831 21.202 1.00 84.81 368 ALA A CA 1
ATOM 2811 C C . ALA A 1 368 ? -13.944 5.366 21.248 1.00 84.81 368 ALA A C 1
ATOM 2813 O O . ALA A 1 368 ? -14.759 4.469 21.064 1.00 84.81 368 ALA A O 1
ATOM 2814 N N . ILE A 1 369 ? -12.670 5.101 21.558 1.00 85.81 369 ILE A N 1
ATOM 2815 C CA . ILE A 1 369 ? -12.145 3.729 21.676 1.00 85.81 369 ILE A CA 1
ATOM 2816 C C . ILE A 1 369 ? -12.830 2.976 22.823 1.00 85.81 369 ILE A C 1
ATOM 2818 O O . ILE A 1 369 ? -13.175 1.811 22.660 1.00 85.81 369 ILE A O 1
ATOM 2822 N N . HIS A 1 370 ? -13.105 3.622 23.960 1.00 88.81 370 HIS A N 1
ATOM 2823 C CA . HIS A 1 370 ? -13.889 2.996 25.028 1.00 88.81 370 HIS A CA 1
ATOM 2824 C C . HIS A 1 370 ? -15.315 2.656 24.597 1.00 88.81 370 HIS A C 1
ATOM 2826 O O . HIS A 1 370 ? -15.819 1.601 24.976 1.00 88.81 370 HIS A O 1
ATOM 2832 N N . LEU A 1 371 ? -15.960 3.517 23.804 1.00 84.81 371 LEU A N 1
ATOM 2833 C CA . LEU A 1 371 ? -17.284 3.223 23.262 1.00 84.81 371 LEU A CA 1
ATOM 2834 C C . LEU A 1 371 ? -17.238 2.010 22.319 1.00 84.81 371 LEU A C 1
ATOM 2836 O O . LEU A 1 371 ? -18.109 1.148 22.409 1.00 84.81 371 LEU A O 1
ATOM 2840 N N . LEU A 1 372 ? -16.213 1.933 21.463 1.00 79.19 372 LEU A N 1
ATOM 2841 C CA . LEU A 1 372 ? -15.968 0.790 20.576 1.00 79.19 372 LEU A CA 1
ATOM 2842 C C . LEU A 1 372 ? -15.692 -0.497 21.358 1.00 79.19 372 LEU A C 1
ATOM 2844 O O . LEU A 1 372 ? -16.195 -1.551 20.997 1.00 79.19 372 LEU A O 1
ATOM 2848 N N . ASN A 1 373 ? -14.972 -0.402 22.476 1.00 80.75 373 ASN A N 1
ATOM 2849 C CA . ASN A 1 373 ? -14.711 -1.509 23.394 1.00 80.75 373 ASN A CA 1
ATOM 2850 C C . ASN A 1 373 ? -15.876 -1.759 24.382 1.00 80.75 373 ASN A C 1
ATOM 2852 O O . ASN A 1 373 ? -15.660 -2.134 25.534 1.00 80.75 373 ASN A O 1
ATOM 2856 N N . HIS A 1 374 ? -17.114 -1.463 23.968 1.00 79.38 374 HIS A N 1
ATOM 2857 C CA . HIS A 1 374 ? -18.351 -1.689 24.725 1.00 79.38 374 HIS A CA 1
ATOM 2858 C C . HIS A 1 374 ? -18.369 -1.131 26.165 1.00 79.38 374 HIS A C 1
ATOM 2860 O O . HIS A 1 374 ? -19.088 -1.634 27.030 1.00 79.38 374 HIS A O 1
ATOM 2866 N N . ASN A 1 375 ? -17.628 -0.051 26.436 1.00 87.44 375 ASN A N 1
ATOM 2867 C CA . ASN A 1 375 ? -17.535 0.578 27.753 1.00 87.44 375 ASN A CA 1
ATOM 2868 C C . ASN A 1 375 ? -18.034 2.038 27.727 1.00 87.44 375 ASN A C 1
ATOM 2870 O O . ASN A 1 375 ? -17.238 2.984 27.773 1.00 87.44 375 ASN A O 1
ATOM 2874 N N . PRO A 1 376 ? -19.363 2.258 27.683 1.00 87.81 376 PRO A N 1
ATOM 2875 C CA . PRO A 1 376 ? -19.939 3.598 27.562 1.00 87.81 376 PRO A CA 1
ATOM 2876 C C . PRO A 1 376 ? -19.653 4.485 28.781 1.00 87.81 376 PRO A C 1
ATOM 2878 O O . PRO A 1 376 ? -19.541 5.699 28.639 1.00 87.81 376 PRO A O 1
ATOM 2881 N N . LEU A 1 377 ? -19.484 3.905 29.975 1.00 91.25 377 LEU A N 1
ATOM 2882 C CA . LEU A 1 377 ? -19.146 4.671 31.179 1.00 91.25 377 LEU A CA 1
ATOM 2883 C C . LEU A 1 377 ? -17.723 5.234 31.106 1.00 91.25 377 LEU A C 1
ATOM 2885 O O . LEU A 1 377 ? -17.508 6.405 31.422 1.00 91.25 377 LEU A O 1
ATOM 2889 N N . ALA A 1 378 ? -16.755 4.432 30.652 1.00 92.06 378 ALA A N 1
ATOM 2890 C CA . ALA A 1 378 ? -15.394 4.913 30.429 1.00 92.06 378 ALA A CA 1
ATOM 2891 C C . ALA A 1 378 ? -15.339 5.938 29.286 1.00 92.06 378 ALA A C 1
ATOM 2893 O O . ALA A 1 378 ? -14.632 6.940 29.401 1.00 92.06 378 ALA A O 1
ATOM 2894 N N . ALA A 1 379 ? -16.145 5.751 28.234 1.00 91.44 379 ALA A N 1
ATOM 2895 C CA . ALA A 1 379 ? -16.280 6.720 27.149 1.00 91.44 379 ALA A CA 1
ATOM 2896 C C . ALA A 1 379 ? -16.767 8.089 27.654 1.00 91.44 379 ALA A C 1
ATOM 2898 O O . ALA A 1 379 ? -16.115 9.113 27.438 1.00 91.44 379 ALA A O 1
ATOM 2899 N N . GLN A 1 380 ? -17.872 8.097 28.407 1.00 93.81 380 GLN A N 1
ATOM 2900 C CA . GLN A 1 380 ? -18.439 9.295 29.031 1.00 93.81 380 GLN A CA 1
ATOM 2901 C C . GLN A 1 380 ? -17.435 9.988 29.957 1.00 93.81 380 GLN A C 1
ATOM 2903 O O . GLN A 1 380 ? -17.288 11.212 29.900 1.00 93.81 380 GLN A O 1
ATOM 2908 N N . ALA A 1 381 ? -16.717 9.217 30.779 1.00 94.31 381 ALA A N 1
ATOM 2909 C CA . ALA A 1 381 ? -15.697 9.744 31.676 1.00 94.31 381 ALA A CA 1
ATOM 2910 C C . ALA A 1 381 ? -14.545 10.408 30.905 1.00 94.31 381 ALA A C 1
ATOM 2912 O O . ALA A 1 381 ? -14.146 11.523 31.244 1.00 94.31 381 ALA A O 1
ATOM 2913 N N . ALA A 1 382 ? -14.045 9.773 29.841 1.00 92.50 382 ALA A N 1
ATOM 2914 C CA . ALA A 1 382 ? -12.995 10.337 28.995 1.00 92.50 382 ALA A CA 1
ATOM 2915 C C . ALA A 1 382 ? -13.451 11.639 28.314 1.00 92.50 382 ALA A C 1
ATOM 2917 O O . ALA A 1 382 ? -12.744 12.647 28.350 1.00 92.50 382 ALA A O 1
ATOM 2918 N N . TRP A 1 383 ? -14.669 11.678 27.772 1.00 92.19 383 TRP A N 1
ATOM 2919 C CA . TRP A 1 383 ? -15.216 12.892 27.164 1.00 92.19 383 TRP A CA 1
ATOM 2920 C C . TRP A 1 383 ? -15.484 14.009 28.178 1.00 92.19 383 TRP A C 1
ATOM 2922 O O . TRP A 1 383 ? -15.229 15.178 27.888 1.00 92.19 383 TRP A O 1
ATOM 2932 N N . ALA A 1 384 ? -15.918 13.681 29.398 1.00 94.38 384 ALA A N 1
ATOM 2933 C CA . ALA A 1 384 ? -16.012 14.656 30.484 1.00 94.38 384 ALA A CA 1
ATOM 2934 C C . ALA A 1 384 ? -14.640 15.270 30.827 1.00 94.38 384 ALA A C 1
ATOM 2936 O O . ALA A 1 384 ? -14.546 16.479 31.057 1.00 94.38 384 ALA A O 1
ATOM 2937 N N . GLN A 1 385 ? -13.559 14.479 30.781 1.00 94.69 385 GLN A N 1
ATOM 2938 C CA . GLN A 1 385 ? -12.201 14.996 30.975 1.00 94.69 385 GLN A CA 1
ATOM 2939 C C . GLN A 1 385 ? -11.768 15.972 29.874 1.00 94.69 385 GLN A C 1
ATOM 2941 O O . GLN A 1 385 ? -11.036 16.916 30.178 1.00 94.69 385 GLN A O 1
ATOM 2946 N N . VAL A 1 386 ? -12.225 15.804 28.625 1.00 89.75 386 VAL A N 1
ATOM 2947 C CA . VAL A 1 386 ? -11.954 16.770 27.541 1.00 89.75 386 VAL A CA 1
ATOM 2948 C C . VAL A 1 386 ? -12.493 18.151 27.918 1.00 89.75 386 VAL A C 1
ATOM 2950 O O . VAL A 1 386 ? -11.750 19.132 27.860 1.00 89.75 386 VAL A O 1
ATOM 2953 N N . ILE A 1 387 ? -13.753 18.228 28.367 1.00 91.25 387 ILE A N 1
ATOM 2954 C CA . ILE A 1 387 ? -14.370 19.489 28.810 1.00 91.25 387 ILE A CA 1
ATOM 2955 C C . ILE A 1 387 ? -13.621 20.058 30.016 1.00 91.25 387 ILE A C 1
ATOM 2957 O O . ILE A 1 387 ? -13.339 21.253 30.057 1.00 91.25 387 ILE A O 1
ATOM 2961 N N . GLN A 1 388 ? -13.293 19.215 30.995 1.00 95.00 388 GLN A N 1
ATOM 2962 C CA . GLN A 1 388 ? -12.655 19.658 32.232 1.00 95.00 388 GLN A CA 1
ATOM 2963 C C . GLN A 1 388 ? -11.252 20.234 31.994 1.00 95.00 388 GLN A C 1
ATOM 2965 O O . GLN A 1 388 ? -10.899 21.261 32.571 1.00 95.00 388 GLN A O 1
ATOM 2970 N N . ARG A 1 389 ? -10.439 19.561 31.174 1.00 92.62 389 ARG A N 1
ATOM 2971 C CA . ARG A 1 389 ? -9.028 19.913 30.957 1.00 92.62 389 ARG A CA 1
ATOM 2972 C C . ARG A 1 389 ? -8.845 20.961 29.868 1.00 92.62 389 ARG A C 1
ATOM 2974 O O . ARG A 1 389 ? -7.914 21.757 29.946 1.00 92.62 389 ARG A O 1
ATOM 2981 N N . PHE A 1 390 ? -9.719 20.962 28.866 1.00 86.69 390 PHE A N 1
ATOM 2982 C CA . PHE A 1 390 ? -9.583 21.788 27.671 1.00 86.69 390 PHE A CA 1
ATOM 2983 C C . PHE A 1 390 ? -10.912 22.461 27.283 1.00 86.69 390 PHE A C 1
ATOM 2985 O O . PHE A 1 390 ? -11.370 22.294 26.150 1.00 86.69 390 PHE A O 1
ATOM 2992 N N . PRO A 1 391 ? -11.530 23.258 28.178 1.00 86.12 391 PRO A N 1
ATOM 2993 C CA . PRO A 1 391 ? -12.904 23.757 28.023 1.00 86.12 391 PRO A CA 1
ATOM 2994 C C . PRO A 1 391 ? -13.131 24.654 26.799 1.00 86.12 391 PRO A C 1
ATOM 2996 O O . PRO A 1 391 ? -14.264 24.816 26.360 1.00 86.12 391 PRO A O 1
ATOM 2999 N N . HIS A 1 392 ? -12.069 25.242 26.246 1.00 79.88 392 HIS A N 1
ATOM 3000 C CA . HIS A 1 392 ? -12.125 26.119 25.070 1.00 79.88 392 HIS A CA 1
ATOM 3001 C C . HIS A 1 392 ? -11.635 25.440 23.783 1.00 79.88 392 HIS A C 1
ATOM 3003 O O . HIS A 1 392 ? -11.437 26.108 22.772 1.00 79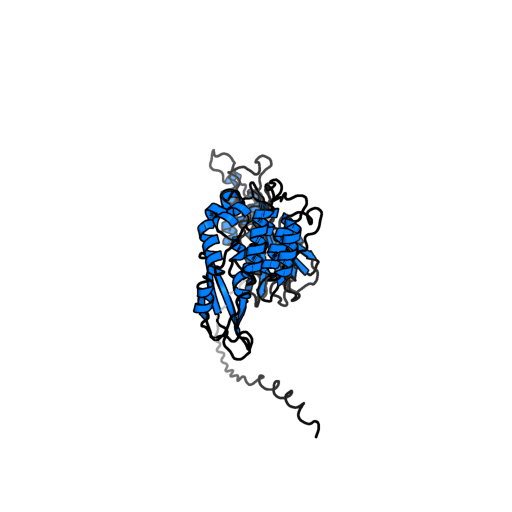.88 392 HIS A O 1
ATOM 3009 N N . SER A 1 393 ? -11.384 24.129 23.822 1.00 73.50 393 SER A N 1
ATOM 3010 C CA . SER A 1 393 ? -10.977 23.366 22.642 1.00 73.50 393 SER A CA 1
ATOM 3011 C C . SER A 1 393 ? -12.173 23.000 21.763 1.00 73.50 393 SER A C 1
ATOM 3013 O O . SER A 1 393 ? -13.296 22.856 22.245 1.00 73.50 393 SER A O 1
ATOM 3015 N N . LEU A 1 394 ? -11.913 22.758 20.478 1.00 71.31 394 LEU A N 1
ATOM 3016 C CA . LEU A 1 394 ? -12.929 22.254 19.550 1.00 71.31 394 LEU A CA 1
ATOM 3017 C C . LEU A 1 394 ? -13.432 20.864 19.942 1.00 71.31 394 LEU A C 1
ATOM 3019 O O . LEU A 1 394 ? -14.622 20.592 19.831 1.00 71.31 394 LEU A O 1
ATOM 3023 N N . ALA A 1 395 ? -12.559 20.016 20.490 1.00 76.50 395 ALA A N 1
ATOM 3024 C CA . ALA A 1 395 ? -12.969 18.726 21.031 1.00 76.50 395 ALA A CA 1
ATOM 3025 C C . ALA A 1 395 ? -13.965 18.892 22.193 1.00 76.50 395 ALA A C 1
ATOM 3027 O O . ALA A 1 395 ? -14.965 18.183 22.239 1.00 76.50 395 ALA A O 1
ATOM 3028 N N . ALA A 1 396 ? -13.752 19.855 23.098 1.00 79.00 396 ALA A N 1
ATOM 3029 C CA . ALA A 1 396 ? -14.708 20.146 24.167 1.00 79.00 396 ALA A CA 1
ATOM 3030 C C . ALA A 1 396 ? -16.027 20.713 23.624 1.00 79.00 396 ALA A C 1
ATOM 3032 O O . ALA A 1 396 ? -17.093 20.288 24.070 1.00 79.00 396 ALA A O 1
ATOM 3033 N N . ALA A 1 397 ? -15.969 21.609 22.634 1.00 75.88 397 ALA A N 1
ATOM 3034 C CA . ALA A 1 397 ? -17.160 22.119 21.961 1.00 75.88 397 ALA A CA 1
ATOM 3035 C C . ALA A 1 397 ? -17.965 20.985 21.301 1.00 75.88 397 ALA A C 1
ATOM 3037 O O . ALA A 1 397 ? -19.186 20.948 21.439 1.00 75.88 397 ALA A O 1
ATOM 3038 N N . ALA A 1 398 ? -17.294 20.021 20.662 1.00 75.88 398 ALA A N 1
ATOM 3039 C CA . ALA A 1 398 ? -17.925 18.830 20.097 1.00 75.88 398 ALA A CA 1
ATOM 3040 C C . ALA A 1 398 ? -18.569 17.955 21.186 1.00 75.88 398 ALA A C 1
ATOM 3042 O O . ALA A 1 398 ? -19.748 17.621 21.079 1.00 75.88 398 ALA A O 1
ATOM 3043 N N . VAL A 1 399 ? -17.846 17.643 22.272 1.00 81.44 399 VAL A N 1
ATOM 3044 C CA . VAL A 1 399 ? -18.402 16.879 23.407 1.00 81.44 399 VAL A CA 1
ATOM 3045 C C . VAL A 1 399 ? -19.668 17.544 23.950 1.00 81.44 399 VAL A C 1
ATOM 3047 O O . VAL A 1 399 ? -20.657 16.856 24.197 1.00 81.44 399 VAL A O 1
ATOM 3050 N N . GLN A 1 400 ? -19.660 18.867 24.121 1.00 84.06 400 GLN A N 1
ATOM 3051 C CA . GLN A 1 400 ? -20.812 19.619 24.620 1.00 84.06 400 GLN A CA 1
ATOM 3052 C C . GLN A 1 400 ? -21.966 19.633 23.615 1.00 84.06 400 GLN A C 1
ATOM 3054 O O . GLN A 1 400 ? -23.096 19.319 23.986 1.00 84.06 400 GLN A O 1
ATOM 3059 N N . LYS A 1 401 ? -21.686 19.950 22.345 1.00 80.56 401 LYS A N 1
ATOM 3060 C CA . LYS A 1 401 ? -22.685 20.013 21.269 1.00 80.56 401 LYS A CA 1
ATOM 3061 C C . LYS A 1 401 ? -23.437 18.690 21.127 1.00 80.56 401 LYS A C 1
ATOM 3063 O O . LYS A 1 401 ? -24.656 18.694 20.989 1.00 80.56 401 LYS A O 1
ATOM 3068 N N . PHE A 1 402 ? -22.720 17.572 21.202 1.00 79.31 402 PHE A N 1
ATOM 3069 C CA . PHE A 1 402 ? -23.283 16.231 21.029 1.00 79.31 402 PHE A CA 1
ATOM 3070 C C . PHE A 1 402 ? -23.652 15.539 22.345 1.00 79.31 402 PHE A C 1
ATOM 3072 O O . PHE A 1 402 ? -24.056 14.381 22.335 1.00 79.31 402 PHE A O 1
ATOM 3079 N N . SER A 1 403 ? -23.530 16.232 23.483 1.00 87.69 403 SER A N 1
ATOM 3080 C CA . SER A 1 403 ? -23.827 15.683 24.814 1.00 87.69 403 SER A CA 1
ATOM 3081 C C . SER A 1 403 ? -23.086 14.369 25.121 1.00 87.69 403 SER A C 1
ATOM 3083 O O . SER A 1 403 ? -23.638 13.462 25.749 1.00 87.69 403 SER A O 1
ATOM 3085 N N . LEU A 1 404 ? -21.819 14.255 24.697 1.00 86.69 404 LEU A N 1
ATOM 3086 C CA . LEU A 1 404 ? -21.074 12.990 24.757 1.00 86.69 404 LEU A CA 1
ATOM 3087 C C . LEU A 1 404 ? -20.773 12.523 26.185 1.00 86.69 404 LEU A C 1
ATOM 3089 O O . LEU A 1 404 ? -20.786 11.328 26.459 1.00 86.69 404 LEU A O 1
ATOM 3093 N N . SER A 1 405 ? -20.615 13.441 27.140 1.00 87.69 405 SER A N 1
ATOM 3094 C CA . SER A 1 405 ? -20.435 13.096 28.561 1.00 87.69 405 SER A CA 1
ATOM 3095 C C . SER A 1 405 ? -21.633 12.371 29.191 1.00 87.69 405 SER A C 1
ATOM 3097 O O . SER A 1 405 ? -21.515 11.854 30.296 1.00 87.69 405 SER A O 1
ATOM 3099 N N . SER A 1 406 ? -22.774 12.324 28.505 1.00 87.12 406 SER A N 1
ATOM 3100 C CA . SER A 1 406 ? -23.962 11.556 28.890 1.00 87.12 406 SER A CA 1
ATOM 3101 C C . SER A 1 406 ? -24.471 10.662 27.755 1.00 87.12 406 SER A C 1
ATOM 3103 O O . SER A 1 406 ? -25.619 10.223 27.788 1.00 87.12 406 SER A O 1
ATOM 3105 N N . PHE A 1 407 ? -23.655 10.418 26.725 1.00 84.88 407 PHE A N 1
ATOM 3106 C CA . PHE A 1 407 ? -24.065 9.634 25.566 1.00 84.88 407 PHE A CA 1
ATOM 3107 C C . PHE A 1 407 ? -24.262 8.172 25.955 1.00 84.88 407 PHE A C 1
ATOM 3109 O O . PHE A 1 407 ? -23.335 7.497 26.397 1.00 84.88 407 PHE A O 1
ATOM 3116 N N . ASN A 1 408 ? -25.485 7.687 25.788 1.00 81.31 408 ASN A N 1
ATOM 3117 C CA . ASN A 1 408 ? -25.898 6.311 26.053 1.00 81.31 408 ASN A CA 1
ATOM 3118 C C . ASN A 1 408 ? -26.371 5.596 24.776 1.00 81.31 408 ASN A C 1
ATOM 3120 O O . ASN A 1 408 ? -27.073 4.589 24.863 1.00 81.31 408 ASN A O 1
ATOM 3124 N N . GLY A 1 409 ? -26.038 6.153 23.609 1.00 75.50 409 GLY A N 1
ATOM 3125 C CA . GLY A 1 409 ? -26.428 5.601 22.322 1.00 75.50 409 GLY A CA 1
ATOM 3126 C C . GLY A 1 409 ? -25.579 4.402 21.903 1.00 75.50 409 GLY A C 1
ATOM 3127 O O . GLY A 1 409 ? -24.530 4.119 22.481 1.00 75.50 409 GLY A O 1
ATOM 3128 N N . SER A 1 410 ? -26.038 3.691 20.875 1.00 76.19 410 SER A N 1
ATOM 3129 C CA . SER A 1 410 ? -25.295 2.588 20.262 1.00 76.19 410 SER A CA 1
ATOM 3130 C C . SER A 1 410 ? -24.115 3.086 19.417 1.00 76.19 410 SER A C 1
ATOM 3132 O O . SER A 1 410 ? -24.063 4.253 19.020 1.00 76.19 410 SER A O 1
ATOM 3134 N N . ILE A 1 411 ? -23.192 2.180 19.073 1.00 75.06 411 ILE A N 1
ATOM 3135 C CA . ILE A 1 411 ? -22.100 2.441 18.115 1.00 75.06 411 ILE A CA 1
ATOM 3136 C C . ILE A 1 411 ? -22.658 2.966 16.781 1.00 75.06 411 ILE A C 1
ATOM 3138 O O . ILE A 1 411 ? -22.109 3.891 16.198 1.00 75.06 411 ILE A O 1
ATOM 3142 N N . THR A 1 412 ? -23.808 2.463 16.339 1.00 73.25 412 THR A N 1
ATOM 3143 C CA . THR A 1 412 ? -24.499 2.919 15.123 1.00 73.25 412 THR A CA 1
ATOM 3144 C C . THR A 1 412 ? -24.958 4.365 15.224 1.00 73.25 412 THR A C 1
ATOM 3146 O O . THR A 1 412 ? -24.778 5.147 14.294 1.00 73.25 412 THR A O 1
ATOM 3149 N N . GLN A 1 413 ? -25.521 4.752 16.372 1.00 77.19 413 GLN A N 1
ATOM 3150 C CA . GLN A 1 413 ? -25.906 6.141 16.620 1.00 77.19 413 GLN A CA 1
ATOM 3151 C C . GLN A 1 413 ? -24.679 7.052 16.682 1.00 77.19 413 GLN A C 1
ATOM 3153 O O . GLN A 1 413 ? -24.725 8.169 16.177 1.00 77.19 413 GLN A O 1
ATOM 3158 N N . TRP A 1 414 ? -23.573 6.561 17.243 1.00 79.31 414 TRP A N 1
ATOM 3159 C CA . TRP A 1 414 ? -22.292 7.258 17.232 1.00 79.31 414 TRP A CA 1
ATOM 3160 C C . TRP A 1 414 ? -21.750 7.460 15.811 1.00 79.31 414 TRP A C 1
ATOM 3162 O O . TRP A 1 414 ? -21.421 8.582 15.436 1.00 79.31 414 TRP A O 1
ATOM 3172 N N . CYS A 1 415 ? -21.715 6.409 14.994 1.00 74.50 415 CYS A N 1
ATOM 3173 C CA . CYS A 1 415 ? -21.214 6.491 13.626 1.00 74.50 415 CYS A CA 1
ATOM 3174 C C . CYS A 1 415 ? -22.106 7.349 12.725 1.00 74.50 415 CYS A C 1
ATOM 3176 O O . CYS A 1 415 ? -21.592 8.145 11.943 1.00 74.50 415 CYS A O 1
ATOM 3178 N N . SER A 1 416 ? -23.429 7.278 12.895 1.00 74.19 416 SER A N 1
ATOM 3179 C CA . SER A 1 416 ? -24.370 8.175 12.217 1.00 74.19 416 SER A CA 1
ATOM 3180 C C . SER A 1 416 ? -24.172 9.638 12.628 1.00 74.19 416 SER A C 1
ATOM 3182 O O . SER A 1 416 ? -24.216 10.527 11.776 1.00 74.19 416 SER A O 1
ATOM 3184 N N . LEU A 1 417 ? -23.903 9.899 13.912 1.00 75.19 417 LEU A N 1
ATOM 3185 C CA . LEU A 1 417 ? -23.594 11.238 14.408 1.00 75.19 417 LEU A CA 1
ATOM 3186 C C . LEU A 1 417 ? -22.293 11.771 13.799 1.00 75.19 417 LEU A C 1
ATOM 3188 O O . LEU A 1 417 ? -22.274 12.905 13.327 1.00 75.19 417 LEU A O 1
ATOM 3192 N N . LEU A 1 418 ? -21.235 10.954 13.755 1.00 70.88 418 LEU A N 1
ATOM 3193 C CA . LEU A 1 418 ? -19.971 11.334 13.124 1.00 70.88 418 LEU A CA 1
ATOM 3194 C C . LEU A 1 418 ? -20.127 11.620 11.629 1.00 70.88 418 LEU A C 1
ATOM 3196 O O . LEU A 1 418 ? -19.554 12.598 11.160 1.00 70.88 418 LEU A O 1
ATOM 3200 N N . ASP A 1 419 ? -20.896 10.814 10.897 1.00 66.06 419 ASP A N 1
ATOM 3201 C CA . ASP A 1 419 ? -21.111 11.001 9.459 1.00 66.06 419 ASP A CA 1
ATOM 3202 C C . ASP A 1 419 ? -21.935 12.266 9.154 1.00 66.06 419 ASP A C 1
ATOM 3204 O O . ASP A 1 419 ? -21.540 13.101 8.339 1.00 66.06 419 ASP A O 1
ATOM 3208 N N . THR A 1 420 ? -23.034 12.474 9.887 1.00 64.88 420 THR A N 1
ATOM 3209 C CA . THR A 1 420 ? -23.944 13.616 9.678 1.00 64.88 420 THR A CA 1
ATOM 3210 C C . THR A 1 420 ? -23.290 14.948 10.052 1.00 64.88 420 THR A C 1
ATOM 3212 O O . THR A 1 420 ? -23.473 15.964 9.380 1.00 64.88 420 THR A O 1
ATOM 3215 N N . GLU A 1 421 ? -22.495 14.956 11.121 1.00 63.97 421 GLU A N 1
ATOM 3216 C CA . GLU A 1 421 ? -21.871 16.166 11.664 1.00 63.97 421 GLU A CA 1
ATOM 3217 C C . GLU A 1 421 ? -20.430 16.361 11.170 1.00 63.97 421 GLU A C 1
ATOM 3219 O O . GLU A 1 421 ? -19.795 17.369 11.494 1.00 63.97 421 GLU A O 1
ATOM 3224 N N . ARG A 1 422 ? -19.934 15.443 10.326 1.00 54.75 422 ARG A N 1
ATOM 3225 C CA . ARG A 1 422 ? -18.616 15.474 9.675 1.00 54.75 422 ARG A CA 1
ATOM 3226 C C . ARG A 1 422 ? -18.241 16.854 9.120 1.00 54.75 422 ARG A C 1
ATOM 3228 O O . ARG A 1 422 ? -17.109 17.282 9.357 1.00 54.75 422 ARG A O 1
ATOM 3235 N N . PRO A 1 423 ? -19.131 17.593 8.420 1.00 52.75 423 PRO A N 1
ATOM 3236 C CA . PRO A 1 423 ? -18.785 18.908 7.888 1.00 52.75 423 PRO A CA 1
ATOM 3237 C C . PRO A 1 423 ? -18.509 19.946 8.979 1.00 52.75 423 PRO A C 1
ATOM 3239 O O . PRO A 1 423 ? -17.609 20.753 8.789 1.00 52.75 423 PRO A O 1
ATOM 3242 N N . LEU A 1 424 ? -19.234 19.892 10.105 1.00 52.16 424 LEU A N 1
ATOM 3243 C CA . LEU A 1 424 ? -19.169 20.854 11.214 1.00 52.16 424 LEU A CA 1
ATOM 3244 C C . LEU A 1 424 ? -18.040 20.541 12.205 1.00 52.16 424 LEU A C 1
ATOM 3246 O O . LEU A 1 424 ? -17.415 21.457 12.730 1.00 52.16 424 LEU A O 1
ATOM 3250 N N . ILE A 1 425 ? -17.755 19.259 12.459 1.00 50.31 425 ILE A N 1
ATOM 3251 C CA . ILE A 1 425 ? -16.664 18.828 13.357 1.00 50.31 425 ILE A CA 1
ATOM 3252 C C . ILE A 1 425 ? -15.292 19.201 12.767 1.00 50.31 425 ILE A C 1
ATOM 3254 O O . ILE A 1 425 ? -14.360 19.520 13.506 1.00 50.31 425 ILE A O 1
ATOM 3258 N N . MET A 1 426 ? -15.182 19.212 11.434 1.00 48.16 426 MET A N 1
ATOM 3259 C CA . MET A 1 426 ? -13.919 19.385 10.705 1.00 48.16 426 MET A CA 1
ATOM 3260 C C . MET A 1 426 ? -13.787 20.744 9.988 1.00 48.16 426 MET A C 1
ATOM 3262 O O . MET A 1 426 ? -12.741 21.019 9.394 1.00 48.16 426 MET A O 1
ATOM 3266 N N . GLU A 1 427 ? -14.811 21.608 10.041 1.00 46.50 427 GLU A N 1
ATOM 3267 C CA . GLU A 1 427 ? -14.860 22.893 9.317 1.00 46.50 427 GLU A CA 1
ATOM 3268 C C . GLU A 1 427 ? -13.704 23.828 9.707 1.00 46.50 427 GLU A C 1
ATOM 3270 O O . GLU A 1 427 ? -13.040 24.413 8.848 1.00 46.50 427 GLU A O 1
ATOM 3275 N N . GLU A 1 428 ? -13.384 23.901 11.001 1.00 48.22 428 GLU A N 1
ATOM 3276 C CA . GLU A 1 428 ? -12.322 24.772 11.519 1.00 48.22 428 GLU A CA 1
ATOM 3277 C C . GLU A 1 428 ? -10.909 24.163 11.417 1.00 48.22 428 GLU A C 1
ATOM 3279 O O . GLU A 1 428 ? -9.913 24.872 11.584 1.00 48.22 428 GLU A O 1
ATOM 3284 N N . TYR A 1 429 ? -10.790 22.877 11.064 1.00 49.16 429 TYR A N 1
ATOM 3285 C CA . TYR A 1 429 ? -9.511 22.168 10.904 1.00 49.16 429 TYR A CA 1
ATOM 3286 C C . TYR A 1 429 ? -8.929 22.248 9.479 1.00 49.16 429 TYR A C 1
ATOM 3288 O O . TYR A 1 429 ? -7.965 21.555 9.166 1.00 49.16 429 TYR A O 1
ATOM 3296 N N . ARG A 1 430 ? -9.454 23.133 8.616 1.00 50.12 430 ARG A N 1
ATOM 3297 C CA . ARG A 1 430 ? -9.062 23.265 7.195 1.00 50.12 430 ARG A CA 1
ATOM 3298 C C . ARG A 1 430 ? -9.283 21.974 6.392 1.00 50.12 430 ARG A C 1
ATOM 3300 O O . ARG A 1 430 ? -8.377 21.488 5.721 1.00 50.12 430 ARG A O 1
ATOM 3307 N N . ARG A 1 431 ? -10.520 21.474 6.402 1.00 44.91 431 ARG A N 1
ATOM 3308 C CA . ARG A 1 431 ? -11.019 20.315 5.634 1.00 44.91 431 ARG A CA 1
ATOM 3309 C C . ARG A 1 431 ? -10.391 20.115 4.245 1.00 44.91 431 ARG A C 1
ATOM 3311 O O . ARG A 1 431 ? -9.801 19.076 3.996 1.00 44.91 431 ARG A O 1
ATOM 3318 N N . ALA A 1 432 ? -10.443 21.122 3.369 1.00 45.56 432 ALA A N 1
ATOM 3319 C CA . ALA A 1 432 ? -9.927 21.009 1.996 1.00 45.56 432 ALA A CA 1
ATOM 3320 C C . ALA A 1 432 ? -8.415 20.711 1.912 1.00 45.56 432 ALA A C 1
ATOM 3322 O O . ALA A 1 432 ? -7.927 20.281 0.874 1.00 45.56 432 ALA A O 1
ATOM 3323 N N . TRP A 1 433 ? -7.674 20.974 2.989 1.00 42.97 433 TRP A N 1
ATOM 3324 C CA . TRP A 1 433 ? -6.249 20.688 3.095 1.00 42.97 433 TRP A CA 1
ATOM 3325 C C . TRP A 1 433 ? -5.980 19.314 3.725 1.00 42.97 433 TRP A C 1
ATOM 3327 O O . TRP A 1 433 ? -5.094 18.614 3.252 1.00 42.97 433 TRP A O 1
ATOM 3337 N N . LEU A 1 434 ? -6.748 18.910 4.745 1.00 41.47 434 LEU A N 1
ATOM 3338 C CA . LEU A 1 434 ? -6.585 17.612 5.416 1.00 41.47 434 LEU A CA 1
ATOM 3339 C C . LEU A 1 434 ? -7.140 16.427 4.618 1.00 41.47 434 LEU A C 1
ATOM 3341 O O . LEU A 1 434 ? -6.541 15.359 4.662 1.00 41.47 434 LEU A O 1
ATOM 3345 N N . ASP A 1 435 ? -8.206 16.622 3.837 1.00 40.78 435 ASP A N 1
ATOM 3346 C CA . ASP A 1 435 ? -8.780 15.591 2.952 1.00 40.78 435 ASP A CA 1
ATOM 3347 C C . ASP A 1 435 ? -7.813 15.186 1.810 1.00 40.78 435 ASP A C 1
ATOM 3349 O O . ASP A 1 435 ? -8.049 14.204 1.111 1.00 40.78 435 ASP A O 1
ATOM 3353 N N . GLY A 1 436 ? -6.714 15.930 1.614 1.00 38.75 436 GLY A N 1
ATOM 3354 C CA . GLY A 1 436 ? -5.625 15.575 0.697 1.00 38.75 436 GLY A CA 1
ATOM 3355 C C . GLY A 1 436 ? -4.592 14.602 1.280 1.00 38.75 436 GLY A C 1
ATOM 3356 O O . GLY A 1 436 ? -3.669 14.221 0.563 1.00 38.75 436 GLY A O 1
ATOM 3357 N N . PHE A 1 437 ? -4.721 14.220 2.556 1.00 37.78 437 PHE A N 1
ATOM 3358 C CA . PHE A 1 437 ? -3.819 13.294 3.240 1.00 37.78 437 PHE A CA 1
ATOM 3359 C C . PHE A 1 437 ? -4.608 12.089 3.759 1.00 37.78 437 PHE A C 1
ATOM 3361 O O . PHE A 1 437 ? -5.436 12.201 4.660 1.00 37.78 437 PHE A O 1
ATOM 3368 N N . SER A 1 438 ? -4.314 10.924 3.199 1.00 35.38 438 SER A N 1
ATOM 3369 C CA . SER A 1 438 ? -4.910 9.625 3.532 1.00 35.38 438 SER A CA 1
ATOM 3370 C C . SER A 1 438 ? -4.703 9.187 4.988 1.00 35.38 438 SER A C 1
ATOM 3372 O O . SER A 1 438 ? -5.497 8.412 5.516 1.00 35.38 438 SER A O 1
ATOM 3374 N N . LEU A 1 439 ? -3.685 9.730 5.665 1.00 41.00 439 LEU A N 1
ATOM 3375 C CA . LEU A 1 439 ? -3.360 9.484 7.073 1.00 41.00 439 LEU A CA 1
ATOM 3376 C C . LEU A 1 439 ? -3.595 10.727 7.938 1.00 41.00 439 LEU A C 1
ATOM 3378 O O . LEU A 1 439 ? -2.731 11.155 8.707 1.00 41.00 439 LEU A O 1
ATOM 3382 N N . ASN A 1 440 ? -4.772 11.342 7.820 1.00 47.69 440 ASN A N 1
ATOM 3383 C CA . ASN A 1 440 ? -5.163 12.396 8.744 1.00 47.69 440 ASN A CA 1
ATOM 3384 C C . ASN A 1 440 ? -5.316 11.813 10.165 1.00 47.69 440 ASN A C 1
ATOM 3386 O O . ASN A 1 440 ? -6.353 11.289 10.564 1.00 47.69 440 ASN A O 1
ATOM 3390 N N . GLU A 1 441 ? -4.260 11.945 10.964 1.00 45.78 441 GLU A N 1
ATOM 3391 C CA . GLU A 1 441 ? -4.190 11.572 12.382 1.00 45.78 441 GLU A CA 1
ATOM 3392 C C . GLU A 1 441 ? -5.145 12.366 13.288 1.00 45.78 441 GLU A C 1
ATOM 3394 O O . GLU A 1 441 ? -5.198 12.119 14.492 1.00 45.78 441 GLU A O 1
ATOM 3399 N N . PHE A 1 442 ? -5.918 13.286 12.712 1.00 51.88 442 PHE A N 1
ATOM 3400 C CA . PHE A 1 442 ? -7.010 14.012 13.345 1.00 51.88 442 PHE A CA 1
ATOM 3401 C C . PHE A 1 442 ? -8.372 13.663 12.751 1.00 51.88 442 PHE A C 1
ATOM 3403 O O . PHE A 1 442 ? -9.333 14.315 13.132 1.00 51.88 442 PHE A O 1
ATOM 3410 N N . ASP A 1 443 ? -8.483 12.686 11.842 1.00 55.06 443 ASP A N 1
ATOM 3411 C CA . ASP A 1 443 ? -9.761 12.208 11.307 1.00 55.06 443 ASP A CA 1
ATOM 3412 C C . ASP A 1 443 ? -10.433 11.225 12.280 1.00 55.06 443 ASP A C 1
ATOM 3414 O O . ASP A 1 443 ? -9.785 10.426 12.956 1.00 55.06 443 ASP A O 1
ATOM 3418 N N . TRP A 1 444 ? -11.748 11.330 12.400 1.00 58.81 444 TRP A N 1
ATOM 3419 C CA . TRP A 1 444 ? -12.578 10.654 13.396 1.00 58.81 444 TRP A CA 1
ATOM 3420 C C . TRP A 1 444 ? -13.336 9.504 12.721 1.00 58.81 444 TRP A C 1
ATOM 3422 O O . TRP A 1 444 ? -13.783 8.581 13.392 1.00 58.81 444 TRP A O 1
ATOM 3432 N N . LEU A 1 445 ? -13.416 9.521 11.386 1.00 54.12 445 LEU A N 1
ATOM 3433 C CA . LEU A 1 445 ? -14.059 8.508 10.550 1.00 54.12 445 LEU A CA 1
ATOM 3434 C C . LEU A 1 445 ? -13.410 7.121 10.597 1.00 54.12 445 LEU A C 1
ATOM 3436 O O . LEU A 1 445 ? -14.169 6.149 10.582 1.00 54.12 445 LEU A O 1
ATOM 3440 N N . PRO A 1 446 ? -12.071 6.970 10.716 1.00 57.84 446 PRO A N 1
ATOM 3441 C CA . PRO A 1 446 ? -11.460 5.647 10.823 1.00 57.84 446 PRO A CA 1
ATOM 3442 C C . PRO A 1 446 ? -11.994 4.818 12.002 1.00 57.84 446 PRO A C 1
ATOM 3444 O O . PRO A 1 446 ? -11.949 3.594 11.949 1.00 57.84 446 PRO A O 1
ATOM 3447 N N . LEU A 1 447 ? -12.549 5.461 13.040 1.00 65.62 447 LEU A N 1
ATOM 3448 C CA . LEU A 1 447 ? -13.157 4.797 14.202 1.00 65.62 447 LEU A CA 1
ATOM 3449 C C . LEU A 1 447 ? -14.459 4.053 13.864 1.00 65.62 447 LEU A C 1
ATOM 3451 O O . LEU A 1 447 ? -14.839 3.139 14.585 1.00 65.62 447 LEU A O 1
ATOM 3455 N N . CYS A 1 448 ? -15.136 4.440 12.784 1.00 69.88 448 CYS A N 1
ATOM 3456 C CA . CYS A 1 448 ? -16.371 3.816 12.307 1.00 69.88 448 CYS A CA 1
ATOM 3457 C C . CYS A 1 448 ? -16.165 2.983 11.040 1.00 69.88 448 CYS A C 1
ATOM 3459 O O . CYS A 1 448 ? -17.135 2.544 10.424 1.00 69.88 448 CYS A O 1
ATOM 3461 N N . HIS A 1 449 ? -14.912 2.776 10.635 1.00 73.19 449 HIS A N 1
ATOM 3462 C CA . HIS A 1 449 ? -14.590 1.964 9.476 1.00 73.19 449 HIS A CA 1
ATOM 3463 C C . HIS A 1 449 ? -14.919 0.485 9.759 1.00 73.19 449 HIS A C 1
ATOM 3465 O O . HIS A 1 449 ? -14.604 0.002 10.852 1.00 73.19 449 HIS A O 1
ATOM 3471 N N . PRO A 1 450 ? -15.464 -0.279 8.791 1.00 72.88 450 PRO A N 1
ATOM 3472 C CA . PRO A 1 450 ? -15.788 -1.694 8.983 1.00 72.88 450 PRO A CA 1
ATOM 3473 C C . PRO A 1 450 ? -14.613 -2.516 9.515 1.00 72.88 450 PRO A C 1
ATOM 3475 O O . PRO A 1 450 ? -14.804 -3.373 10.365 1.00 72.88 450 PRO A O 1
ATOM 3478 N N . ARG A 1 451 ? -13.375 -2.216 9.094 1.00 70.88 451 ARG A N 1
ATOM 3479 C CA . ARG A 1 451 ? -12.172 -2.906 9.612 1.00 70.88 451 ARG A CA 1
ATOM 3480 C C . ARG A 1 451 ? -11.937 -2.753 11.104 1.00 70.88 451 ARG A C 1
ATOM 3482 O O . ARG A 1 451 ? -11.286 -3.605 11.687 1.00 70.88 451 ARG A O 1
ATOM 3489 N N . VAL A 1 452 ? -12.430 -1.670 11.690 1.00 72.31 452 VAL A N 1
ATOM 3490 C CA . VAL A 1 452 ? -12.364 -1.464 13.132 1.00 72.31 452 VAL A CA 1
ATOM 3491 C C . VAL A 1 452 ? -13.595 -2.071 13.787 1.00 72.31 452 VAL A C 1
ATOM 3493 O O . VAL A 1 452 ? -13.444 -2.756 14.777 1.00 72.31 452 VAL A O 1
ATOM 3496 N N . LEU A 1 453 ? -14.798 -1.873 13.241 1.00 74.50 453 LEU A N 1
ATOM 3497 C CA . LEU A 1 453 ? -16.046 -2.296 13.891 1.00 74.50 453 LEU A CA 1
ATOM 3498 C C . LEU A 1 453 ? -16.310 -3.805 13.832 1.00 74.50 453 LEU A C 1
ATOM 3500 O O . LEU A 1 453 ? -16.740 -4.398 14.818 1.00 74.50 453 LEU A O 1
ATOM 3504 N N . VAL A 1 454 ? -16.090 -4.422 12.672 1.00 81.06 454 VAL A N 1
ATOM 3505 C CA . VAL A 1 454 ? -16.488 -5.809 12.406 1.00 81.06 454 VAL A CA 1
ATOM 3506 C C . VAL A 1 454 ? -15.725 -6.797 13.294 1.00 81.06 454 VAL A C 1
ATOM 3508 O O . VAL A 1 454 ? -16.387 -7.633 13.900 1.00 81.06 454 VAL A O 1
ATOM 3511 N N . PRO A 1 455 ? -14.395 -6.698 13.491 1.00 76.25 455 PRO A N 1
ATOM 3512 C CA . PRO A 1 455 ? -13.673 -7.610 14.385 1.00 76.25 455 PRO A CA 1
ATOM 3513 C C . PRO A 1 455 ? -14.064 -7.535 15.866 1.00 76.25 455 PRO A C 1
ATOM 3515 O O . PRO A 1 455 ? -13.677 -8.411 16.630 1.00 76.25 455 PRO A O 1
ATOM 3518 N N . LEU A 1 456 ? -14.791 -6.494 16.281 1.00 70.88 456 LEU A N 1
ATOM 3519 C CA . LEU A 1 456 ? -15.128 -6.238 17.689 1.00 70.88 456 LEU A CA 1
ATOM 3520 C C . LEU A 1 456 ? -16.511 -6.706 18.076 1.00 70.88 456 LEU A C 1
ATOM 3522 O O . LEU A 1 456 ? -16.814 -6.827 19.259 1.00 70.88 456 LEU A O 1
ATOM 3526 N N . TYR A 1 457 ? -17.360 -6.916 17.082 1.00 77.38 457 TYR A N 1
ATOM 3527 C CA . TYR A 1 457 ? -18.697 -7.388 17.333 1.00 77.38 457 TYR A CA 1
ATOM 3528 C C . TYR A 1 457 ? -18.661 -8.878 17.662 1.00 77.38 457 TYR A C 1
ATOM 3530 O O . TYR A 1 457 ? -17.994 -9.662 16.988 1.00 77.38 457 TYR A O 1
ATOM 3538 N N . GLU A 1 458 ? -19.398 -9.281 18.693 1.00 84.06 458 GLU A N 1
ATOM 3539 C CA . GLU A 1 458 ? -19.612 -10.696 18.977 1.00 84.06 458 GLU A CA 1
ATOM 3540 C C . GLU A 1 458 ? -20.577 -11.272 17.940 1.00 84.06 458 GLU A C 1
ATOM 3542 O O . GLU A 1 458 ? -21.795 -11.104 18.021 1.00 84.06 458 GLU A O 1
ATOM 3547 N N . TRP A 1 459 ? -20.023 -11.952 16.941 1.00 89.31 459 TRP A N 1
ATOM 3548 C CA . TRP A 1 459 ? -20.816 -12.585 15.899 1.00 89.31 459 TRP A CA 1
ATOM 3549 C C . TRP A 1 459 ? -21.319 -13.938 16.358 1.00 89.31 459 TRP A C 1
ATOM 3551 O O . TRP A 1 459 ? -20.539 -14.827 16.688 1.00 89.31 459 TRP A O 1
ATOM 3561 N N . THR A 1 460 ? -22.629 -14.127 16.306 1.00 89.94 460 THR A N 1
ATOM 3562 C CA . THR A 1 460 ? -23.277 -15.377 16.711 1.00 89.94 460 THR A CA 1
ATOM 3563 C C . THR A 1 460 ? -23.901 -16.084 15.516 1.00 89.94 460 THR A C 1
ATOM 3565 O O . THR A 1 460 ? -24.293 -15.449 14.538 1.00 89.94 460 THR A O 1
ATOM 3568 N N . GLN A 1 461 ? -24.063 -17.403 15.611 1.00 87.25 461 GLN A N 1
ATOM 3569 C CA . GLN A 1 461 ? -24.832 -18.179 14.627 1.00 87.25 461 GLN A CA 1
ATOM 3570 C C . GLN A 1 461 ? -26.349 -18.115 14.876 1.00 87.25 461 GLN A C 1
ATOM 3572 O O . GLN A 1 461 ? -27.144 -18.480 14.014 1.00 87.25 461 GLN A O 1
ATOM 3577 N N . ALA A 1 462 ? -26.772 -17.648 16.056 1.00 88.94 462 ALA A N 1
ATOM 3578 C CA . ALA A 1 462 ? -28.181 -17.599 16.445 1.00 88.94 462 ALA A CA 1
ATOM 3579 C C . ALA A 1 462 ? -28.979 -16.514 15.704 1.00 88.94 462 ALA A C 1
ATOM 3581 O O . ALA A 1 462 ? -30.192 -16.642 15.540 1.00 88.94 462 ALA A O 1
ATOM 3582 N N . THR A 1 463 ? -28.304 -15.448 15.267 1.00 90.00 463 THR A N 1
ATOM 3583 C CA . THR A 1 463 ? -28.921 -14.316 14.568 1.00 90.00 463 THR A CA 1
ATOM 3584 C C . THR A 1 463 ? -28.393 -14.261 13.133 1.00 90.00 463 THR A C 1
ATOM 3586 O O . THR A 1 463 ? -27.188 -14.393 12.938 1.00 90.00 463 THR A O 1
ATOM 3589 N N . PRO A 1 464 ? -29.230 -14.037 12.103 1.00 91.31 464 PRO A N 1
ATOM 3590 C CA . PRO A 1 464 ? -28.743 -13.864 10.736 1.00 91.31 464 PRO A CA 1
ATOM 3591 C C . PRO A 1 464 ? -27.703 -12.740 10.640 1.00 91.31 464 PRO A C 1
ATOM 3593 O O . PRO A 1 464 ? -27.898 -11.670 11.220 1.00 91.31 464 PRO A O 1
ATOM 3596 N N . LEU A 1 465 ? -26.623 -12.962 9.881 1.00 91.25 465 LEU A N 1
ATOM 3597 C CA . LEU A 1 465 ? -25.554 -11.972 9.706 1.00 91.25 465 LEU A CA 1
ATOM 3598 C C . LEU A 1 465 ? -26.094 -10.626 9.227 1.00 91.25 465 LEU A C 1
ATOM 3600 O O . LEU A 1 465 ? -25.731 -9.607 9.795 1.00 91.25 465 LEU A O 1
ATOM 3604 N N . GLU A 1 466 ? -27.027 -10.618 8.271 1.00 90.88 466 GLU A N 1
ATOM 3605 C CA . GLU A 1 466 ? -27.673 -9.393 7.781 1.00 90.88 466 GLU A CA 1
ATOM 3606 C C . GLU A 1 466 ? -28.259 -8.541 8.918 1.00 90.88 466 GLU A C 1
ATOM 3608 O O . GLU A 1 466 ? -28.097 -7.324 8.925 1.00 90.88 466 GLU A O 1
ATOM 3613 N N . GLN A 1 467 ? -28.879 -9.171 9.921 1.00 89.12 467 GLN A N 1
ATOM 3614 C CA . GLN A 1 467 ? -29.456 -8.467 11.069 1.00 89.12 467 GLN A CA 1
ATOM 3615 C C . GLN A 1 467 ? -28.379 -7.967 12.039 1.00 89.12 467 GLN A C 1
ATOM 3617 O O . GLN A 1 467 ? -28.488 -6.852 12.549 1.00 89.12 467 GLN A O 1
ATOM 3622 N N . GLN A 1 468 ? -27.332 -8.761 12.275 1.00 91.00 468 GLN A N 1
ATOM 3623 C CA . GLN A 1 468 ? -26.191 -8.366 13.111 1.00 91.00 468 GLN A CA 1
ATOM 3624 C C . GLN A 1 468 ? -25.445 -7.171 12.494 1.00 91.00 468 GLN A C 1
ATOM 3626 O O . GLN A 1 468 ? -25.229 -6.157 13.154 1.00 91.00 468 GLN A O 1
ATOM 3631 N N . PHE A 1 469 ? -25.164 -7.231 11.196 1.00 88.25 469 PHE A N 1
ATOM 3632 C CA . PHE A 1 469 ? -24.555 -6.162 10.408 1.00 88.25 469 PHE A CA 1
ATOM 3633 C C . PHE A 1 469 ? -25.436 -4.906 10.333 1.00 88.25 469 PHE A C 1
ATOM 3635 O O . PHE A 1 469 ? -24.965 -3.794 10.592 1.00 88.25 469 PHE A O 1
ATOM 3642 N N . ALA A 1 470 ? -26.742 -5.065 10.096 1.00 83.81 470 ALA A N 1
ATOM 3643 C CA . ALA A 1 470 ? -27.690 -3.953 10.146 1.00 83.81 470 ALA A CA 1
ATOM 3644 C C . ALA A 1 470 ? -27.719 -3.277 11.528 1.00 83.81 470 ALA A C 1
ATOM 3646 O O . ALA A 1 470 ? -27.857 -2.055 11.608 1.00 83.81 470 ALA A O 1
ATOM 3647 N N . SER A 1 471 ? -27.527 -4.035 12.617 1.00 79.38 471 SER A N 1
ATOM 3648 C CA . SER A 1 471 ? -27.465 -3.479 13.976 1.00 79.38 471 SER A CA 1
ATOM 3649 C C . SER A 1 471 ? -26.288 -2.523 14.178 1.00 79.38 471 SER A C 1
ATOM 3651 O O . SER A 1 471 ? -26.405 -1.605 14.990 1.00 79.38 471 SER A O 1
ATOM 3653 N N . LEU A 1 472 ? -25.213 -2.686 13.398 1.00 75.56 472 LEU A N 1
ATOM 3654 C CA . LEU A 1 472 ? -24.024 -1.830 13.361 1.00 75.56 472 LEU A CA 1
ATOM 3655 C C . LEU A 1 472 ? -24.125 -0.678 12.348 1.00 75.56 472 LEU A C 1
ATOM 3657 O O . LEU A 1 472 ? -23.204 0.128 12.245 1.00 75.56 472 LEU A O 1
ATOM 3661 N N . GLY A 1 473 ? -25.222 -0.591 11.587 1.00 74.75 473 GLY A N 1
ATOM 3662 C CA . GLY A 1 473 ? -25.337 0.354 10.472 1.00 74.75 473 GLY A CA 1
ATOM 3663 C C . GLY A 1 473 ? -24.396 0.029 9.313 1.00 74.75 473 GLY A C 1
ATOM 3664 O O . GLY A 1 473 ? -23.993 0.931 8.586 1.00 74.75 473 GLY A O 1
ATOM 3665 N N . LEU A 1 474 ? -24.035 -1.246 9.160 1.00 81.94 474 LEU A N 1
ATOM 3666 C CA . LEU A 1 474 ? -23.128 -1.752 8.138 1.00 81.94 474 LEU A CA 1
ATOM 3667 C C . LEU A 1 474 ? -23.898 -2.718 7.230 1.00 81.94 474 LEU A C 1
ATOM 3669 O O . LEU A 1 474 ? -23.880 -3.910 7.507 1.00 81.94 474 LEU A O 1
ATOM 3673 N N . PRO A 1 475 ? -24.629 -2.257 6.199 1.00 83.69 475 PRO A N 1
ATOM 3674 C CA . PRO A 1 475 ? -25.411 -3.138 5.337 1.00 83.69 475 PRO A CA 1
ATOM 3675 C C . PRO A 1 475 ? -24.573 -4.295 4.787 1.00 83.69 475 PRO A C 1
ATOM 3677 O O . PRO A 1 475 ? -23.541 -4.081 4.151 1.00 83.69 475 PRO A O 1
ATOM 3680 N N . TRP A 1 476 ? -25.035 -5.518 5.038 1.00 90.50 476 TRP A N 1
ATOM 3681 C CA . TRP A 1 476 ? -24.403 -6.744 4.566 1.00 90.50 476 TRP A CA 1
ATOM 3682 C C . TRP A 1 476 ? -25.096 -7.253 3.316 1.00 90.50 476 TRP A C 1
ATOM 3684 O O . TRP A 1 476 ? -26.304 -7.487 3.313 1.00 90.50 476 TRP A O 1
ATOM 3694 N N . GLN A 1 477 ? -24.309 -7.507 2.281 1.00 92.44 477 GLN A N 1
ATOM 3695 C CA . GLN A 1 477 ? -24.749 -8.233 1.107 1.00 92.44 477 GLN A CA 1
ATOM 3696 C C . GLN A 1 477 ? -23.984 -9.553 1.029 1.00 92.44 477 GLN A C 1
ATOM 3698 O O . GLN A 1 477 ? -22.784 -9.588 0.759 1.00 92.44 477 GLN A O 1
ATOM 3703 N N . GLN A 1 478 ? -24.703 -10.654 1.233 1.00 92.50 478 GLN A N 1
ATOM 3704 C CA . GLN A 1 478 ? -24.145 -11.992 1.087 1.00 92.50 478 GLN A CA 1
ATOM 3705 C C . GLN A 1 478 ? -23.775 -12.261 -0.379 1.00 92.50 478 GLN A C 1
ATOM 3707 O O . GLN A 1 478 ? -24.591 -12.076 -1.282 1.00 92.50 478 GLN A O 1
ATOM 3712 N N . LEU A 1 479 ? -22.554 -12.742 -0.598 1.00 91.31 479 LEU A N 1
ATOM 3713 C CA . LEU A 1 479 ? -22.042 -13.181 -1.894 1.00 91.31 479 LEU A CA 1
ATOM 3714 C C . LEU A 1 479 ? -22.093 -14.707 -2.026 1.00 91.31 479 LEU A C 1
ATOM 3716 O O . LEU A 1 479 ? -22.480 -15.220 -3.072 1.00 91.31 479 LEU A O 1
ATOM 3720 N N . SER A 1 480 ? -21.725 -15.439 -0.972 1.00 90.25 480 SER A N 1
ATOM 3721 C CA . SER A 1 480 ? -21.730 -16.907 -0.960 1.00 90.25 480 SER A CA 1
ATOM 3722 C C . SER A 1 480 ? -21.843 -17.451 0.464 1.00 90.25 480 SER A C 1
ATOM 3724 O O . SER A 1 480 ? -21.484 -16.781 1.420 1.00 90.25 480 SER A O 1
ATOM 3726 N N . THR A 1 481 ? -22.339 -18.676 0.603 1.00 89.31 481 THR A N 1
ATOM 3727 C CA . THR A 1 481 ? -22.342 -19.487 1.840 1.00 89.31 481 THR A CA 1
ATOM 3728 C C . THR A 1 481 ? -21.981 -20.933 1.510 1.00 89.31 481 THR A C 1
ATOM 3730 O O . THR A 1 481 ? -22.477 -21.871 2.125 1.00 89.31 481 THR A O 1
ATOM 3733 N N . ALA A 1 482 ? -21.201 -21.136 0.448 1.00 89.25 482 ALA A N 1
ATOM 3734 C CA . ALA A 1 482 ? -20.926 -22.457 -0.112 1.00 89.25 482 ALA A CA 1
ATOM 3735 C C . ALA A 1 482 ? -19.552 -23.022 0.277 1.00 89.25 482 ALA A C 1
ATOM 3737 O O . ALA A 1 482 ? -19.240 -24.143 -0.114 1.00 89.25 482 ALA A O 1
ATOM 3738 N N . TYR A 1 483 ? -18.730 -22.247 0.984 1.00 88.94 483 TYR A N 1
ATOM 3739 C CA . TYR A 1 483 ? -17.336 -22.582 1.251 1.00 88.94 483 TYR A CA 1
ATOM 3740 C C . TYR A 1 483 ? -17.132 -22.839 2.732 1.00 88.94 483 TYR A C 1
ATOM 3742 O O . TYR A 1 483 ? -17.576 -22.037 3.533 1.00 88.94 483 TYR A O 1
ATOM 3750 N N . ASP A 1 484 ? -16.451 -23.924 3.065 1.00 90.06 484 ASP A N 1
ATOM 3751 C CA . ASP A 1 484 ? -15.898 -24.200 4.390 1.00 90.06 484 ASP A CA 1
ATOM 3752 C C . ASP A 1 484 ? -14.395 -23.884 4.307 1.00 90.06 484 ASP A C 1
ATOM 3754 O O . ASP A 1 484 ? -13.606 -24.670 3.776 1.00 90.06 484 ASP A O 1
ATOM 3758 N N . LEU A 1 485 ? -14.027 -22.654 4.668 1.00 85.88 485 LEU A N 1
ATOM 3759 C CA . LEU A 1 485 ? -12.677 -22.101 4.532 1.00 85.88 485 LEU A CA 1
ATOM 3760 C C . LEU A 1 485 ? -11.763 -22.555 5.671 1.00 85.88 485 LEU A C 1
ATOM 3762 O O . LEU A 1 485 ? -10.546 -22.601 5.483 1.00 85.88 485 LEU A O 1
ATOM 3766 N N . ASN A 1 486 ? -12.322 -22.874 6.840 1.00 85.19 486 ASN A N 1
ATOM 3767 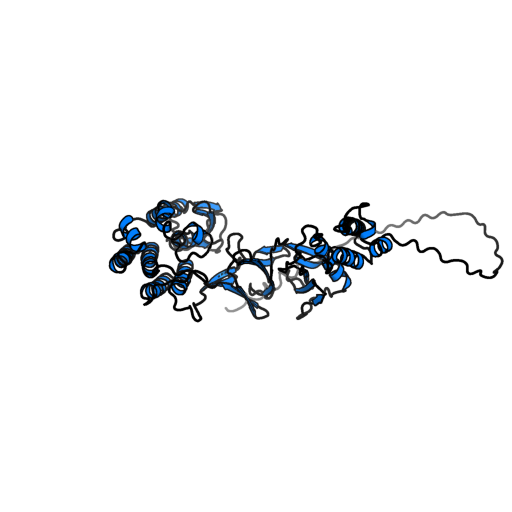C CA . ASN A 1 486 ? -11.561 -23.318 8.008 1.00 85.19 486 ASN A CA 1
ATOM 3768 C C . ASN A 1 486 ? -11.548 -24.856 8.188 1.00 85.19 486 ASN A C 1
ATOM 3770 O O . ASN A 1 486 ? -10.766 -25.366 8.995 1.00 85.19 486 ASN A O 1
ATOM 3774 N N . GLY A 1 487 ? -12.342 -25.594 7.407 1.00 86.50 487 GLY A N 1
ATOM 3775 C CA . GLY A 1 487 ? -12.409 -27.055 7.387 1.00 86.50 487 GLY A CA 1
ATOM 3776 C C . GLY A 1 487 ? -13.186 -27.669 8.554 1.00 86.50 487 GLY A C 1
ATOM 3777 O O . GLY A 1 487 ? -12.945 -28.838 8.880 1.00 86.50 487 GLY A O 1
ATOM 3778 N N . ASP A 1 488 ? -14.055 -26.909 9.225 1.00 88.31 488 ASP A N 1
ATOM 3779 C CA . ASP A 1 488 ? -14.813 -27.371 10.396 1.00 88.31 488 ASP A CA 1
ATOM 3780 C C . ASP A 1 488 ? -16.133 -28.090 10.037 1.00 88.31 488 ASP A C 1
ATOM 3782 O O . ASP A 1 488 ? -16.827 -28.615 10.916 1.00 88.31 488 ASP A O 1
ATOM 3786 N N . GLY A 1 489 ? -16.447 -28.195 8.742 1.00 87.06 489 GLY A N 1
ATOM 3787 C CA . GLY A 1 489 ? -17.660 -28.812 8.216 1.00 87.06 489 GLY A CA 1
ATOM 3788 C C . GLY A 1 489 ? -18.883 -27.893 8.227 1.00 87.06 489 GLY A C 1
ATOM 3789 O O . GLY A 1 489 ? -19.987 -28.359 7.918 1.00 87.06 489 GLY A O 1
ATOM 3790 N N . VAL A 1 490 ? -18.716 -26.617 8.578 1.00 89.06 490 VAL A N 1
ATOM 3791 C CA . VAL A 1 490 ? -19.730 -25.567 8.510 1.00 89.06 490 VAL A CA 1
ATOM 3792 C C . VAL A 1 490 ? -19.347 -24.600 7.395 1.00 89.06 490 VAL A C 1
ATOM 3794 O O . VAL A 1 490 ? -18.190 -24.266 7.188 1.00 89.06 490 VAL A O 1
ATOM 3797 N N . ASN A 1 491 ? -20.336 -24.162 6.617 1.00 90.94 491 ASN A N 1
ATOM 3798 C CA . ASN A 1 491 ? -20.054 -23.202 5.563 1.00 90.94 491 ASN A CA 1
ATOM 3799 C C . ASN A 1 491 ? -19.906 -21.787 6.136 1.00 90.94 491 ASN A C 1
ATOM 3801 O O . ASN A 1 491 ? -20.798 -21.292 6.832 1.00 90.94 491 ASN A O 1
ATOM 3805 N N . ASP A 1 492 ? -18.849 -21.114 5.706 1.00 92.88 492 ASP A N 1
ATOM 3806 C CA . ASP A 1 492 ? -18.487 -19.738 5.992 1.00 92.88 492 ASP A CA 1
ATOM 3807 C C . ASP A 1 492 ? -19.203 -18.767 5.047 1.00 92.88 492 ASP A C 1
ATOM 3809 O O . ASP A 1 492 ? -19.033 -18.811 3.818 1.00 92.88 492 ASP A O 1
ATOM 3813 N N . PRO A 1 493 ? -20.019 -17.849 5.586 1.00 93.69 493 PRO A N 1
ATOM 3814 C CA . PRO A 1 493 ? -20.604 -16.787 4.791 1.00 93.69 493 PRO A CA 1
ATOM 3815 C C . PRO A 1 493 ? -19.541 -15.805 4.284 1.00 93.69 493 PRO A C 1
ATOM 3817 O O . PRO A 1 493 ? -18.801 -15.196 5.054 1.00 93.69 493 PRO A O 1
ATOM 3820 N N . LEU A 1 494 ? -19.533 -15.596 2.973 1.00 93.31 494 LEU A N 1
ATOM 3821 C CA . LEU A 1 494 ? -18.811 -14.540 2.277 1.00 93.31 494 LEU A CA 1
ATOM 3822 C C . LEU A 1 494 ? -19.783 -13.433 1.889 1.00 93.31 494 LEU A C 1
ATOM 3824 O O . LEU A 1 494 ? -20.892 -13.700 1.415 1.00 93.31 494 LEU A O 1
ATOM 3828 N N . GLY A 1 495 ? -19.351 -12.187 1.999 1.00 90.69 495 GLY A N 1
ATOM 3829 C CA . GLY A 1 495 ? -20.169 -11.049 1.608 1.00 90.69 495 GLY A CA 1
ATOM 3830 C C . GLY A 1 495 ? -19.397 -9.748 1.565 1.00 90.69 495 GLY A C 1
ATOM 3831 O O . GLY A 1 495 ? -18.189 -9.711 1.781 1.00 90.69 495 GLY A O 1
ATOM 3832 N N . VAL A 1 496 ? -20.113 -8.681 1.247 1.00 86.44 496 VAL A N 1
ATOM 3833 C CA . VAL A 1 496 ? -19.597 -7.315 1.209 1.00 86.44 496 VAL A CA 1
ATOM 3834 C C . VAL A 1 496 ? -20.390 -6.443 2.166 1.00 86.44 496 VAL A C 1
ATOM 3836 O O . VAL A 1 496 ? -21.615 -6.527 2.241 1.00 86.44 496 VAL A O 1
ATOM 3839 N N . VAL A 1 497 ? -19.666 -5.596 2.887 1.00 82.31 497 VAL A N 1
ATOM 3840 C CA . VAL A 1 497 ? -20.210 -4.529 3.721 1.00 82.31 497 VAL A CA 1
ATOM 3841 C C . VAL A 1 497 ? -20.112 -3.225 2.944 1.00 82.31 497 VAL A C 1
ATOM 3843 O O . VAL A 1 497 ? -19.004 -2.824 2.579 1.00 82.31 497 VAL A O 1
ATOM 3846 N N . ASP A 1 498 ? -21.248 -2.572 2.708 1.00 72.31 498 ASP A N 1
ATOM 3847 C CA . ASP A 1 498 ? -21.289 -1.210 2.166 1.00 72.31 498 ASP A CA 1
ATOM 3848 C C . ASP A 1 498 ? -21.054 -0.205 3.297 1.00 72.31 498 ASP A C 1
ATOM 3850 O O . ASP A 1 498 ? -21.794 -0.159 4.281 1.00 72.31 498 ASP A O 1
ATOM 3854 N N . TRP A 1 499 ? -20.014 0.609 3.163 1.00 66.50 499 TRP A N 1
ATOM 3855 C CA . TRP A 1 499 ? -19.753 1.724 4.055 1.00 66.50 499 TRP A CA 1
ATOM 3856 C C . TRP A 1 499 ? -19.482 2.985 3.245 1.00 66.50 499 TRP A C 1
ATOM 3858 O O . TRP A 1 499 ? -18.434 3.120 2.616 1.00 66.50 499 TRP A O 1
ATOM 3868 N N . LEU A 1 500 ? -20.431 3.924 3.263 1.00 61.84 500 LEU A N 1
ATOM 3869 C CA . LEU A 1 500 ? -20.343 5.193 2.528 1.00 61.84 500 LEU A CA 1
ATOM 3870 C C . LEU A 1 500 ? -20.069 5.006 1.019 1.00 61.84 500 LEU A C 1
ATOM 3872 O O . LEU A 1 500 ? -19.392 5.829 0.402 1.00 61.84 500 LEU A O 1
ATOM 3876 N N . GLY A 1 501 ? -20.582 3.925 0.418 1.00 56.47 501 GLY A N 1
ATOM 3877 C CA . GLY A 1 501 ? -20.350 3.575 -0.986 1.00 56.47 501 GLY A CA 1
ATOM 3878 C C . GLY A 1 501 ? -19.051 2.805 -1.241 1.00 56.47 501 GLY A C 1
ATOM 3879 O O . GLY A 1 501 ? -18.724 2.533 -2.397 1.00 56.47 501 GLY A O 1
ATOM 3880 N N . ILE A 1 502 ? -18.306 2.452 -0.188 1.00 55.50 502 ILE A N 1
ATOM 3881 C CA . ILE A 1 502 ? -17.130 1.583 -0.250 1.00 55.50 502 ILE A CA 1
ATOM 3882 C C . ILE A 1 502 ? -17.563 0.163 0.115 1.00 55.50 502 ILE A C 1
ATOM 3884 O O . ILE A 1 502 ? -17.936 -0.112 1.254 1.00 55.50 502 ILE A O 1
ATOM 3888 N N . TYR A 1 503 ? -17.468 -0.751 -0.849 1.00 67.50 503 TYR A N 1
ATOM 3889 C CA . TYR A 1 503 ? -17.778 -2.165 -0.653 1.00 67.50 503 TYR A CA 1
ATOM 3890 C C . TYR A 1 503 ? -16.545 -2.893 -0.125 1.00 67.50 503 TYR A C 1
ATOM 3892 O O . TYR A 1 503 ? -15.547 -3.040 -0.830 1.00 67.50 503 TYR A O 1
ATOM 3900 N N . THR A 1 504 ? -16.608 -3.348 1.123 1.00 70.69 504 THR A N 1
ATOM 3901 C CA . THR A 1 504 ? -15.512 -4.072 1.775 1.00 70.69 504 THR A CA 1
ATOM 3902 C C . THR A 1 504 ? -15.856 -5.554 1.916 1.00 70.69 504 THR A C 1
ATOM 3904 O O . THR A 1 504 ? -16.884 -5.859 2.520 1.00 70.69 504 THR A O 1
ATOM 3907 N N . PRO A 1 505 ? -15.071 -6.483 1.344 1.00 82.38 505 PRO A N 1
ATOM 3908 C CA . PRO A 1 505 ? -15.382 -7.907 1.405 1.00 82.38 505 PRO A CA 1
ATOM 3909 C C . PRO A 1 505 ? -14.955 -8.523 2.743 1.00 82.38 505 PRO A C 1
ATOM 3911 O O . PRO A 1 505 ? -13.945 -8.139 3.335 1.00 82.38 505 PRO A O 1
ATOM 3914 N N . TRP A 1 506 ? -15.740 -9.490 3.209 1.00 86.94 506 TRP A N 1
ATOM 3915 C CA . TRP A 1 506 ? -15.504 -10.212 4.455 1.00 86.94 506 TRP A CA 1
ATOM 3916 C C . TRP A 1 506 ? -15.870 -11.686 4.317 1.00 86.94 506 TRP A C 1
ATOM 3918 O O . TRP A 1 506 ? -16.857 -12.042 3.664 1.00 86.94 506 TRP A O 1
ATOM 3928 N N . ALA A 1 507 ? -15.093 -12.520 5.000 1.00 90.75 507 ALA A N 1
ATOM 3929 C CA . ALA A 1 507 ? -15.397 -13.911 5.276 1.00 90.75 507 ALA A CA 1
ATOM 3930 C C . ALA A 1 507 ? -15.728 -14.057 6.760 1.00 90.75 507 ALA A C 1
ATOM 3932 O O . ALA A 1 507 ? -14.980 -13.598 7.618 1.00 90.75 507 ALA A O 1
ATOM 3933 N N . MET A 1 508 ? -16.850 -14.690 7.070 1.00 93.00 508 MET A N 1
ATOM 3934 C CA . MET A 1 508 ? -17.276 -14.946 8.441 1.00 93.00 508 MET A CA 1
ATOM 3935 C C . MET A 1 508 ? -16.951 -16.399 8.767 1.00 93.00 508 MET A C 1
ATOM 3937 O O . MET A 1 508 ? -17.791 -17.268 8.558 1.00 93.00 508 MET A O 1
ATOM 3941 N N . LEU A 1 509 ? -15.726 -16.655 9.235 1.00 92.31 509 LEU A N 1
ATOM 3942 C CA . LEU A 1 509 ? -15.265 -18.008 9.546 1.00 92.31 509 LEU A CA 1
ATOM 3943 C C . LEU A 1 509 ? -16.080 -18.572 10.708 1.00 92.31 509 LEU A C 1
ATOM 3945 O O . LEU A 1 509 ? -16.150 -17.940 11.762 1.00 92.31 509 LEU A O 1
ATOM 3949 N N . SER A 1 510 ? -16.705 -19.728 10.557 1.00 90.75 510 SER A N 1
ATOM 3950 C CA . SER A 1 510 ? -17.429 -20.388 11.629 1.00 90.75 510 SER A CA 1
ATOM 3951 C C . SER A 1 510 ? -16.494 -20.739 12.780 1.00 90.75 510 SER A C 1
ATOM 3953 O O . SER A 1 510 ? -15.285 -20.921 12.653 1.00 90.75 510 SER A O 1
ATOM 3955 N N . THR A 1 511 ? -17.066 -20.749 13.974 1.00 88.69 511 THR A N 1
ATOM 3956 C CA . THR A 1 511 ? -16.420 -21.212 15.199 1.00 88.69 511 THR A CA 1
ATOM 3957 C C . THR A 1 511 ? -17.459 -21.964 16.024 1.00 88.69 511 THR A C 1
ATOM 3959 O O . THR A 1 511 ? -18.657 -21.879 15.744 1.00 88.69 511 THR A O 1
ATOM 3962 N N . GLU A 1 512 ? -17.036 -22.650 17.089 1.00 84.06 512 GLU A N 1
ATOM 3963 C CA . GLU A 1 512 ? -17.963 -23.353 17.992 1.00 84.06 512 GLU A CA 1
ATOM 3964 C C . GLU A 1 512 ? -19.050 -22.440 18.588 1.00 84.06 512 GLU A C 1
ATOM 3966 O O . GLU A 1 512 ? -20.142 -22.905 18.911 1.00 84.06 512 GLU A O 1
ATOM 3971 N N . VAL A 1 513 ? -18.757 -21.145 18.751 1.00 83.94 513 VAL A N 1
ATOM 3972 C CA . VAL A 1 513 ? -19.629 -20.185 19.447 1.00 83.94 513 VAL A CA 1
ATOM 3973 C C . VAL A 1 513 ? -20.257 -19.138 18.525 1.00 83.94 513 VAL A C 1
ATOM 3975 O O . VAL A 1 513 ? -21.123 -18.382 18.967 1.00 83.94 513 VAL A O 1
ATOM 3978 N N . GLY A 1 514 ? -19.864 -19.073 17.251 1.00 90.88 514 GLY A N 1
ATOM 3979 C CA . GLY A 1 514 ? -20.205 -17.924 16.422 1.00 90.88 514 GLY A CA 1
ATOM 3980 C C . GLY A 1 514 ? -19.444 -17.830 15.108 1.00 90.88 514 GLY A C 1
ATOM 3981 O O . GLY A 1 514 ? -19.202 -18.843 14.450 1.00 90.88 514 GLY A O 1
ATOM 3982 N N . TYR A 1 515 ? -19.053 -16.604 14.758 1.00 90.94 515 TYR A N 1
ATOM 3983 C CA . TYR A 1 515 ? -18.184 -16.323 13.619 1.00 90.94 515 TYR A CA 1
ATOM 3984 C C . TYR A 1 515 ? -16.961 -15.493 14.024 1.00 90.94 515 TYR A C 1
ATOM 3986 O O . TYR A 1 515 ? -17.053 -14.587 14.849 1.00 90.94 515 TYR A O 1
ATOM 3994 N N . GLN A 1 516 ? -15.829 -15.770 13.390 1.00 90.00 516 GLN A N 1
ATOM 3995 C CA . GLN A 1 516 ? -14.633 -14.949 13.408 1.00 90.00 516 GLN A CA 1
ATOM 3996 C C . GLN A 1 516 ? -14.532 -14.225 12.057 1.00 90.00 516 GLN A C 1
ATOM 3998 O O . GLN A 1 516 ? -14.309 -14.871 11.031 1.00 90.00 516 GLN A O 1
ATOM 4003 N N . PRO A 1 517 ? -14.702 -12.897 12.013 1.00 87.44 517 PRO A N 1
ATOM 4004 C CA . PRO A 1 517 ? -14.573 -12.158 10.770 1.00 87.44 517 PRO A CA 1
ATOM 4005 C C . PRO A 1 517 ? -13.115 -12.133 10.308 1.00 87.44 517 PRO A C 1
ATOM 4007 O O . PRO A 1 517 ? -12.199 -11.838 11.080 1.00 87.44 517 PRO A O 1
ATOM 4010 N N . LEU A 1 518 ? -12.927 -12.386 9.022 1.00 81.06 518 LEU A N 1
ATOM 4011 C CA . LEU A 1 518 ? -11.686 -12.240 8.286 1.00 81.06 518 LEU A CA 1
ATOM 4012 C C . LEU A 1 518 ? -11.917 -11.212 7.178 1.00 81.06 518 LEU A C 1
ATOM 4014 O O . LEU A 1 518 ? -12.870 -11.314 6.403 1.00 81.06 518 LEU A O 1
ATOM 4018 N N . TYR A 1 519 ? -11.054 -10.202 7.130 1.00 69.50 519 TYR A N 1
ATOM 4019 C CA . TYR A 1 519 ? -11.050 -9.230 6.044 1.00 69.50 519 TYR A CA 1
ATOM 4020 C C . TYR A 1 519 ? -10.437 -9.872 4.792 1.00 69.50 519 TYR A C 1
ATOM 4022 O O . TYR A 1 519 ? -9.361 -10.457 4.905 1.00 69.50 519 TYR A O 1
ATOM 4030 N N . VAL A 1 520 ? -11.119 -9.791 3.643 1.00 51.41 520 VAL A N 1
ATOM 4031 C CA . VAL A 1 520 ? -10.774 -10.542 2.410 1.00 51.41 520 VAL A CA 1
ATOM 4032 C C . VAL A 1 520 ? -10.114 -9.671 1.344 1.00 51.41 520 VAL A C 1
ATOM 4034 O O . VAL A 1 520 ? -10.436 -8.462 1.268 1.00 51.41 520 VAL A O 1
#

Secondary structure (DSSP, 8-state):
----SSSSTTSSSSSSS-------------------------------------------HHHHHHH--GGGGSPTTS-STTTHHHHHHHHHHHHHH-TT-TTHHHHHHHHHHHHSPPTTS-TT-TT----HHHHHHHHHHHHHHT----B--TTPPPEEETTEEEEEE-TT-SSB-EEEEEEEE-SSSPEE--EEEEEEETTEEEEEEEE-----EEEEEEEEBSSSSSSPEEEEEEEEESSSEEEEEEEEEEETTEEEESS-TT---TT-EEEEETTEEEEE-SSEEEEE-SSSEEEEEEPP--STTTTSHHHHHHHHHHHHHTT-HHHHHHHHHHHHT-S---EEEGGGEEES--HHHHHHHHHHHHHHTT-HHHHHHHHHHHHHH-TTSHHHHHHHHTTGGG----HHHHHHHHHHHHHHHSGGGTHHHHTT-TT-TT-SGGGGSHHHHGGGS-B-SSS-HHHHHHHTT--EEEEEEEE-SSSSSSPEEEEEEEETTEEEEEEEEEETTEEEEEE-

Sequence (520 aa):
MMQIARMSLLALLVAALSACTATTTNVSSLETTTPLALATPTLPPETATPVVAATTTVSTTTELLLRAQPIDYCESGAPTRGCGKPLALQIADYLQRHPDDPQALALWRRIISIGQPTQEIGGDDPQQMDTTWAYDGWTEAEFLALDLPSKLTVGQPSLEIDQLTIMPTNLDGDATQDYLLYARISGTHPKLGKLRWMRWQHGRWVGEQILSFNNDSGAQVELGDVTGDAQPELLVRSSGCGSACSGRTYGWTWRDGVAWQLFPDWADTGDLSISQNSPTLSVSSPDANYRFDGQYLSPAELALPTGTYSHTIGAQMRHAQGLLVLGRFDEAIMWLERAANQADGSAYFGYKTTFKDARPVALFRIGAIHLLNHNPLAAQAAWAQVIQRFPHSLAAAAVQKFSLSSFNGSITQWCSLLDTERPLIMEEYRRAWLDGFSLNEFDWLPLCHPRVLVPLYEWTQATPLEQQFASLGLPWQQLSTAYDLNGDGVNDPLGVVDWLGIYTPWAMLSTEVGYQPLYV

Organism: Herpetosiphon aurantiacus (strain ATCC 23779 / DSM 785 / 114-95) (NCBI:txid316274)

Radius of gyration: 34.71 Å; chains: 1; bounding box: 72×85×108 Å

InterPro domains:
  IPR011990 Tetratricopeptide-like helical domain superfamily [G3DSA:1.25.40.10] (305-423)
  IPR011990 Tetratricopeptide-like helical domain superfamily [SSF48452] (90-395)
  IPR028994 Integrin alpha, N-terminal [SSF69318] (168-492)

pLDDT: mean 71.02, std 19.59, range [25.28, 95.0]

Foldseek 3Di:
DDDDDPDDVVPPPPPPDDDDDDDDDDDDDDDDDDDDDDDDDDDDDDDDDDDDDDPPPPQPPLNCLLPDDLQVQDDVPDDSQQSLPVSLVVLVVVCVVVVPPPCNLVSLVSSVVSQDDDPVGALPDPSGDPCLVSVVSNQVVVVQVPPDFFADDPPDQWDDDPQKIWGWFDQQVDRTIKIWIWGFDDDVFTDIRFIWIWHQDPNDTDIDGPDDDPAPHDKDWDWADQQPPRHIKIKIKGWDDDVHIWIAIWIWGHDPNDTATQAPPPDGRGQWDWDDPPRHIWIAGLFATWHRPPRHTDGDGTDQQDDDCSQALLVLLSNLLSCLLVVNLVSSLVSLVSSLPDPDQWDDDPDDDTDPGCSLLSLLVNLLSCLLLVNLQSSLVSLVVSCVVPVPDLSNVVCVVVVSNPDPDHLQVVLVCCVVCVCVSCVVVPVVVQVVDPSNSSRPNSSLDCSNRVQSDDAFPVDDPQVSCVSSVWGWDWDDQDDQPPPPPGTWTWTWTDDPNDTWIWTFHDDPGGTRIDGD